Protein AF-0000000068967404 (afdb_homodimer)

InterPro domains:
  IPR000808 Iron-sulfur cluster carrier protein-like, conserved site [PS01215] (79-95)
  IPR010376 Gamma-butyrobetaine hydroxylase-like, N-terminal [PF06155] (249-313)
  IPR019591 Mrp/NBP35 ATP-binding protein [cd02037] (2-188)
  IPR027417 P-loop containing nucleoside triphosphate hydrolase [G3DSA:3.40.50.300] (1-227)
  IPR027417 P-loop containing nucleoside triphosphate hydrolase [SSF52540] (2-197)
  IPR033756 Flagellum site-determining protein YlxH/ Fe-S cluster assembling factor NBP35 [PF10609] (2-205)
  IPR038492 GBBH-like, N-terminal domain superfamily [G3DSA:3.30.2020.30] (244-316)
  IPR044304 Iron-sulfur protein NUBPL-like [PTHR42961] (2-223)

Foldseek 3Di:
DAEEEEELCQPDWLQCQQQVHQPAAWDADPVRQATEFDDDPRYGYDYNSRHDPPSPPPPPADLVRSLVVLLRRVPRYCSDDGPYYHYDHDFADGSSNVSDLVNDPALADEEEFEQALVRLVSSQRVLLNCLLAAHYHQEYEHEQAWDADPPPRDIGRPRHHDPQSVLLVVLSVHDYYAYDHDQVVCVVSSNNNHHCLPDPDPSCVVVNVRVVVRVVVVVVVSVCCVVVVVPQWDWDADPLQWIATNRFTFRPLRLQQSFSDCCQAPNRRRDGDDDRDDPSKHFDDWDRRHSFWIFTAIPVGDGGGIDGSVNVVVSSVVD/DAEEEEELCQVDWLQCQQQVHQPAAWDADPVRQATEFDDDPRYGYDYNSRHDPPSPPPPPADLVRSLVVSLRRVPRYCSDDGPYYHYDHDFADGSSNVSDLVNDPALADEEEFEQALVRLVSSVRVLLQCQQAAHYHQEYEHEQAWDADPPPRDIGRPRDHDPQSVLLVVLSVHDYYAYDHDQPVCVVSSNNNHHCLPDPDPSCVVVNVRVVVSVVVVVVVSVCCVVCVVPQWDWDADPLQWIATNRFTFRPLVLQQSFSDVQQAPNGRRDGDDDRDDPSKHFDDWDRRHSFWIFTAIPVGDGGGIDGSVNVVVSSVVD

Organism: Plasmodiophora brassicae (NCBI:txid37360)

Nearest PDB structures (foldseek):
  8zkc-assembly1_A-2  TM=9.038E-01  e=1.702E-16  Escherichia coli
  2ph1-assembly1_A  TM=8.749E-01  e=3.208E-15  Archaeoglobus fulgidus DSM 4304
  6oby-assembly1_A  TM=8.842E-01  e=2.790E-13  Archaeoglobus fulgidus
  5aup-assembly1_I  TM=8.545E-01  e=3.722E-11  Thermococcus kodakarensis KOD1
  5aun-assembly1_B  TM=8.670E-01  e=2.064E-10  Thermococcus kodakarensis KOD1

Solvent-accessible surface area (backbone atoms only — not comparable to full-atom values): 34621 Å² total; per-residue (Å²): 136,39,43,34,41,39,48,58,23,74,64,57,53,50,62,36,46,31,60,56,42,69,81,47,67,66,42,66,32,94,85,62,77,30,32,43,53,47,77,58,97,81,29,38,36,48,42,53,50,28,63,44,88,54,76,70,54,50,71,68,48,44,38,71,57,45,24,51,51,52,40,43,60,67,69,33,36,63,75,73,85,60,77,42,78,47,71,46,71,53,90,62,51,42,40,58,59,53,36,43,52,72,72,39,87,67,81,64,38,71,50,78,40,40,45,33,58,66,40,46,59,40,47,46,36,39,51,40,41,34,34,58,61,18,29,38,58,56,31,38,37,31,39,55,34,29,36,60,41,90,86,80,62,50,76,39,52,50,40,35,58,66,72,52,43,57,50,48,50,54,54,69,66,42,81,36,77,48,78,36,58,55,48,43,64,49,48,50,20,36,57,66,18,42,51,56,88,76,52,85,52,73,91,48,42,69,61,48,54,54,52,51,51,50,52,50,55,49,50,52,51,52,50,47,42,64,66,59,48,60,66,64,66,55,76,46,70,46,98,84,14,26,40,26,50,69,84,38,72,34,58,28,38,63,55,58,63,63,40,61,31,76,78,33,20,34,79,80,75,61,39,75,36,79,76,77,68,52,81,82,39,24,45,74,43,76,41,77,12,40,72,30,26,35,30,41,26,36,70,83,68,50,69,67,35,70,41,38,52,63,56,51,54,50,54,51,59,74,109,135,40,44,34,40,38,47,58,25,74,66,56,53,50,62,35,44,32,60,55,42,68,80,48,66,66,41,67,32,93,86,62,77,31,33,42,55,47,78,58,98,83,30,38,35,48,44,53,49,31,64,43,89,54,77,69,53,49,70,68,47,43,37,71,57,44,25,51,51,51,38,42,58,69,69,33,38,62,73,73,84,59,76,41,76,48,73,45,70,52,90,61,51,40,38,58,58,52,35,45,55,70,73,41,87,66,81,65,37,72,50,76,40,40,46,32,57,67,39,46,58,40,46,46,36,40,51,41,42,33,29,58,65,22,28,38,57,57,31,37,38,32,38,54,35,29,36,60,41,90,86,80,61,49,76,38,55,51,42,34,57,67,74,42,42,56,46,44,49,53,49,70,65,44,81,36,75,49,77,36,62,55,50,45,65,49,48,50,21,35,58,66,19,41,50,56,87,76,51,86,52,74,90,48,42,70,59,47,52,54,51,50,51,51,51,51,54,49,50,53,51,53,49,47,46,66,66,56,53,63,65,68,68,54,75,46,69,48,98,85,14,26,39,25,50,69,83,38,70,34,57,28,38,63,55,57,64,62,40,51,30,75,77,33,19,34,74,68,74,54,39,76,36,80,75,78,71,54,81,81,39,26,45,73,46,75,42,76,16,35,68,32,26,36,29,42,27,35,69,83,67,50,67,67,33,71,41,39,50,64,55,51,55,50,54,53,60,70,112

Radius of gyration: 26.61 Å; Cα contacts (8 Å, |Δi|>4): 1206; chains: 2; bounding box: 69×71×63 Å

pLDDT: mean 82.34, std 12.86, range [44.12, 97.5]

Sequence (638 aa):
MKVGLLDADLQGPSLPTMIGDVDRRVQRTPDGRGAVPAEQFGLRLMSYGFLSPTRHEAAVMRGPLASQVVQQMALGTAWGDLDYLVVDLPPGTGDIHLALMQATSLTANIVVTTPQVLAHVDARKGLAMFDALAVPTVGAVNNMAYFVCGHCQARHDVFGGGAQHAARLDRYGIPLTVDIPIVPDIAAGADQGTPFALSSDASTKAVRDDLMQFCRDVHERVEARLLDGDAKPAVTIDGQGDVRVDGSVIRAGDLRRRCRCALCLHEMTGERIGPAAPDDVRAVGTVEMGNYAVAVHWSDGHRSSIYTYDVLRSATLDRMKVGLLDADLQGPSLPTMIGDVDRRVQRTPDGRGAVPAEQFGLRLMSYGFLSPTRHEAAVMRGPLASQVVQQMALGTAWGDLDYLVVDLPPGTGDIHLALMQATSLTANIVVTTPQVLAHVDARKGLAMFDALAVPTVGAVNNMAYFVCGHCQARHDVFGGGAQHAARLDRYGIPLTVDIPIVPDIAAGADQGTPFALSSDASTKAVRDDLMQFCRDVHERVEARLLDGDAKPAVTIDGQGDVRVDGSVIRAGDLRRRCRCALCLHEMTGERIGPAAPDDVRAVGTVEMGNYAVAVHWSDGHRSSIYTYDVLRSATLDR

Structure (mmCIF, N/CA/C/O backbone):
data_AF-0000000068967404-model_v1
#
loop_
_entity.id
_entity.type
_entity.pdbx_description
1 polymer 'Gamma-butyrobetaine hydroxylase-like N-terminal domain-containing protein'
#
loop_
_atom_site.group_PDB
_atom_site.id
_atom_site.type_symbol
_atom_site.label_atom_id
_atom_site.label_alt_id
_atom_site.label_comp_id
_atom_site.label_asym_id
_atom_site.label_entity_id
_atom_site.label_seq_id
_atom_site.pdbx_PDB_ins_code
_atom_site.Cartn_x
_atom_site.Cartn_y
_atom_site.Cartn_z
_atom_site.occupancy
_atom_site.B_iso_or_equiv
_atom_site.auth_seq_id
_atom_site.auth_comp_id
_atom_site.auth_asym_id
_atom_site.auth_atom_id
_atom_site.pdbx_PDB_model_num
ATOM 1 N N . MET A 1 1 ? 16.984 26.547 5.793 1 91.81 1 MET A N 1
ATOM 2 C CA . MET A 1 1 ? 16.188 25.547 6.512 1 91.81 1 MET A CA 1
ATOM 3 C C . MET A 1 1 ? 16.875 24.188 6.523 1 91.81 1 MET A C 1
ATOM 5 O O . MET A 1 1 ? 17.422 23.766 5.508 1 91.81 1 MET A O 1
ATOM 9 N N . LYS A 1 2 ? 17.031 23.641 7.688 1 95.56 2 LYS A N 1
ATOM 10 C CA . LYS A 1 2 ? 17.609 22.297 7.848 1 95.56 2 LYS A CA 1
ATOM 11 C C . LYS A 1 2 ? 16.516 21.25 7.961 1 95.56 2 LYS A C 1
ATOM 13 O O . LYS A 1 2 ? 15.703 21.281 8.891 1 95.56 2 LYS A O 1
ATOM 18 N N . VAL A 1 3 ? 16.578 20.281 6.949 1 96.81 3 VAL A N 1
ATOM 19 C CA . VAL A 1 3 ? 15.477 19.328 6.875 1 96.81 3 VAL A CA 1
ATOM 20 C C . VAL A 1 3 ? 16.016 17.906 6.879 1 96.81 3 VAL A C 1
ATOM 22 O O . VAL A 1 3 ? 17.016 17.609 6.207 1 96.81 3 VAL A O 1
ATOM 25 N N . GLY A 1 4 ? 15.398 17.016 7.73 1 97.06 4 GLY A N 1
ATOM 26 C CA . GLY A 1 4 ? 15.594 15.57 7.684 1 97.06 4 GLY A CA 1
ATOM 27 C C . GLY A 1 4 ? 14.414 14.82 7.09 1 97.06 4 GLY A C 1
ATOM 28 O O . GLY A 1 4 ? 13.281 15.297 7.145 1 97.06 4 GLY A O 1
ATOM 29 N N . LEU A 1 5 ? 14.727 13.648 6.473 1 97.38 5 LEU A N 1
ATOM 30 C CA . LEU A 1 5 ? 13.688 12.773 5.938 1 97.38 5 LEU A CA 1
ATOM 31 C C . LEU A 1 5 ? 13.867 11.344 6.453 1 97.38 5 LEU A C 1
ATOM 33 O O . LEU A 1 5 ? 14.906 10.719 6.223 1 97.38 5 LEU A O 1
ATOM 37 N N . LEU A 1 6 ? 12.836 10.844 7.16 1 95.94 6 LEU A N 1
ATOM 38 C CA . LEU A 1 6 ? 12.805 9.469 7.648 1 95.94 6 LEU A CA 1
ATOM 39 C C . LEU A 1 6 ? 11.828 8.625 6.832 1 95.94 6 LEU A C 1
ATOM 41 O O . LEU A 1 6 ? 10.625 8.891 6.824 1 95.94 6 LEU A O 1
ATOM 45 N N . ASP A 1 7 ? 12.375 7.672 6.137 1 95.81 7 ASP A N 1
ATOM 46 C CA . ASP A 1 7 ? 11.57 6.664 5.453 1 95.81 7 ASP A CA 1
ATOM 47 C C . ASP A 1 7 ? 11.156 5.551 6.41 1 95.81 7 ASP A C 1
ATOM 49 O O . ASP A 1 7 ? 11.938 4.637 6.688 1 95.81 7 ASP A O 1
ATOM 53 N N . ALA A 1 8 ? 9.867 5.574 6.816 1 93.25 8 ALA A N 1
ATOM 54 C CA . ALA A 1 8 ? 9.398 4.641 7.836 1 93.25 8 ALA A CA 1
ATOM 55 C C . ALA A 1 8 ? 8.664 3.461 7.199 1 93.25 8 ALA A C 1
ATOM 57 O O . ALA A 1 8 ? 8.055 2.648 7.902 1 93.25 8 ALA A O 1
ATOM 58 N N . ASP A 1 9 ? 8.664 3.373 5.926 1 90.69 9 ASP A N 1
ATOM 59 C CA . ASP A 1 9 ? 8.094 2.223 5.23 1 90.69 9 ASP A CA 1
ATOM 60 C C . ASP A 1 9 ? 9.094 1.069 5.164 1 90.69 9 ASP A C 1
ATOM 62 O O . ASP A 1 9 ? 9.703 0.825 4.121 1 90.69 9 ASP A O 1
ATOM 66 N N . LEU A 1 10 ? 9.125 0.277 6.172 1 84.69 10 LEU A N 1
ATOM 67 C CA . LEU A 1 10 ? 10.125 -0.775 6.352 1 84.69 10 LEU A CA 1
ATOM 68 C C . LEU A 1 10 ? 9.93 -1.884 5.324 1 84.69 10 LEU A C 1
ATOM 70 O O . LEU A 1 10 ? 10.898 -2.537 4.926 1 84.69 10 LEU A O 1
ATOM 74 N N . GLN A 1 11 ? 8.719 -2.049 4.91 1 78.12 11 GLN A N 1
ATOM 75 C CA . GLN A 1 11 ? 8.422 -3.178 4.031 1 78.12 11 GLN A CA 1
ATOM 76 C C . GLN A 1 11 ? 8.734 -2.844 2.578 1 78.12 11 GLN A C 1
ATOM 78 O O . GLN A 1 11 ? 8.938 -3.744 1.759 1 78.12 11 GLN A O 1
ATOM 83 N N . GLY A 1 12 ? 8.781 -1.662 2.262 1 80.44 12 GLY A N 1
ATOM 84 C CA . GLY A 1 12 ? 9.078 -1.205 0.914 1 80.44 12 GLY A CA 1
ATOM 85 C C . GLY A 1 12 ? 9.875 0.084 0.883 1 80.44 12 GLY A C 1
ATOM 86 O O . GLY A 1 12 ? 9.414 1.098 0.359 1 80.44 12 GLY A O 1
ATOM 87 N N . PRO A 1 13 ? 11.117 -0.011 1.388 1 84.56 13 PRO A N 1
ATOM 88 C CA . PRO A 1 13 ? 11.906 1.223 1.43 1 84.56 13 PRO A CA 1
ATOM 89 C C . PRO A 1 13 ? 12.352 1.688 0.044 1 84.56 13 PRO A C 1
ATOM 91 O O . PRO A 1 13 ? 13.188 1.04 -0.59 1 84.56 13 PRO A O 1
ATOM 94 N N . SER A 1 14 ? 11.828 2.844 -0.371 1 89 14 SER A N 1
ATOM 95 C CA . SER A 1 14 ? 12.047 3.322 -1.733 1 89 14 SER A CA 1
ATOM 96 C C . SER A 1 14 ? 13.086 4.438 -1.77 1 89 14 SER A C 1
ATOM 98 O O . SER A 1 14 ? 13.602 4.777 -2.836 1 89 14 SER A O 1
ATOM 100 N N . LEU A 1 15 ? 13.469 4.902 -0.657 1 92.5 15 LEU A N 1
ATOM 101 C CA . LEU A 1 15 ? 14.266 6.121 -0.6 1 92.5 15 LEU A CA 1
ATOM 102 C C . LEU A 1 15 ? 15.617 5.922 -1.285 1 92.5 15 LEU A C 1
ATOM 104 O O . LEU A 1 15 ? 16.031 6.758 -2.088 1 92.5 15 LEU A O 1
ATOM 108 N N . PRO A 1 16 ? 16.344 4.82 -1.088 1 88.75 16 PRO A N 1
ATOM 109 C CA . PRO A 1 16 ? 17.641 4.645 -1.752 1 88.75 16 PRO A CA 1
ATOM 110 C C . PRO A 1 16 ? 17.531 4.703 -3.273 1 88.75 16 PRO A C 1
ATOM 112 O O . PRO A 1 16 ? 18.375 5.316 -3.934 1 88.75 16 PRO A O 1
ATOM 115 N N . THR A 1 17 ? 16.469 4.172 -3.789 1 86.56 17 THR A N 1
ATOM 116 C CA . THR A 1 17 ? 16.25 4.199 -5.23 1 86.56 17 THR A CA 1
ATOM 117 C C . THR A 1 17 ? 15.938 5.617 -5.703 1 86.56 17 THR A C 1
ATOM 119 O O . THR A 1 17 ? 16.484 6.082 -6.703 1 86.56 17 THR A O 1
ATOM 122 N N . MET A 1 18 ? 15.164 6.328 -4.965 1 92.31 18 MET A N 1
ATOM 123 C CA . MET A 1 18 ? 14.648 7.629 -5.375 1 92.31 18 MET A CA 1
ATOM 124 C C . MET A 1 18 ? 15.742 8.695 -5.312 1 92.31 18 MET A C 1
ATOM 126 O O . MET A 1 18 ? 15.602 9.766 -5.902 1 92.31 18 MET A O 1
ATOM 130 N N . ILE A 1 19 ? 16.797 8.344 -4.613 1 91.69 19 ILE A N 1
ATOM 131 C CA . ILE A 1 19 ? 17.875 9.328 -4.523 1 91.69 19 ILE A CA 1
ATOM 132 C C . ILE A 1 19 ? 19.094 8.836 -5.305 1 91.69 19 ILE A C 1
ATOM 134 O O . ILE A 1 19 ? 20.156 9.453 -5.25 1 91.69 19 ILE A O 1
ATOM 138 N N . GLY A 1 20 ? 18.969 7.73 -5.934 1 86.5 20 GLY A N 1
ATOM 139 C CA . GLY A 1 20 ? 20.016 7.227 -6.809 1 86.5 20 GLY A CA 1
ATOM 140 C C . GLY A 1 20 ? 21.203 6.66 -6.055 1 86.5 20 GLY A C 1
ATOM 141 O O . GLY A 1 20 ? 22.328 6.707 -6.543 1 86.5 20 GLY A O 1
ATOM 142 N N . ASP A 1 21 ? 20.984 6.211 -4.875 1 85.19 21 ASP A N 1
ATOM 143 C CA . ASP A 1 21 ? 22.062 5.672 -4.047 1 85.19 21 ASP A CA 1
ATOM 144 C C . ASP A 1 21 ? 21.656 4.344 -3.416 1 85.19 21 ASP A C 1
ATOM 146 O O . ASP A 1 21 ? 21.594 4.227 -2.189 1 85.19 21 ASP A O 1
ATOM 150 N N . VAL A 1 22 ? 21.594 3.328 -4.207 1 77.88 22 VAL A N 1
ATOM 151 C CA . VAL A 1 22 ? 21.031 2.045 -3.787 1 77.88 22 VAL A CA 1
ATOM 152 C C . VAL A 1 22 ? 22.062 1.27 -2.979 1 77.88 22 VAL A C 1
ATOM 154 O O . VAL A 1 22 ? 21.719 0.394 -2.186 1 77.88 22 VAL A O 1
ATOM 157 N N . ASP A 1 23 ? 23.281 1.662 -3.068 1 76.12 23 ASP A N 1
ATOM 158 C CA . ASP A 1 23 ? 24.359 0.899 -2.424 1 76.12 23 ASP A CA 1
ATOM 159 C C . ASP A 1 23 ? 24.797 1.571 -1.129 1 76.12 23 ASP A C 1
ATOM 161 O O . ASP A 1 23 ? 25.688 1.062 -0.433 1 76.12 23 ASP A O 1
ATOM 165 N N . ARG A 1 24 ? 24.125 2.578 -0.799 1 80.5 24 ARG A N 1
ATOM 166 C CA . ARG A 1 24 ? 24.516 3.307 0.402 1 80.5 24 ARG A CA 1
ATOM 167 C C . ARG A 1 24 ? 24.266 2.471 1.654 1 80.5 24 ARG A C 1
ATOM 169 O O . ARG A 1 24 ? 23.234 1.8 1.77 1 80.5 24 ARG A O 1
ATOM 176 N N . ARG A 1 25 ? 25.297 2.574 2.613 1 81.94 25 ARG A N 1
ATOM 177 C CA . ARG A 1 25 ? 25.188 1.888 3.896 1 81.94 25 ARG A CA 1
ATOM 178 C C . ARG A 1 25 ? 25.344 2.863 5.059 1 81.94 25 ARG A C 1
ATOM 180 O O . ARG A 1 25 ? 26.141 3.805 4.973 1 81.94 25 ARG A O 1
ATOM 187 N N . VAL A 1 26 ? 24.562 2.531 6.062 1 81.62 26 VAL A N 1
ATOM 188 C CA . VAL A 1 26 ? 24.578 3.404 7.23 1 81.62 26 VAL A CA 1
ATOM 189 C C . VAL A 1 26 ? 25.891 3.221 7.988 1 81.62 26 VAL A C 1
ATOM 191 O O . VAL A 1 26 ? 26.375 2.098 8.141 1 81.62 26 VAL A O 1
ATOM 194 N N . GLN A 1 27 ? 26.406 4.344 8.438 1 82.56 27 GLN A N 1
ATOM 195 C CA . GLN A 1 27 ? 27.594 4.352 9.281 1 82.56 27 GLN A CA 1
ATOM 196 C C . GLN A 1 27 ? 27.219 4.633 10.734 1 82.56 27 GLN A C 1
ATOM 198 O O . GLN A 1 27 ? 26.203 5.281 11.016 1 82.56 27 GLN A O 1
ATOM 203 N N . ARG A 1 28 ? 28.125 4.066 11.625 1 83.5 28 ARG A N 1
ATOM 204 C CA . ARG A 1 28 ? 27.922 4.355 13.039 1 83.5 28 ARG A CA 1
ATOM 205 C C . ARG A 1 28 ? 28.594 5.668 13.43 1 83.5 28 ARG A C 1
ATOM 207 O O . ARG A 1 28 ? 29.578 6.082 12.812 1 83.5 28 ARG A O 1
ATOM 214 N N . THR A 1 29 ? 27.953 6.23 14.469 1 77.69 29 THR A N 1
ATOM 215 C CA . THR A 1 29 ? 28.594 7.426 15.008 1 77.69 29 THR A CA 1
ATOM 216 C C . THR A 1 29 ? 29.922 7.074 15.648 1 77.69 29 THR A C 1
ATOM 218 O O . THR A 1 29 ? 30.188 5.91 15.953 1 77.69 29 THR A O 1
ATOM 221 N N . PRO A 1 30 ? 30.75 8.062 15.805 1 82.69 30 PRO A N 1
ATOM 222 C CA . PRO A 1 30 ? 32.062 7.789 16.375 1 82.69 30 PRO A CA 1
ATOM 223 C C . PRO A 1 30 ? 31.984 7.117 17.75 1 82.69 30 PRO A C 1
ATOM 225 O O . PRO A 1 30 ? 32.812 6.281 18.078 1 82.69 30 PRO A O 1
ATOM 228 N N . ASP A 1 31 ? 31.031 7.461 18.484 1 76.81 31 ASP A N 1
ATOM 229 C CA . ASP A 1 31 ? 30.891 6.887 19.828 1 76.81 31 ASP A CA 1
ATOM 230 C C . ASP A 1 31 ? 30.203 5.523 19.766 1 76.81 31 ASP A C 1
ATOM 232 O O . ASP A 1 31 ? 30.062 4.852 20.781 1 76.81 31 ASP A O 1
ATOM 236 N N . GLY A 1 32 ? 29.703 5.207 18.625 1 74.5 32 GLY A N 1
ATOM 237 C CA . GLY A 1 32 ? 29.094 3.904 18.391 1 74.5 32 GLY A CA 1
ATOM 238 C C . GLY A 1 32 ? 27.656 3.812 18.859 1 74.5 32 GLY A C 1
ATOM 239 O O . GLY A 1 32 ? 27.047 2.748 18.797 1 74.5 32 GLY A O 1
ATOM 240 N N . ARG A 1 33 ? 27.172 4.887 19.25 1 69.69 33 ARG A N 1
ATOM 241 C CA . ARG A 1 33 ? 25.875 4.824 19.938 1 69.69 33 ARG A CA 1
ATOM 242 C C . ARG A 1 33 ? 24.734 5.148 18.969 1 69.69 33 ARG A C 1
ATOM 244 O O . ARG A 1 33 ? 23.578 4.859 19.266 1 69.69 33 ARG A O 1
ATOM 251 N N . GLY A 1 34 ? 25.109 5.641 17.828 1 78.69 34 GLY A N 1
ATOM 252 C CA . GLY A 1 34 ? 24.062 6.047 16.906 1 78.69 34 GLY A CA 1
ATOM 253 C C . GLY A 1 34 ? 24.438 5.848 15.445 1 78.69 34 GLY A C 1
ATOM 254 O O . GLY A 1 34 ? 25.484 5.246 15.141 1 78.69 34 GLY A O 1
ATOM 255 N N . ALA A 1 35 ? 23.531 6.207 14.594 1 89.5 35 ALA A N 1
ATOM 256 C CA . ALA A 1 35 ? 23.734 6.121 13.148 1 89.5 35 ALA A CA 1
ATOM 257 C C . ALA A 1 35 ? 23.906 7.504 12.531 1 89.5 35 ALA A C 1
ATOM 259 O O . ALA A 1 35 ? 23.219 8.453 12.914 1 89.5 35 ALA A O 1
ATOM 260 N N . VAL A 1 36 ? 24.859 7.598 11.641 1 92.38 36 VAL A N 1
ATOM 261 C CA . VAL A 1 36 ? 25.031 8.836 10.891 1 92.38 36 VAL A CA 1
ATOM 262 C C . VAL A 1 36 ? 24.062 8.875 9.719 1 92.38 36 VAL A C 1
ATOM 264 O O . VAL A 1 36 ? 24 7.945 8.914 1 92.38 36 VAL A O 1
ATOM 267 N N . PRO A 1 37 ? 23.281 9.891 9.648 1 94.31 37 PRO A N 1
ATOM 268 C CA . PRO A 1 37 ? 22.375 9.961 8.5 1 94.31 37 PRO A CA 1
ATOM 269 C C . PRO A 1 37 ? 23.109 10.156 7.176 1 94.31 37 PRO A C 1
ATOM 271 O O . PRO A 1 37 ? 24.188 10.758 7.145 1 94.31 37 PRO A O 1
ATOM 274 N N . ALA A 1 38 ? 22.5 9.594 6.109 1 93.69 38 ALA A N 1
ATOM 275 C CA . ALA A 1 38 ? 23 9.891 4.77 1 93.69 38 ALA A CA 1
ATOM 276 C C . ALA A 1 38 ? 22.734 11.344 4.391 1 93.69 38 ALA A C 1
ATOM 278 O O . ALA A 1 38 ? 21.734 11.93 4.797 1 93.69 38 ALA A O 1
ATOM 279 N N . GLU A 1 39 ? 23.688 11.898 3.623 1 93.75 39 GLU A N 1
ATOM 280 C CA . GLU A 1 39 ? 23.516 13.266 3.152 1 93.75 39 GLU A CA 1
ATOM 281 C C . GLU A 1 39 ? 23.453 13.32 1.628 1 93.75 39 GLU A C 1
ATOM 283 O O . GLU A 1 39 ? 24.359 12.844 0.95 1 93.75 39 GLU A O 1
ATOM 288 N N . GLN A 1 40 ? 22.312 13.891 1.157 1 93.19 40 GLN A N 1
ATOM 289 C CA . GLN A 1 40 ? 22.109 14.094 -0.274 1 93.19 40 GLN A CA 1
ATOM 290 C C . GLN A 1 40 ? 21.141 15.25 -0.539 1 93.19 40 GLN A C 1
ATOM 292 O O . GLN A 1 40 ? 20.172 15.422 0.187 1 93.19 40 GLN A O 1
ATOM 297 N N . PHE A 1 41 ? 21.438 16.141 -1.511 1 94.12 41 PHE A N 1
ATOM 298 C CA . PHE A 1 41 ? 20.609 17.25 -1.939 1 94.12 41 PHE A CA 1
ATOM 299 C C . PHE A 1 41 ? 20.375 18.234 -0.79 1 94.12 41 PHE A C 1
ATOM 301 O O . PHE A 1 41 ? 19.312 18.844 -0.695 1 94.12 41 PHE A O 1
ATOM 308 N N . GLY A 1 42 ? 21.281 18.219 0.166 1 94.12 42 GLY A N 1
ATOM 309 C CA . GLY A 1 42 ? 21.156 19.125 1.296 1 94.12 42 GLY A CA 1
ATOM 310 C C . GLY A 1 42 ? 20.25 18.594 2.387 1 94.12 42 GLY A C 1
ATOM 311 O O . GLY A 1 42 ? 19.859 19.344 3.295 1 94.12 42 GLY A O 1
ATOM 312 N N . LEU A 1 43 ? 19.906 17.281 2.295 1 96.31 43 LEU A N 1
ATOM 313 C CA . LEU A 1 43 ? 19.031 16.656 3.271 1 96.31 43 LEU A CA 1
ATOM 314 C C . LEU A 1 43 ? 19.781 15.609 4.09 1 96.31 43 LEU A C 1
ATOM 316 O O . LEU A 1 43 ? 20.766 15.031 3.615 1 96.31 43 LEU A O 1
ATOM 320 N N . ARG A 1 44 ? 19.328 15.453 5.305 1 96.06 44 ARG A N 1
ATOM 321 C CA . ARG A 1 44 ? 19.734 14.289 6.094 1 96.06 44 ARG A CA 1
ATOM 322 C C . ARG A 1 44 ? 18.703 13.172 5.98 1 96.06 44 ARG A C 1
ATOM 324 O O . ARG A 1 44 ? 17.516 13.398 6.219 1 96.06 44 ARG A O 1
ATOM 331 N N . LEU A 1 45 ? 19.188 11.953 5.605 1 96.69 45 LEU A N 1
ATOM 332 C CA . LEU A 1 45 ? 18.266 10.891 5.219 1 96.69 45 LEU A CA 1
ATOM 333 C C . LEU A 1 45 ? 18.516 9.633 6.043 1 96.69 45 LEU A C 1
ATOM 335 O O . LEU A 1 45 ? 19.672 9.289 6.332 1 96.69 45 LEU A O 1
ATOM 339 N N . MET A 1 46 ? 17.406 8.938 6.398 1 94.25 46 MET A N 1
ATOM 340 C CA . MET A 1 46 ? 17.484 7.621 7.023 1 94.25 46 MET A CA 1
ATOM 341 C C . MET A 1 46 ? 16.391 6.707 6.488 1 94.25 46 MET A C 1
ATOM 343 O O . MET A 1 46 ? 15.242 7.133 6.32 1 94.25 46 MET A O 1
ATOM 347 N N . SER A 1 47 ? 16.766 5.508 6.16 1 93.62 47 SER A N 1
ATOM 348 C CA . SER A 1 47 ? 15.875 4.488 5.625 1 93.62 47 SER A CA 1
ATOM 349 C C . SER A 1 47 ? 16.344 3.086 6 1 93.62 47 SER A C 1
ATOM 351 O O . SER A 1 47 ? 17.547 2.85 6.141 1 93.62 47 SER A O 1
ATOM 353 N N . TYR A 1 48 ? 15.383 2.232 6.133 1 87.81 48 TYR A N 1
ATOM 354 C CA . TYR A 1 48 ? 15.75 0.838 6.352 1 87.81 48 TYR A CA 1
ATOM 355 C C . TYR A 1 48 ? 16.562 0.3 5.188 1 87.81 48 TYR A C 1
ATOM 357 O O . TYR A 1 48 ? 17.406 -0.581 5.367 1 87.81 48 TYR A O 1
ATOM 365 N N . GLY A 1 49 ? 16.375 0.836 4.07 1 85.06 49 GLY A N 1
ATOM 366 C CA . GLY A 1 49 ? 17.109 0.427 2.893 1 85.06 49 GLY A CA 1
ATOM 367 C C . GLY A 1 49 ? 18.609 0.65 3.027 1 85.06 49 GLY A C 1
ATOM 368 O O . GLY A 1 49 ? 19.406 0.036 2.311 1 85.06 49 GLY A O 1
ATOM 369 N N . PHE A 1 50 ? 19 1.505 3.947 1 87.06 50 PHE A N 1
ATOM 370 C CA . PHE A 1 50 ? 20.406 1.767 4.172 1 87.06 50 PHE A CA 1
ATOM 371 C C . PHE A 1 50 ? 21 0.775 5.176 1 87.06 50 PHE A C 1
ATOM 373 O O . PHE A 1 50 ? 22.219 0.66 5.305 1 87.06 50 PHE A O 1
ATOM 380 N N . LEU A 1 51 ? 20.156 0.149 5.961 1 76.06 51 LEU A N 1
ATOM 381 C CA . LEU A 1 51 ? 20.594 -0.71 7.062 1 76.06 51 LEU A CA 1
ATOM 382 C C . LEU A 1 51 ? 20.766 -2.15 6.59 1 76.06 51 LEU A C 1
ATOM 384 O O . LEU A 1 51 ? 21.562 -2.896 7.148 1 76.06 51 LEU A O 1
ATOM 388 N N . SER A 1 52 ? 19.875 -2.594 5.734 1 64.06 52 SER A N 1
ATOM 389 C CA . SER A 1 52 ? 19.828 -4.012 5.383 1 64.06 52 SER A CA 1
ATOM 390 C C . SER A 1 52 ? 21.031 -4.426 4.551 1 64.06 52 SER A C 1
ATOM 392 O O . SER A 1 52 ? 21.328 -3.812 3.523 1 64.06 52 SER A O 1
ATOM 394 N N . PRO A 1 53 ? 21.875 -5.223 5.227 1 53.75 53 PRO A N 1
ATOM 395 C CA . PRO A 1 53 ? 23.016 -5.684 4.43 1 53.75 53 PRO A CA 1
ATOM 396 C C . PRO A 1 53 ? 22.594 -6.371 3.135 1 53.75 53 PRO A C 1
ATOM 398 O O . PRO A 1 53 ? 23.328 -6.348 2.146 1 53.75 53 PRO A O 1
ATOM 401 N N . THR A 1 54 ? 21.453 -7.156 3.346 1 50.59 54 THR A N 1
ATOM 402 C CA . THR A 1 54 ? 20.984 -7.863 2.162 1 50.59 54 THR A CA 1
ATOM 403 C C . THR A 1 54 ? 19.656 -7.293 1.682 1 50.59 54 THR A C 1
ATOM 405 O O . THR A 1 54 ? 18.625 -7.504 2.312 1 50.59 54 THR A O 1
ATOM 408 N N . ARG A 1 55 ? 19.734 -6.25 1.006 1 48.12 55 ARG A N 1
ATOM 409 C CA . ARG A 1 55 ? 18.594 -5.504 0.508 1 48.12 55 ARG A CA 1
ATOM 410 C C . ARG A 1 55 ? 17.484 -6.449 0.048 1 48.12 55 ARG A C 1
ATOM 412 O O . ARG A 1 55 ? 16.297 -6.105 0.103 1 48.12 55 ARG A O 1
ATOM 419 N N . HIS A 1 56 ? 17.922 -7.617 -0.398 1 46.38 56 HIS A N 1
ATOM 420 C CA . HIS A 1 56 ? 16.984 -8.477 -1.111 1 46.38 56 HIS A CA 1
ATOM 421 C C . HIS A 1 56 ? 16.531 -9.641 -0.239 1 46.38 56 HIS A C 1
ATOM 423 O O . HIS A 1 56 ? 15.797 -10.516 -0.696 1 46.38 56 HIS A O 1
ATOM 429 N N . GLU A 1 57 ? 17.125 -9.625 0.979 1 50.94 57 GLU A N 1
ATOM 430 C CA . GLU A 1 57 ? 16.688 -10.766 1.776 1 50.94 57 GLU A CA 1
ATOM 431 C C . GLU A 1 57 ? 15.266 -10.539 2.303 1 50.94 57 GLU A C 1
ATOM 433 O O . GLU A 1 57 ? 14.875 -9.414 2.598 1 50.94 57 GLU A O 1
ATOM 438 N N . ALA A 1 58 ? 14.414 -11.539 2.023 1 52.16 58 ALA A N 1
ATOM 439 C CA . ALA A 1 58 ? 13.031 -11.648 2.465 1 52.16 58 ALA A CA 1
ATOM 440 C C . ALA A 1 58 ? 12.898 -11.312 3.949 1 52.16 58 ALA A C 1
ATOM 442 O O . ALA A 1 58 ? 13.031 -12.195 4.805 1 52.16 58 ALA A O 1
ATOM 443 N N . ALA A 1 59 ? 13.422 -10.125 4.406 1 55.28 59 ALA A N 1
ATOM 444 C CA . ALA A 1 59 ? 13.336 -9.891 5.848 1 55.28 59 ALA A CA 1
ATOM 445 C C . ALA A 1 59 ? 11.891 -9.711 6.289 1 55.28 59 ALA A C 1
ATOM 447 O O . ALA A 1 59 ? 11.227 -8.75 5.895 1 55.28 59 ALA A O 1
ATOM 448 N N . VAL A 1 60 ? 11.219 -10.906 6.586 1 64.5 60 VAL A N 1
ATOM 449 C CA . VAL A 1 60 ? 9.93 -10.812 7.262 1 64.5 60 VAL A CA 1
ATOM 450 C C . VAL A 1 60 ? 10.109 -10.164 8.633 1 64.5 60 VAL A C 1
ATOM 452 O O . VAL A 1 60 ? 10.953 -10.586 9.422 1 64.5 60 VAL A O 1
ATOM 455 N N . MET A 1 61 ? 9.625 -8.938 8.758 1 71.5 61 MET A N 1
ATOM 456 C CA . MET A 1 61 ? 9.695 -8.258 10.047 1 71.5 61 MET A CA 1
ATOM 457 C C . MET A 1 61 ? 8.336 -8.266 10.742 1 71.5 61 MET A C 1
ATOM 459 O O . MET A 1 61 ? 7.359 -7.738 10.219 1 71.5 61 MET A O 1
ATOM 463 N N . ARG A 1 62 ? 8.336 -8.953 11.914 1 71.31 62 ARG A N 1
ATOM 464 C CA . ARG A 1 62 ? 7.094 -8.969 12.688 1 71.31 62 ARG A CA 1
ATOM 465 C C . ARG A 1 62 ? 6.852 -7.621 13.352 1 71.31 62 ARG A C 1
ATOM 467 O O . ARG A 1 62 ? 7.781 -6.828 13.523 1 71.31 62 ARG A O 1
ATOM 474 N N . GLY A 1 63 ? 5.68 -7.434 13.781 1 74.38 63 GLY A N 1
ATOM 475 C CA . GLY A 1 63 ? 5.203 -6.16 14.297 1 74.38 63 GLY A CA 1
ATOM 476 C C . GLY A 1 63 ? 6.09 -5.59 15.383 1 74.38 63 GLY A C 1
ATOM 477 O O . GLY A 1 63 ? 6.566 -4.457 15.273 1 74.38 63 GLY A O 1
ATOM 478 N N . PRO A 1 64 ? 6.406 -6.355 16.375 1 71.25 64 PRO A N 1
ATOM 479 C CA . PRO A 1 64 ? 7.223 -5.824 17.469 1 71.25 64 PRO A CA 1
ATOM 480 C C . PRO A 1 64 ? 8.641 -5.461 17.016 1 71.25 64 PRO A C 1
ATOM 482 O O . PRO A 1 64 ? 9.172 -4.434 17.438 1 71.25 64 PRO A O 1
ATOM 485 N N . LEU A 1 65 ? 9.172 -6.262 16.141 1 75.25 65 LEU A N 1
ATOM 486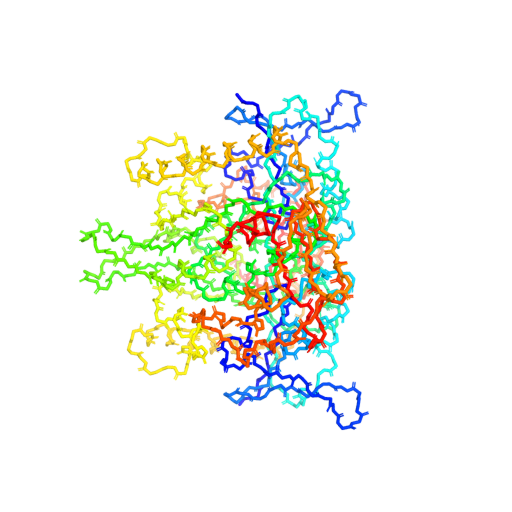 C CA . LEU A 1 65 ? 10.492 -5.945 15.609 1 75.25 65 LEU A CA 1
ATOM 487 C C . LEU A 1 65 ? 10.445 -4.699 14.734 1 75.25 65 LEU A C 1
ATOM 489 O O . LEU A 1 65 ? 11.312 -3.828 14.844 1 75.25 65 LEU A O 1
ATOM 493 N N . ALA A 1 66 ? 9.438 -4.609 13.938 1 82.56 66 ALA A N 1
ATOM 494 C CA . ALA A 1 66 ? 9.266 -3.432 13.094 1 82.56 66 ALA A CA 1
ATOM 495 C C . ALA A 1 66 ? 9.156 -2.162 13.93 1 82.56 66 ALA A C 1
ATOM 497 O O . ALA A 1 66 ? 9.734 -1.128 13.586 1 82.56 66 ALA A O 1
ATOM 498 N N . SER A 1 67 ? 8.438 -2.273 15.031 1 79.25 67 SER A N 1
ATOM 499 C CA . SER A 1 67 ? 8.273 -1.143 15.938 1 79.25 67 SER A CA 1
ATOM 500 C C . SER A 1 67 ? 9.609 -0.706 16.531 1 79.25 67 SER A C 1
ATOM 502 O O . SER A 1 67 ? 9.914 0.488 16.578 1 79.25 67 SER A O 1
ATOM 504 N N . GLN A 1 68 ? 10.367 -1.672 16.875 1 76.19 68 GLN A N 1
ATOM 505 C CA . GLN A 1 68 ? 11.664 -1.382 17.469 1 76.19 68 GLN A CA 1
ATOM 506 C C . GLN A 1 68 ? 12.602 -0.729 16.453 1 76.19 68 GLN A C 1
ATOM 508 O O . GLN A 1 68 ? 13.281 0.25 16.766 1 76.19 68 GLN A O 1
ATOM 513 N N . VAL A 1 69 ? 12.586 -1.236 15.32 1 83.31 69 VAL A N 1
ATOM 514 C CA . VAL A 1 69 ? 13.484 -0.764 14.273 1 83.31 69 VAL A CA 1
ATOM 515 C C . VAL A 1 69 ? 13.133 0.676 13.906 1 83.31 69 VAL A C 1
ATOM 517 O O . VAL A 1 69 ? 14.016 1.529 13.805 1 83.31 69 VAL A O 1
ATOM 520 N N . VAL A 1 70 ? 11.891 0.986 13.773 1 88.38 70 VAL A N 1
ATOM 521 C CA . VAL A 1 70 ? 11.5 2.324 13.352 1 88.38 70 VAL A CA 1
ATOM 522 C C . VAL A 1 70 ? 11.805 3.332 14.453 1 88.38 70 VAL A C 1
ATOM 524 O O . VAL A 1 70 ? 12.188 4.473 14.172 1 88.38 70 VAL A O 1
ATOM 527 N N . GLN A 1 71 ? 11.664 2.916 15.703 1 82.81 71 GLN A N 1
ATOM 528 C CA . GLN A 1 71 ? 12.008 3.795 16.812 1 82.81 71 GLN A CA 1
ATOM 529 C C . GLN A 1 71 ? 13.508 4.078 16.859 1 82.81 71 GLN A C 1
ATOM 531 O O . GLN A 1 71 ? 13.922 5.219 17.078 1 82.81 71 GLN A O 1
ATOM 536 N N . GLN A 1 72 ? 14.219 3.061 16.578 1 81.94 72 GLN A N 1
ATOM 537 C CA . GLN A 1 72 ? 15.672 3.229 16.531 1 81.94 72 GLN A CA 1
ATOM 538 C C . GLN A 1 72 ? 16.078 4.172 15.406 1 81.94 72 GLN A C 1
ATOM 540 O O . GLN A 1 72 ? 16.984 4.996 15.586 1 81.94 72 GLN A O 1
ATOM 545 N N . MET A 1 73 ? 15.484 4.074 14.305 1 89.94 73 MET A N 1
ATOM 546 C CA . MET A 1 73 ? 15.789 4.953 13.18 1 89.94 73 MET A CA 1
ATOM 547 C C . MET A 1 73 ? 15.445 6.402 13.516 1 89.94 73 MET A C 1
ATOM 549 O O . MET A 1 73 ? 16.188 7.32 13.164 1 89.94 73 MET A O 1
ATOM 553 N N . ALA A 1 74 ? 14.391 6.59 14.227 1 89.06 74 ALA A N 1
ATOM 554 C CA . ALA A 1 74 ? 13.93 7.938 14.555 1 89.06 74 ALA A CA 1
ATOM 555 C C . ALA A 1 74 ? 14.797 8.562 15.648 1 89.06 74 ALA A C 1
ATOM 557 O O . ALA A 1 74 ? 15.234 9.711 15.516 1 89.06 74 ALA A O 1
ATOM 558 N N . LEU A 1 75 ? 15.133 7.762 16.703 1 81.56 75 LEU A N 1
ATOM 559 C CA . LEU A 1 75 ? 15.758 8.312 17.906 1 81.56 75 LEU A CA 1
ATOM 560 C C . LEU A 1 75 ? 17.266 8.047 17.906 1 81.56 75 LEU A C 1
ATOM 562 O O . LEU A 1 75 ? 18.031 8.781 18.531 1 81.56 75 LEU A O 1
ATOM 566 N N . GLY A 1 76 ? 17.656 7.027 17.25 1 82.56 76 GLY A N 1
ATOM 567 C CA . GLY A 1 76 ? 19.062 6.629 17.266 1 82.56 76 GLY A CA 1
ATOM 568 C C . GLY A 1 76 ? 19.875 7.281 16.172 1 82.56 76 GLY A C 1
ATOM 569 O O . GLY A 1 76 ? 21.094 7.109 16.109 1 82.56 76 GLY A O 1
ATOM 570 N N . THR A 1 77 ? 19.297 8.023 15.297 1 90.19 77 THR A N 1
ATOM 571 C CA . THR A 1 77 ? 19.984 8.742 14.234 1 90.19 77 THR A CA 1
ATOM 572 C C . THR A 1 77 ? 20.5 10.094 14.734 1 90.19 77 THR A C 1
ATOM 574 O O . THR A 1 77 ? 19.781 10.805 15.438 1 90.19 77 THR A O 1
ATOM 577 N N . ALA A 1 78 ? 21.766 10.469 14.367 1 91 78 ALA A N 1
ATOM 578 C CA . ALA A 1 78 ? 22.344 11.758 14.742 1 91 78 ALA A CA 1
ATOM 579 C C . ALA A 1 78 ? 21.906 12.859 13.781 1 91 78 ALA A C 1
ATOM 581 O O . ALA A 1 78 ? 22.703 13.375 13 1 91 78 ALA A O 1
ATOM 582 N N . TRP A 1 79 ? 20.719 13.281 13.961 1 91.62 79 TRP A N 1
ATOM 583 C CA . TRP A 1 79 ? 20.109 14.25 13.055 1 91.62 79 TRP A CA 1
ATOM 584 C C . TRP A 1 79 ? 20.766 15.609 13.18 1 91.62 79 TRP A C 1
ATOM 586 O O . TRP A 1 79 ? 20.781 16.391 12.227 1 91.62 79 TRP A O 1
ATOM 596 N N . GLY A 1 80 ? 21.312 15.922 14.344 1 91.12 80 GLY A N 1
ATOM 597 C CA . GLY A 1 80 ? 21.734 17.281 14.625 1 91.12 80 GLY A CA 1
ATOM 598 C C . GLY A 1 80 ? 20.578 18.266 14.742 1 91.12 80 GLY A C 1
ATOM 599 O O . GLY A 1 80 ? 19.484 17.891 15.164 1 91.12 80 GLY A O 1
ATOM 600 N N . ASP A 1 81 ? 20.891 19.562 14.484 1 90.75 81 ASP A N 1
ATOM 601 C CA . ASP A 1 81 ? 19.859 20.594 14.547 1 90.75 81 ASP A CA 1
ATOM 602 C C . ASP A 1 81 ? 19.031 20.625 13.266 1 90.75 81 ASP A C 1
ATOM 604 O O . ASP A 1 81 ? 19.578 20.781 12.164 1 90.75 81 ASP A O 1
ATOM 608 N N . LEU A 1 82 ? 17.672 20.406 13.461 1 93.62 82 LEU A N 1
ATOM 609 C CA . LEU A 1 82 ? 16.75 20.438 12.328 1 93.62 82 LEU A CA 1
ATOM 610 C C . LEU A 1 82 ? 15.633 21.438 12.562 1 93.62 82 LEU A C 1
ATOM 612 O O . LEU A 1 82 ? 15.172 21.609 13.695 1 93.62 82 LEU A O 1
ATOM 616 N N . ASP A 1 83 ? 15.219 22.031 11.484 1 93.75 83 ASP A N 1
ATOM 617 C CA . ASP A 1 83 ? 13.977 22.797 11.516 1 93.75 83 ASP A CA 1
ATOM 618 C C . ASP A 1 83 ? 12.766 21.891 11.328 1 93.75 83 ASP A C 1
ATOM 620 O O . ASP A 1 83 ? 11.719 22.109 11.945 1 93.75 83 ASP A O 1
ATOM 624 N N . TYR A 1 84 ? 12.938 20.859 10.469 1 95.5 84 TYR A N 1
ATOM 625 C CA . TYR A 1 84 ? 11.875 19.906 10.188 1 95.5 84 TYR A CA 1
ATOM 626 C C . TYR A 1 84 ? 12.438 18.484 10.078 1 95.5 84 TYR A C 1
ATOM 628 O O . TYR A 1 84 ? 13.5 18.281 9.484 1 95.5 84 TYR A O 1
ATOM 636 N N . LEU A 1 85 ? 11.656 17.562 10.625 1 94.62 85 LEU A N 1
ATOM 637 C CA . LEU A 1 85 ? 11.781 16.156 10.289 1 94.62 85 LEU A CA 1
ATOM 638 C C . LEU A 1 85 ? 10.516 15.641 9.617 1 94.62 85 LEU A C 1
ATOM 640 O O . LEU A 1 85 ? 9.461 15.555 10.242 1 94.62 85 LEU A O 1
ATOM 644 N N . VAL A 1 86 ? 10.664 15.352 8.328 1 96.69 86 VAL A N 1
ATOM 645 C CA . VAL A 1 86 ? 9.547 14.797 7.578 1 96.69 86 VAL A CA 1
ATOM 646 C C . VAL A 1 86 ? 9.57 13.273 7.66 1 96.69 86 VAL A C 1
ATOM 648 O O . VAL A 1 86 ? 10.586 12.648 7.355 1 96.69 86 VAL A O 1
ATOM 651 N N . VAL A 1 87 ? 8.43 12.648 8.086 1 95.62 87 VAL A N 1
ATOM 652 C CA . VAL A 1 87 ? 8.336 11.203 8.219 1 95.62 87 VAL A CA 1
ATOM 653 C C . VAL A 1 87 ? 7.391 10.648 7.156 1 95.62 87 VAL A C 1
ATOM 655 O O . VAL A 1 87 ? 6.207 10.992 7.121 1 95.62 87 VAL A O 1
ATOM 658 N N . ASP A 1 88 ? 7.949 9.805 6.293 1 96.06 88 ASP A N 1
ATOM 659 C CA . ASP A 1 88 ? 7.141 9.086 5.309 1 96.06 88 ASP A CA 1
ATOM 660 C C . ASP A 1 88 ? 6.605 7.777 5.883 1 96.06 88 ASP A C 1
ATOM 662 O O . ASP A 1 88 ? 7.348 6.809 6.035 1 96.06 88 ASP A O 1
ATOM 666 N N . LEU A 1 89 ? 5.332 7.754 6.18 1 92.94 89 LEU A N 1
ATOM 667 C CA . LEU A 1 89 ? 4.707 6.602 6.824 1 92.94 89 LEU A CA 1
ATOM 668 C C . LEU A 1 89 ? 4.23 5.59 5.785 1 92.94 89 LEU A C 1
ATOM 670 O O . LEU A 1 89 ? 3.9 5.965 4.656 1 92.94 89 L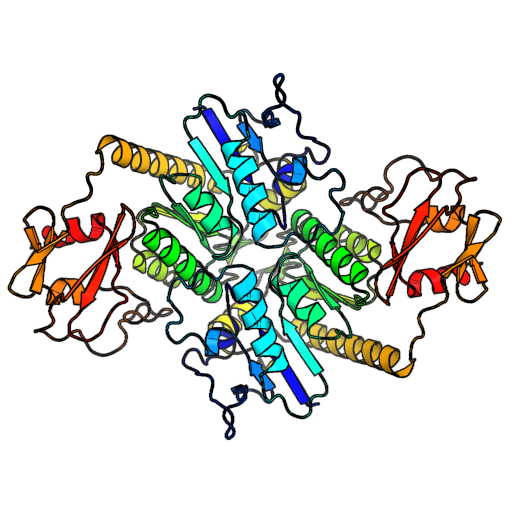EU A O 1
ATOM 674 N N . PRO A 1 90 ? 4.207 4.254 6.121 1 89.5 90 PRO A N 1
ATOM 675 C CA . PRO A 1 90 ? 3.582 3.279 5.227 1 89.5 90 PRO A CA 1
ATOM 676 C C . PRO A 1 90 ? 2.068 3.449 5.133 1 89.5 90 PRO A C 1
ATOM 678 O O . PRO A 1 90 ? 1.477 4.191 5.918 1 89.5 90 PRO A O 1
ATOM 681 N N . PRO A 1 91 ? 1.448 2.832 4.086 1 84.69 91 PRO A N 1
ATOM 682 C CA . PRO A 1 91 ? -0.017 2.842 4.082 1 84.69 91 PRO A CA 1
ATOM 683 C C . PRO A 1 91 ? -0.616 2.123 5.289 1 84.69 91 PRO A C 1
ATOM 685 O O . PRO A 1 91 ? 0.039 1.268 5.891 1 84.69 91 PRO A O 1
ATOM 688 N N . GLY A 1 92 ? -1.8 2.562 5.699 1 78.06 92 GLY A N 1
ATOM 689 C CA . GLY A 1 92 ? -2.533 1.877 6.754 1 78.06 92 GLY A CA 1
ATOM 690 C C . GLY A 1 92 ? -2.422 2.564 8.102 1 78.06 92 GLY A C 1
ATOM 691 O O . GLY A 1 92 ? -2.262 3.785 8.172 1 78.06 92 GLY A O 1
ATOM 692 N N . THR A 1 93 ? -2.781 1.766 9.258 1 75.75 93 THR A N 1
ATOM 693 C CA . THR A 1 93 ? -2.811 2.254 10.633 1 75.75 93 THR A CA 1
ATOM 694 C C . THR A 1 93 ? -2.27 1.198 11.594 1 75.75 93 THR A C 1
ATOM 696 O O . THR A 1 93 ? -2.93 0.845 12.57 1 75.75 93 THR A O 1
ATOM 699 N N . GLY A 1 94 ? -1.006 0.783 11.406 1 76.81 94 GLY A N 1
ATOM 700 C CA . GLY A 1 94 ? -0.513 -0.363 12.156 1 76.81 94 GLY A CA 1
ATOM 701 C C . GLY A 1 94 ? 0.559 0.001 13.164 1 76.81 94 GLY A C 1
ATOM 702 O O . GLY A 1 94 ? 0.563 1.111 13.703 1 76.81 94 GLY A O 1
ATOM 703 N N . ASP A 1 95 ? 1.424 -0.883 13.477 1 73.56 95 ASP A N 1
ATOM 704 C CA . ASP A 1 95 ? 2.42 -0.84 14.539 1 73.56 95 ASP A CA 1
ATOM 705 C C . ASP A 1 95 ? 3.402 0.309 14.328 1 73.56 95 ASP A C 1
ATOM 707 O O . ASP A 1 95 ? 3.824 0.957 15.289 1 73.56 95 ASP A O 1
ATOM 711 N N . ILE A 1 96 ? 3.684 0.562 13.125 1 84.38 96 ILE A N 1
ATOM 712 C CA . ILE A 1 96 ? 4.688 1.577 12.82 1 84.38 96 ILE A CA 1
ATOM 713 C C . ILE A 1 96 ? 4.156 2.957 13.211 1 84.38 96 ILE A C 1
ATOM 715 O O . ILE A 1 96 ? 4.883 3.764 13.789 1 84.38 96 ILE A O 1
ATOM 719 N N . HIS A 1 97 ? 2.922 3.232 12.898 1 84.31 97 HIS A N 1
ATOM 720 C CA . HIS A 1 97 ? 2.297 4.504 13.25 1 84.31 97 HIS A CA 1
ATOM 721 C C . HIS A 1 97 ? 2.289 4.715 14.766 1 84.31 97 HIS A C 1
ATOM 723 O O . HIS A 1 97 ? 2.764 5.742 15.25 1 84.31 97 HIS A O 1
ATOM 729 N N . LEU A 1 98 ? 1.941 3.717 15.43 1 73.75 98 LEU A N 1
ATOM 730 C CA . LEU A 1 98 ? 1.831 3.805 16.891 1 73.75 98 LEU A CA 1
ATOM 731 C C . LEU A 1 98 ? 3.205 3.951 17.531 1 73.75 98 LEU A C 1
ATOM 733 O O . LEU A 1 98 ? 3.383 4.754 18.453 1 73.75 98 LEU A O 1
ATOM 737 N N . ALA A 1 99 ? 4.125 3.182 17.047 1 76.31 99 ALA A N 1
ATOM 738 C CA . ALA A 1 99 ? 5.48 3.205 17.594 1 76.31 99 ALA A CA 1
ATOM 739 C C . ALA A 1 99 ? 6.113 4.586 17.438 1 76.31 99 ALA A C 1
ATOM 741 O O . ALA A 1 99 ? 6.746 5.094 18.359 1 76.31 99 ALA A O 1
ATOM 742 N N . LEU A 1 100 ? 5.883 5.141 16.344 1 83 100 LEU A N 1
ATOM 743 C CA . LEU A 1 100 ? 6.48 6.441 16.078 1 83 100 LEU A CA 1
ATOM 744 C C . LEU A 1 100 ? 5.805 7.535 16.891 1 83 100 LEU A C 1
ATOM 746 O O . LEU A 1 100 ? 6.469 8.445 17.391 1 83 100 LEU A O 1
ATOM 750 N N . MET A 1 101 ? 4.594 7.375 17.062 1 72.62 101 MET A N 1
ATOM 751 C CA . MET A 1 101 ? 3.854 8.367 17.828 1 72.62 101 MET A CA 1
ATOM 752 C C . MET A 1 101 ? 4.238 8.305 19.312 1 72.62 101 MET A C 1
ATOM 754 O O . MET A 1 101 ? 4.215 9.32 20 1 72.62 101 MET A O 1
ATOM 758 N N . GLN A 1 102 ? 4.531 7.176 19.641 1 66.75 102 GLN A N 1
ATOM 759 C CA . GLN A 1 102 ? 4.977 6.992 21.031 1 66.75 102 GLN A CA 1
ATOM 760 C C . GLN A 1 102 ? 6.383 7.547 21.234 1 66.75 102 GLN A C 1
ATOM 762 O O . GLN A 1 102 ? 6.695 8.094 22.297 1 66.75 102 GLN A O 1
ATOM 767 N N . ALA A 1 103 ? 7.129 7.484 20.25 1 67.88 103 ALA A N 1
ATOM 768 C CA . ALA A 1 103 ? 8.539 7.852 20.359 1 67.88 103 ALA A CA 1
ATOM 769 C C . ALA A 1 103 ? 8.742 9.336 20.078 1 67.88 103 ALA A C 1
ATOM 771 O O . ALA A 1 103 ? 9.734 9.93 20.516 1 67.88 103 ALA A O 1
ATOM 772 N N . THR A 1 104 ? 7.82 9.906 19.344 1 73.88 104 THR A N 1
ATOM 773 C CA . THR A 1 104 ? 8 11.281 18.891 1 73.88 104 THR A CA 1
ATOM 774 C C . THR A 1 104 ? 6.699 12.062 19 1 73.88 104 THR A C 1
ATOM 776 O O . THR A 1 104 ? 5.617 11.477 19.016 1 73.88 104 THR A O 1
ATOM 779 N N . SER A 1 105 ? 6.887 13.352 19.219 1 74.69 105 SER A N 1
ATOM 780 C CA . SER A 1 105 ? 5.73 14.242 19.141 1 74.69 105 SER A CA 1
ATOM 781 C C . SER A 1 105 ? 5.586 14.836 17.734 1 74.69 105 SER A C 1
ATOM 783 O O . SER A 1 105 ? 6.398 15.664 17.328 1 74.69 105 SER A O 1
ATOM 785 N N . LEU A 1 106 ? 4.605 14.43 16.984 1 82.62 106 LEU A N 1
ATOM 786 C CA . LEU A 1 106 ? 4.367 14.969 15.648 1 82.62 106 LEU A CA 1
ATOM 787 C C . LEU A 1 106 ? 3.621 16.297 15.719 1 82.62 106 LEU A C 1
ATOM 789 O O . LEU A 1 106 ? 2.662 16.438 16.484 1 82.62 106 LEU A O 1
ATOM 793 N N . THR A 1 107 ? 4.145 17.219 14.992 1 85.44 107 THR A N 1
ATOM 794 C CA . THR A 1 107 ? 3.58 18.562 15 1 85.44 107 THR A CA 1
ATOM 795 C C . THR A 1 107 ? 2.344 18.641 14.109 1 85.44 107 THR A C 1
ATOM 797 O O . THR A 1 107 ? 1.374 19.328 14.445 1 85.44 107 THR A O 1
ATOM 800 N N . ALA A 1 108 ? 2.408 17.969 12.961 1 91.56 108 ALA A N 1
ATOM 801 C CA . ALA A 1 108 ? 1.322 18.031 11.984 1 91.56 108 ALA A CA 1
ATOM 802 C C . ALA A 1 108 ? 1.328 16.812 11.07 1 91.56 108 ALA A C 1
ATOM 804 O O . ALA A 1 108 ? 2.334 16.109 10.977 1 91.56 108 ALA A O 1
ATOM 805 N N . ASN A 1 109 ? 0.112 16.609 10.469 1 92.25 109 ASN A N 1
ATOM 806 C CA . ASN A 1 109 ? -0.072 15.523 9.523 1 92.25 109 ASN A CA 1
ATOM 807 C C . ASN A 1 109 ? -0.5 16.031 8.148 1 92.25 109 ASN A C 1
ATOM 809 O O . ASN A 1 109 ? -1.247 17.016 8.055 1 92.25 109 ASN A O 1
ATOM 813 N N . ILE A 1 110 ? 0.045 15.445 7.105 1 94.88 110 ILE A N 1
ATOM 814 C CA . ILE A 1 110 ? -0.431 15.602 5.738 1 94.88 110 ILE A CA 1
ATOM 815 C C . ILE A 1 110 ? -0.918 14.266 5.199 1 94.88 110 ILE A C 1
ATOM 817 O O . ILE A 1 110 ? -0.17 13.281 5.191 1 94.88 110 ILE A O 1
ATOM 821 N N . VAL A 1 111 ? -2.189 14.203 4.695 1 92.12 111 VAL A N 1
ATOM 822 C CA . VAL A 1 111 ? -2.746 12.953 4.18 1 92.12 111 VAL A CA 1
ATOM 823 C C . VAL A 1 111 ? -2.602 12.914 2.66 1 92.12 111 VAL A C 1
ATOM 825 O O . VAL A 1 111 ? -2.811 13.93 1.983 1 92.12 111 VAL A O 1
ATOM 828 N N . VAL A 1 112 ? -2.146 11.789 2.121 1 93.88 112 VAL A N 1
ATOM 829 C CA . VAL A 1 112 ? -2.055 11.562 0.681 1 93.88 112 VAL A CA 1
ATOM 830 C C . VAL A 1 112 ? -3.092 10.523 0.252 1 93.88 112 VAL A C 1
ATOM 832 O O . VAL A 1 112 ? -3.139 9.422 0.799 1 93.88 112 VAL A O 1
ATOM 835 N N . THR A 1 113 ? -3.967 10.906 -0.686 1 91.12 113 THR A N 1
ATOM 836 C CA . THR A 1 113 ? -5.023 10.031 -1.181 1 91.12 113 THR A CA 1
ATOM 837 C C . THR A 1 113 ? -5.145 10.133 -2.699 1 91.12 113 THR A C 1
ATOM 839 O O . THR A 1 113 ? -4.297 10.742 -3.354 1 91.12 113 THR A O 1
ATOM 842 N N . THR A 1 114 ? -6.09 9.398 -3.291 1 91.19 114 THR A N 1
ATOM 843 C CA . THR A 1 114 ? -6.469 9.469 -4.695 1 91.19 114 THR A CA 1
ATOM 844 C C . THR A 1 114 ? -7.961 9.75 -4.84 1 91.19 114 THR A C 1
ATOM 846 O O . THR A 1 114 ? -8.703 9.703 -3.857 1 91.19 114 THR A O 1
ATOM 849 N N . PRO A 1 115 ? -8.438 10.07 -6.055 1 89.06 115 PRO A N 1
ATOM 850 C CA . PRO A 1 115 ? -9.844 10.438 -6.227 1 89.06 115 PRO A CA 1
ATOM 851 C C . PRO A 1 115 ? -10.789 9.266 -6.004 1 89.06 115 PRO A C 1
ATOM 853 O O . PRO A 1 115 ? -11.992 9.461 -5.797 1 89.06 115 PRO A O 1
ATOM 856 N N . GLN A 1 116 ? -10.344 8.117 -5.934 1 87.06 116 GLN A N 1
ATOM 857 C CA . GLN A 1 116 ? -11.195 6.938 -5.824 1 87.06 116 GLN A CA 1
ATOM 858 C C . GLN A 1 116 ? -11.859 6.859 -4.453 1 87.06 116 GLN A C 1
ATOM 860 O O . GLN A 1 116 ? -11.234 7.176 -3.438 1 87.06 116 GLN A O 1
ATOM 865 N N . VAL A 1 117 ? -13.047 6.34 -4.453 1 80.88 117 VAL A N 1
ATOM 866 C CA . VAL A 1 117 ? -13.805 6.141 -3.225 1 80.88 117 VAL A CA 1
ATOM 867 C C . VAL A 1 117 ? -13.055 5.18 -2.305 1 80.88 117 VAL A C 1
ATOM 869 O O . VAL A 1 117 ? -12.969 5.414 -1.097 1 80.88 117 VAL A O 1
ATOM 872 N N . LEU A 1 118 ? -12.453 4.207 -2.811 1 81.44 118 LEU A N 1
ATOM 873 C CA . LEU A 1 118 ? -11.727 3.201 -2.043 1 81.44 118 LEU A CA 1
ATOM 874 C C . LEU A 1 118 ? -10.578 3.836 -1.27 1 81.44 118 LEU A C 1
ATOM 876 O O . LEU A 1 118 ? -10.32 3.477 -0.117 1 81.44 118 LEU A O 1
ATOM 880 N N . ALA A 1 119 ? -9.93 4.777 -1.863 1 84.56 119 ALA A N 1
ATOM 881 C CA . ALA A 1 119 ? -8.797 5.453 -1.231 1 84.56 119 ALA A CA 1
ATOM 882 C C . ALA A 1 119 ? -9.273 6.375 -0.11 1 84.56 119 ALA A C 1
ATOM 884 O O . ALA A 1 119 ? -8.578 6.539 0.898 1 84.56 119 ALA A O 1
ATOM 885 N N . HIS A 1 120 ? -10.461 6.879 -0.27 1 78.19 120 HIS A N 1
ATOM 886 C CA . HIS A 1 120 ? -11.008 7.789 0.73 1 78.19 120 HIS A CA 1
ATOM 887 C C . HIS A 1 120 ? -11.383 7.043 2.006 1 78.19 120 HIS A C 1
ATOM 889 O O . HIS A 1 120 ? -11.234 7.574 3.109 1 78.19 120 HIS A O 1
ATOM 895 N N . VAL A 1 121 ? -11.781 5.84 1.794 1 75.38 121 VAL A N 1
ATOM 896 C CA . VAL A 1 121 ? -12.133 5.016 2.945 1 75.38 121 VAL A CA 1
ATOM 897 C C . VAL A 1 121 ? -10.891 4.77 3.801 1 75.38 121 VAL A C 1
ATOM 899 O O . VAL A 1 121 ? -10.938 4.902 5.023 1 75.38 121 VAL A O 1
ATOM 902 N N . ASP A 1 122 ? -9.797 4.535 3.189 1 78.12 122 ASP A N 1
ATOM 903 C CA . ASP A 1 122 ? -8.539 4.312 3.891 1 78.12 122 ASP A CA 1
ATOM 904 C C . ASP A 1 122 ? -8.039 5.598 4.539 1 78.12 122 ASP A C 1
ATOM 906 O O . ASP A 1 122 ? -7.547 5.582 5.668 1 78.12 122 ASP A O 1
ATOM 910 N N . ALA A 1 123 ? -8.148 6.68 3.809 1 81.44 123 ALA A N 1
ATOM 911 C CA . ALA A 1 123 ? -7.699 7.973 4.316 1 81.44 123 ALA A CA 1
ATOM 912 C C . ALA A 1 123 ? -8.477 8.367 5.57 1 81.44 123 ALA A C 1
ATOM 914 O O . ALA A 1 123 ? -7.914 8.945 6.504 1 81.44 123 ALA A O 1
ATOM 915 N N . ARG A 1 124 ? -9.641 7.973 5.574 1 78 124 ARG A N 1
ATOM 916 C CA . ARG A 1 124 ? -10.484 8.289 6.723 1 78 124 ARG A CA 1
ATOM 917 C C . ARG A 1 124 ? -9.984 7.594 7.984 1 78 124 ARG A C 1
ATOM 919 O O . ARG A 1 124 ? -9.977 8.188 9.062 1 78 124 ARG A O 1
ATOM 926 N N . LYS A 1 125 ? -9.617 6.406 7.852 1 76.5 125 LYS A N 1
ATOM 927 C CA . LYS A 1 125 ? -9.07 5.668 8.984 1 76.5 125 LYS A CA 1
ATOM 928 C C . LYS A 1 125 ? -7.793 6.32 9.508 1 76.5 125 LYS A C 1
ATOM 930 O O . LYS A 1 125 ? -7.59 6.426 10.719 1 76.5 125 LYS A O 1
ATOM 935 N N . GLY A 1 126 ? -7.051 6.742 8.586 1 82.31 126 GLY A N 1
ATOM 936 C CA . GLY A 1 126 ? -5.844 7.461 8.969 1 82.31 126 GLY A CA 1
ATOM 937 C C . GLY A 1 126 ? -6.129 8.766 9.688 1 82.31 126 GLY A C 1
ATOM 938 O O . GLY A 1 126 ? -5.492 9.07 10.695 1 82.31 126 GLY A O 1
ATOM 939 N N . LEU A 1 127 ? -7.082 9.453 9.156 1 80.56 127 LEU A N 1
ATOM 940 C CA . LEU A 1 127 ? -7.465 10.727 9.766 1 80.56 127 LEU A CA 1
ATOM 941 C C . LEU A 1 127 ? -7.984 10.516 11.188 1 80.56 127 LEU A C 1
ATOM 943 O O . LEU A 1 127 ? -7.605 11.242 12.102 1 80.56 127 LEU A O 1
ATOM 947 N N . ALA A 1 128 ? -8.719 9.484 11.352 1 74.5 128 ALA A N 1
ATOM 948 C CA . ALA A 1 128 ? -9.258 9.172 12.672 1 74.5 128 ALA A CA 1
ATOM 949 C C . ALA A 1 128 ? -8.148 8.805 13.648 1 74.5 128 ALA A C 1
ATOM 951 O O . ALA A 1 128 ? -8.195 9.188 14.82 1 74.5 128 ALA A O 1
ATOM 952 N N . MET A 1 129 ? -7.227 8.109 13.148 1 76.25 129 MET A N 1
ATOM 953 C CA . MET A 1 129 ? -6.098 7.719 13.984 1 76.25 129 MET A CA 1
ATOM 954 C C . MET A 1 129 ? -5.32 8.938 14.469 1 76.25 129 MET A C 1
ATOM 956 O O . MET A 1 129 ? -5.016 9.062 15.656 1 76.25 129 MET A O 1
ATOM 960 N N . PHE A 1 130 ? -5.035 9.859 13.602 1 82.38 130 PHE A N 1
ATOM 961 C CA . PHE A 1 130 ? -4.25 11.031 13.961 1 82.38 130 PHE A CA 1
ATOM 962 C C . PHE A 1 130 ? -5.051 11.969 14.859 1 82.38 130 PHE A C 1
ATOM 964 O O . PHE A 1 130 ? -4.488 12.625 15.742 1 82.38 130 PHE A O 1
ATOM 971 N N . ASP A 1 131 ? -6.285 11.906 14.633 1 73.06 131 ASP A N 1
ATOM 972 C CA . ASP A 1 131 ? -7.156 12.648 15.539 1 73.06 131 ASP A CA 1
ATOM 973 C C . ASP A 1 131 ? -7.09 12.078 16.953 1 73.06 131 ASP A C 1
ATOM 975 O O . ASP A 1 131 ? -6.969 12.828 17.922 1 73.06 131 ASP A O 1
ATOM 979 N N . ALA A 1 132 ? -7.16 10.812 17.031 1 66.94 132 ALA A N 1
ATOM 980 C CA . ALA A 1 132 ? -7.098 10.133 18.312 1 66.94 132 ALA A CA 1
ATOM 981 C C . ALA A 1 132 ? -5.766 10.391 19.016 1 66.94 132 ALA A C 1
ATOM 983 O O . ALA A 1 132 ? -5.691 10.391 20.25 1 66.94 132 ALA A O 1
ATOM 984 N N . LEU A 1 133 ? -4.777 10.734 18.234 1 67.31 133 LEU A N 1
ATOM 985 C CA . LEU A 1 133 ? -3.438 10.969 18.781 1 67.31 133 LEU A CA 1
ATOM 986 C C . LEU A 1 133 ? -3.16 12.461 18.922 1 67.31 133 LEU A C 1
ATOM 988 O O . LEU A 1 133 ? -2.035 12.859 19.219 1 67.31 133 LEU A O 1
ATOM 992 N N . ALA A 1 134 ? -4.098 13.25 18.609 1 71 134 ALA A N 1
ATOM 993 C CA . ALA A 1 134 ? -4.066 14.703 18.75 1 71 134 ALA A CA 1
ATOM 994 C C . ALA A 1 134 ? -2.998 15.328 17.859 1 71 134 ALA A C 1
ATOM 996 O O . ALA A 1 134 ? -2.295 16.25 18.266 1 71 134 ALA A O 1
ATOM 997 N N . VAL A 1 135 ? -2.834 14.805 16.766 1 79.38 135 VAL A N 1
ATOM 998 C CA . VAL A 1 135 ? -1.973 15.375 15.742 1 79.38 135 VAL A CA 1
ATOM 999 C C . VAL A 1 135 ? -2.826 16.016 14.648 1 79.38 135 VAL A C 1
ATOM 1001 O O . VAL A 1 135 ? -3.576 15.336 13.953 1 79.38 135 VAL A O 1
ATOM 1004 N N . PRO A 1 136 ? -2.732 17.297 14.469 1 83.75 136 PRO A N 1
ATOM 1005 C CA . PRO A 1 136 ? -3.588 17.969 13.484 1 83.75 136 PRO A CA 1
ATOM 1006 C C . PRO A 1 136 ? -3.203 17.641 12.047 1 83.75 136 PRO A C 1
ATOM 1008 O O . PRO A 1 136 ? -2.016 17.594 11.711 1 83.75 136 PRO A O 1
ATOM 1011 N N . THR A 1 137 ? -4.293 17.438 11.281 1 87.69 137 THR A N 1
ATOM 1012 C CA . THR A 1 137 ? -4.086 17.344 9.844 1 87.69 137 THR A CA 1
ATOM 1013 C C . THR A 1 137 ? -4.211 18.703 9.172 1 87.69 137 THR A C 1
ATOM 1015 O O . THR A 1 137 ? -5.289 19.297 9.172 1 87.69 137 THR A O 1
ATOM 1018 N N . VAL A 1 138 ? -3.08 19.172 8.57 1 90.12 138 VAL A N 1
ATOM 1019 C CA . VAL A 1 138 ? -3.068 20.547 8.109 1 90.12 138 VAL A CA 1
ATOM 1020 C C . VAL A 1 138 ? -3.209 20.594 6.59 1 90.12 138 VAL A C 1
ATOM 1022 O O . VAL A 1 138 ? -3.48 21.656 6.012 1 90.12 138 VAL A O 1
ATOM 1025 N N . GLY A 1 139 ? -3.018 19.438 5.949 1 92 139 GLY A N 1
ATOM 1026 C CA . GLY A 1 139 ? -3.068 19.406 4.496 1 92 139 GLY A CA 1
ATOM 1027 C C . GLY A 1 139 ? -3.424 18.047 3.936 1 92 139 GLY A C 1
ATOM 1028 O O . GLY A 1 139 ? -3.246 17.031 4.605 1 92 139 GLY A O 1
ATOM 1029 N N . ALA A 1 140 ? -3.957 18.078 2.611 1 91.38 140 ALA A N 1
ATOM 1030 C CA . ALA A 1 140 ? -4.277 16.875 1.858 1 91.38 140 ALA A CA 1
ATOM 1031 C C . ALA A 1 140 ? -3.77 16.969 0.422 1 91.38 140 ALA A C 1
ATOM 1033 O O . ALA A 1 140 ? -3.889 18.016 -0.214 1 91.38 140 ALA A O 1
ATOM 1034 N N . VAL A 1 141 ? -3.17 15.898 -0.012 1 93.81 141 VAL A N 1
ATOM 1035 C CA . VAL A 1 141 ? -2.703 15.789 -1.391 1 93.81 141 VAL A CA 1
ATOM 1036 C C . VAL A 1 141 ? -3.578 14.797 -2.156 1 93.81 141 VAL A C 1
ATOM 1038 O O . VAL A 1 141 ? -3.744 13.656 -1.733 1 93.81 141 VAL A O 1
ATOM 1041 N N . ASN A 1 142 ? -4.191 15.297 -3.238 1 92.75 142 ASN A N 1
ATOM 1042 C CA . ASN A 1 142 ? -4.902 14.438 -4.176 1 92.75 142 ASN A CA 1
ATOM 1043 C C . ASN A 1 142 ? -3.994 13.969 -5.309 1 92.75 142 ASN A C 1
ATOM 1045 O O . ASN A 1 142 ? -3.922 14.609 -6.359 1 92.75 142 ASN A O 1
ATOM 1049 N N . ASN A 1 143 ? -3.414 12.758 -5.074 1 93.81 143 ASN A N 1
ATOM 1050 C CA . ASN A 1 143 ? -2.465 12.188 -6.023 1 93.81 143 ASN A CA 1
ATOM 1051 C C . ASN A 1 143 ? -3.176 11.531 -7.203 1 93.81 143 ASN A C 1
ATOM 1053 O O . ASN A 1 143 ? -4.312 11.07 -7.07 1 93.81 143 ASN A O 1
ATOM 1057 N N . MET A 1 144 ? -2.51 11.617 -8.367 1 94.88 144 MET A N 1
ATOM 1058 C CA . MET A 1 144 ? -3.059 11.047 -9.594 1 94.88 144 MET A CA 1
ATOM 1059 C C . MET A 1 144 ? -4.461 11.578 -9.859 1 94.88 144 MET A C 1
ATOM 1061 O O . MET A 1 144 ? -5.363 10.82 -10.219 1 94.88 144 MET A O 1
ATOM 1065 N N . ALA A 1 145 ? -4.586 12.875 -9.766 1 93.44 145 ALA A N 1
ATOM 1066 C CA . ALA A 1 145 ? -5.887 13.539 -9.828 1 93.44 145 ALA A CA 1
ATOM 1067 C C . ALA A 1 145 ? -6.484 13.445 -11.227 1 93.44 145 ALA A C 1
ATOM 1069 O O . ALA A 1 145 ? -7.699 13.281 -11.383 1 93.44 145 ALA A O 1
ATOM 1070 N N . TYR A 1 146 ? -5.688 13.594 -12.211 1 94.44 146 TYR A N 1
ATOM 1071 C CA . TYR A 1 146 ? -6.078 13.531 -13.617 1 94.44 146 TYR A CA 1
ATOM 1072 C C . TYR A 1 146 ? -4.863 13.328 -14.508 1 94.44 146 TYR A C 1
ATOM 1074 O O . TYR A 1 146 ? -3.725 13.344 -14.039 1 94.44 146 TYR A O 1
ATOM 1082 N N . PHE A 1 147 ? -5.18 13.016 -15.82 1 95.94 147 PHE A N 1
ATOM 1083 C CA . PHE A 1 147 ? -4.152 12.859 -16.844 1 95.94 147 PHE A CA 1
ATOM 1084 C C . PHE A 1 147 ? -4.457 13.742 -18.062 1 95.94 147 PHE A C 1
ATOM 1086 O O . PHE A 1 147 ? -5.598 13.797 -18.516 1 95.94 147 PHE A O 1
ATOM 1093 N N . VAL A 1 148 ? -3.428 14.453 -18.484 1 96.31 148 VAL A N 1
ATOM 1094 C CA . VAL A 1 148 ? -3.555 15.234 -19.703 1 96.31 148 VAL A CA 1
ATOM 1095 C C . VAL A 1 148 ? -2.766 14.57 -20.828 1 96.31 148 VAL A C 1
ATOM 1097 O O . VAL A 1 148 ? -1.553 14.375 -20.719 1 96.31 148 VAL A O 1
ATOM 1100 N N . CYS A 1 149 ? -3.463 14.242 -21.938 1 96.56 149 CYS A N 1
ATOM 1101 C CA . CYS A 1 149 ? -2.846 13.578 -23.078 1 96.56 149 CYS A CA 1
ATOM 1102 C C . CYS A 1 149 ? -1.786 14.461 -23.719 1 96.56 149 CYS A C 1
ATOM 1104 O O . CYS A 1 149 ? -2.072 15.594 -24.109 1 96.56 149 CYS A O 1
ATOM 1106 N N . GLY A 1 150 ? -0.613 13.922 -23.891 1 92.44 150 GLY A N 1
ATOM 1107 C CA . GLY A 1 150 ? 0.481 14.672 -24.484 1 92.44 150 GLY A CA 1
ATOM 1108 C C . GLY A 1 150 ? 0.294 14.922 -25.969 1 92.44 150 GLY A C 1
ATOM 1109 O O . GLY A 1 150 ? 0.931 15.812 -26.531 1 92.44 150 GLY A O 1
ATOM 1110 N N . HIS A 1 151 ? -0.593 14.148 -26.578 1 94.38 151 HIS A N 1
ATOM 1111 C CA . HIS A 1 151 ? -0.811 14.227 -28.016 1 94.38 151 HIS A CA 1
ATOM 1112 C C . HIS A 1 151 ? -1.898 15.242 -28.359 1 94.38 151 HIS A C 1
ATOM 1114 O O . HIS A 1 151 ? -1.72 16.078 -29.234 1 94.38 151 HIS A O 1
ATOM 1120 N N . CYS A 1 152 ? -3.066 15.297 -27.641 1 97.31 152 CYS A N 1
ATOM 1121 C CA . CYS A 1 152 ? -4.188 16.156 -28.016 1 97.31 152 CYS A CA 1
ATOM 1122 C C . CYS A 1 152 ? -4.539 17.109 -26.875 1 97.31 152 CYS A C 1
ATOM 1124 O O . CYS A 1 152 ? -5.445 17.938 -27.016 1 97.31 152 CYS A O 1
ATOM 1126 N N . GLN A 1 153 ? -4.039 17 -25.719 1 95.38 153 GLN A N 1
ATOM 1127 C CA . GLN A 1 153 ? -4.172 17.875 -24.562 1 95.38 153 GLN A CA 1
ATOM 1128 C C . GLN A 1 153 ? -5.508 17.672 -23.859 1 95.38 153 GLN A C 1
ATOM 1130 O O . GLN A 1 153 ? -5.875 18.438 -22.969 1 95.38 153 GLN A O 1
ATOM 1135 N N . ALA A 1 154 ? -6.168 16.609 -24.203 1 96.25 154 ALA A N 1
ATOM 1136 C CA . ALA A 1 154 ? -7.41 16.297 -23.516 1 96.25 154 ALA A CA 1
ATOM 1137 C C . ALA A 1 154 ? -7.133 15.867 -22.078 1 96.25 154 ALA A C 1
ATOM 1139 O O . ALA A 1 154 ? -6.191 15.117 -21.812 1 96.25 154 ALA A O 1
ATOM 1140 N N . ARG A 1 155 ? -8 16.391 -21.203 1 95.12 155 ARG A N 1
ATOM 1141 C CA . ARG A 1 155 ? -7.93 16 -19.797 1 95.12 155 ARG A CA 1
ATOM 1142 C C . ARG A 1 155 ? -8.781 14.766 -19.516 1 95.12 155 ARG A C 1
ATOM 1144 O O . ARG A 1 155 ? -9.898 14.648 -20.031 1 95.12 155 ARG A O 1
ATOM 1151 N N . HIS A 1 156 ? -8.234 13.82 -18.719 1 94.94 156 HIS A N 1
ATOM 1152 C CA . HIS A 1 156 ? -8.938 12.594 -18.344 1 94.94 156 HIS A CA 1
ATOM 1153 C C . HIS A 1 156 ? -8.922 12.398 -16.844 1 94.94 156 HIS A C 1
ATOM 1155 O O . HIS A 1 156 ? -7.859 12.383 -16.219 1 94.94 156 HIS A O 1
ATOM 1161 N N . ASP A 1 157 ? -10.148 12.195 -16.25 1 92.88 157 ASP A N 1
ATOM 1162 C CA . ASP A 1 157 ? -10.258 11.828 -14.852 1 92.88 157 ASP A CA 1
ATOM 1163 C C . ASP A 1 157 ? -10.227 10.312 -14.672 1 92.88 157 ASP A C 1
ATOM 1165 O O . ASP A 1 157 ? -11.25 9.695 -14.359 1 92.88 157 ASP A O 1
ATOM 1169 N N . VAL A 1 158 ? -9.047 9.742 -14.719 1 91.56 158 VAL A N 1
ATOM 1170 C CA . VAL A 1 158 ? -8.867 8.312 -14.93 1 91.56 158 VAL A CA 1
ATOM 1171 C C . VAL A 1 158 ? -9.305 7.547 -13.688 1 91.56 158 VAL A C 1
ATOM 1173 O O . VAL A 1 158 ? -9.703 6.383 -13.773 1 91.56 158 VAL A O 1
ATOM 1176 N N . PHE A 1 159 ? -9.164 8.086 -12.477 1 91.44 159 PHE A N 1
ATOM 1177 C CA . PHE A 1 159 ? -9.539 7.387 -11.25 1 91.44 159 PHE A CA 1
ATOM 1178 C C . PHE A 1 159 ? -10.734 8.07 -10.586 1 91.44 159 PHE A C 1
ATOM 1180 O O . PHE A 1 159 ? -10.93 7.945 -9.375 1 91.44 159 PHE A O 1
ATOM 1187 N N . GLY A 1 160 ? -11.328 8.656 -11.273 1 81.19 160 GLY A N 1
ATOM 1188 C CA . GLY A 1 160 ? -12.453 9.406 -10.75 1 81.19 160 GLY A CA 1
ATOM 1189 C C . GLY A 1 160 ? -12.164 10.883 -10.562 1 81.19 160 GLY A C 1
ATOM 1190 O O . GLY A 1 160 ? -11.016 11.312 -10.711 1 81.19 160 GLY A O 1
ATOM 1191 N N . GLY A 1 161 ? -13.07 11.633 -10.422 1 70.38 161 GLY A N 1
ATOM 1192 C CA . GLY A 1 161 ? -12.617 13.016 -10.367 1 70.38 161 GLY A CA 1
ATOM 1193 C C . GLY A 1 161 ? -13.742 14 -10.125 1 70.38 161 GLY A C 1
ATOM 1194 O O . GLY A 1 161 ? -14.875 13.609 -9.852 1 70.38 161 GLY A O 1
ATOM 1195 N N . GLY A 1 162 ? -13.344 15.297 -9.969 1 57.59 162 GLY A N 1
ATOM 1196 C CA . GLY A 1 162 ? -14.094 16.547 -9.992 1 57.59 162 GLY A CA 1
ATOM 1197 C C . GLY A 1 162 ? -14.578 16.984 -8.625 1 57.59 162 GLY A C 1
ATOM 1198 O O . GLY A 1 162 ? -13.852 16.859 -7.637 1 57.59 162 GLY A O 1
ATOM 1199 N N . ALA A 1 163 ? -15.68 17.297 -8.695 1 56.47 163 ALA A N 1
ATOM 1200 C CA . ALA A 1 163 ? -16.469 17.984 -7.68 1 56.47 163 ALA A CA 1
ATOM 1201 C C . ALA A 1 163 ? -16.75 17.078 -6.484 1 56.47 163 ALA A C 1
ATOM 1203 O O . ALA A 1 163 ? -16.75 17.531 -5.34 1 56.47 163 ALA A O 1
ATOM 1204 N N . GLN A 1 164 ? -16.5 15.734 -6.734 1 63.41 164 GLN A N 1
ATOM 1205 C CA . GLN A 1 164 ? -16.859 14.812 -5.664 1 63.41 164 GLN A CA 1
ATOM 1206 C C . GLN A 1 164 ? -15.711 14.633 -4.68 1 63.41 164 GLN A C 1
ATOM 1208 O O . GLN A 1 164 ? -15.922 14.555 -3.469 1 63.41 164 GLN A O 1
ATOM 1213 N N . HIS A 1 165 ? -14.555 14.711 -5.246 1 67.88 165 HIS A N 1
ATOM 1214 C CA . HIS A 1 165 ? -13.383 14.57 -4.387 1 67.88 165 HIS A CA 1
ATOM 1215 C C . HIS A 1 165 ? -13.25 15.766 -3.445 1 67.88 165 HIS A C 1
ATOM 1217 O O . HIS A 1 165 ? -13.047 15.586 -2.242 1 67.88 165 HIS A O 1
ATOM 1223 N N . ALA A 1 166 ? -13.359 16.875 -4.047 1 65.75 166 ALA A N 1
ATOM 1224 C CA . ALA A 1 166 ? -13.242 18.094 -3.248 1 65.75 166 ALA A CA 1
ATOM 1225 C C . ALA A 1 166 ? -14.289 18.125 -2.137 1 65.75 166 ALA A C 1
ATOM 1227 O O . ALA A 1 166 ? -13.992 18.484 -1.001 1 65.75 166 ALA A O 1
ATOM 1228 N N . ALA A 1 167 ? -15.352 17.641 -2.447 1 64.06 167 ALA A N 1
ATOM 1229 C CA . ALA A 1 167 ? -16.438 17.609 -1.473 1 64.06 167 ALA A CA 1
ATOM 1230 C C . ALA A 1 167 ? -16.125 16.625 -0.34 1 64.06 167 ALA A C 1
ATOM 1232 O O . ALA A 1 167 ? -16.438 16.906 0.824 1 64.06 167 ALA A O 1
ATOM 1233 N N . ARG A 1 168 ? -15.438 15.688 -0.668 1 66.25 168 ARG A N 1
ATOM 1234 C CA . ARG A 1 168 ? -15.125 14.664 0.326 1 66.25 168 ARG A CA 1
ATOM 1235 C C . ARG A 1 168 ? -14.039 15.148 1.281 1 66.25 168 ARG A C 1
ATOM 1237 O O . ARG A 1 168 ? -14.117 14.922 2.49 1 66.25 168 ARG A O 1
ATOM 1244 N N . LEU A 1 169 ? -13.078 15.789 0.749 1 67 169 LEU A N 1
ATOM 1245 C CA . LEU A 1 169 ? -12 16.297 1.59 1 67 169 LEU A CA 1
ATOM 1246 C C . LEU A 1 169 ? -12.5 17.438 2.479 1 67 169 LEU A C 1
ATOM 1248 O O . LEU A 1 169 ? -12.047 17.578 3.617 1 67 169 LEU A O 1
ATOM 1252 N N . ASP A 1 170 ? -13.422 18.172 1.891 1 64.38 170 ASP A N 1
ATOM 1253 C CA . ASP A 1 170 ? -13.992 19.297 2.635 1 64.38 170 ASP A CA 1
ATOM 1254 C C . ASP A 1 170 ? -14.711 18.812 3.891 1 64.38 170 ASP A C 1
ATOM 1256 O O . ASP A 1 170 ? -14.688 19.469 4.926 1 64.38 170 ASP A O 1
ATOM 1260 N N . ARG A 1 171 ? -15.062 17.641 3.74 1 62.12 171 ARG A N 1
ATOM 1261 C CA . ARG A 1 171 ? -15.828 17.062 4.848 1 62.12 171 ARG A CA 1
ATOM 1262 C C . ARG A 1 171 ? -14.93 16.812 6.051 1 62.12 171 ARG A C 1
ATOM 1264 O O . ARG A 1 171 ? -15.398 16.75 7.188 1 62.12 171 ARG A O 1
ATOM 1271 N N . TYR A 1 172 ? -13.664 16.75 5.801 1 67.31 172 TYR A N 1
ATOM 1272 C CA . TYR A 1 172 ? -12.75 16.422 6.887 1 67.31 172 TYR A CA 1
ATOM 1273 C C . TYR A 1 172 ? -12.156 17.703 7.492 1 67.31 172 TYR A C 1
ATOM 1275 O O . TYR A 1 172 ? -11.391 17.625 8.461 1 67.31 172 TYR A O 1
ATOM 1283 N N . GLY A 1 173 ? -12.508 18.812 7.016 1 70.5 173 GLY A N 1
ATOM 1284 C CA . GLY A 1 173 ? -12.047 20.078 7.562 1 70.5 173 GLY A CA 1
ATOM 1285 C C . GLY A 1 173 ? -10.562 20.312 7.355 1 70.5 173 GLY A C 1
ATOM 1286 O O . GLY A 1 173 ? -9.906 20.922 8.195 1 70.5 173 GLY A O 1
ATOM 1287 N N . ILE A 1 174 ? -10.086 19.797 6.367 1 79.88 174 ILE A N 1
ATOM 1288 C CA . ILE A 1 174 ? -8.672 19.984 6.074 1 79.88 174 ILE A CA 1
ATOM 1289 C C . ILE A 1 174 ? -8.469 21.297 5.32 1 79.88 174 ILE A C 1
ATOM 1291 O O . ILE A 1 174 ? -9.016 21.484 4.23 1 79.88 174 ILE A O 1
ATOM 1295 N N . PRO A 1 175 ? -7.691 22.188 5.852 1 81.69 175 PRO A N 1
ATOM 1296 C CA . PRO A 1 175 ? -7.656 23.562 5.336 1 81.69 175 PRO A CA 1
ATOM 1297 C C . PRO A 1 175 ? -6.918 23.672 4.008 1 81.69 175 PRO A C 1
ATOM 1299 O O . PRO A 1 175 ? -7.223 24.547 3.199 1 81.69 175 PRO A O 1
ATOM 1302 N N . LEU A 1 176 ? -5.871 22.906 3.789 1 89.12 176 LEU A N 1
ATOM 1303 C CA . LEU A 1 176 ? -5.059 23.016 2.582 1 89.12 176 LEU A CA 1
ATOM 1304 C C . LEU A 1 176 ? -5.188 21.766 1.724 1 89.12 176 LEU A C 1
ATOM 1306 O O . LEU A 1 176 ? -5.125 20.656 2.238 1 89.12 176 LEU A O 1
ATOM 1310 N N . THR A 1 177 ? -5.43 22.016 0.386 1 90.19 177 THR A N 1
ATOM 1311 C CA . THR A 1 177 ? -5.492 20.891 -0.549 1 90.19 177 THR A CA 1
ATOM 1312 C C . THR A 1 177 ? -4.695 21.203 -1.814 1 90.19 177 THR A C 1
ATOM 1314 O O . THR A 1 177 ? -4.52 22.375 -2.172 1 90.19 177 THR A O 1
ATOM 1317 N N . VAL A 1 178 ? -4.125 20.172 -2.475 1 93.31 178 VAL A N 1
ATOM 1318 C CA . VAL A 1 178 ? -3.447 20.328 -3.758 1 93.31 178 VAL A CA 1
ATOM 1319 C C . VAL A 1 178 ? -3.682 19.078 -4.613 1 93.31 178 VAL A C 1
ATOM 1321 O O . VAL A 1 178 ? -3.703 17.953 -4.094 1 93.31 178 VAL A O 1
ATOM 1324 N N . ASP A 1 179 ? -3.893 19.312 -5.93 1 92.81 179 ASP A N 1
ATOM 1325 C CA . ASP A 1 179 ? -4.004 18.234 -6.895 1 92.81 179 ASP A CA 1
ATOM 1326 C C . ASP A 1 179 ? -2.672 17.984 -7.602 1 92.81 179 ASP A C 1
ATOM 1328 O O . ASP A 1 179 ? -2.012 18.922 -8.039 1 92.81 179 ASP A O 1
ATOM 1332 N N . ILE A 1 180 ? -2.32 16.703 -7.688 1 95.12 180 ILE A N 1
ATOM 1333 C CA . ILE A 1 180 ? -1.161 16.312 -8.484 1 95.12 180 ILE A CA 1
ATOM 1334 C C . ILE A 1 180 ? -1.606 15.43 -9.648 1 95.12 180 ILE A C 1
ATOM 1336 O O . ILE A 1 180 ? -2.096 14.312 -9.438 1 95.12 180 ILE A O 1
ATOM 1340 N N . PRO A 1 181 ? -1.449 15.922 -10.883 1 95.75 181 PRO A N 1
ATOM 1341 C CA . PRO A 1 181 ? -1.785 15.078 -12.039 1 95.75 181 PRO A CA 1
ATOM 1342 C C . PRO A 1 181 ? -0.776 13.953 -12.266 1 95.75 181 PRO A C 1
ATOM 1344 O O . PRO A 1 181 ? 0.306 13.969 -11.672 1 95.75 181 PRO A O 1
ATOM 1347 N N . ILE A 1 182 ? -1.201 12.961 -13.047 1 95.81 182 ILE A N 1
ATOM 1348 C CA . ILE A 1 182 ? -0.26 11.953 -13.523 1 95.81 182 ILE A CA 1
ATOM 1349 C C . ILE A 1 182 ? 0.67 12.578 -14.57 1 95.81 182 ILE A C 1
ATOM 1351 O O . ILE A 1 182 ? 0.219 13.016 -15.625 1 95.81 182 ILE A O 1
ATOM 1355 N N . VAL A 1 183 ? 1.938 12.672 -14.234 1 95.38 183 VAL A N 1
ATOM 1356 C CA . VAL A 1 183 ? 2.98 13.172 -15.125 1 95.38 183 VAL A CA 1
ATOM 1357 C C . VAL A 1 183 ? 4.066 12.109 -15.289 1 95.38 183 VAL A C 1
ATOM 1359 O O . VAL A 1 183 ? 4.824 11.828 -14.359 1 95.38 183 VAL A O 1
ATOM 1362 N N . PRO A 1 184 ? 4.238 11.578 -16.484 1 93.62 184 PRO A N 1
ATOM 1363 C CA . PRO A 1 184 ? 5.176 10.469 -16.688 1 93.62 184 PRO A CA 1
ATOM 1364 C C . PRO A 1 184 ? 6.598 10.812 -16.234 1 93.62 184 PRO A C 1
ATOM 1366 O O . PRO A 1 184 ? 7.293 9.953 -15.688 1 93.62 184 PRO A O 1
ATOM 1369 N N . ASP A 1 185 ? 6.977 12.008 -16.312 1 93.69 185 ASP A N 1
ATOM 1370 C CA . ASP A 1 185 ? 8.344 12.414 -16 1 93.69 185 ASP A CA 1
ATOM 1371 C C . ASP A 1 185 ? 8.594 12.406 -14.492 1 93.69 185 ASP A C 1
ATOM 1373 O O . ASP A 1 185 ? 9.742 12.305 -14.055 1 93.69 185 ASP A O 1
ATOM 1377 N N . ILE A 1 186 ? 7.598 12.508 -13.711 1 94.06 186 ILE A N 1
ATOM 1378 C CA . ILE A 1 186 ? 7.758 12.398 -12.266 1 94.06 186 ILE A CA 1
ATOM 1379 C C . ILE A 1 186 ? 8.109 10.961 -11.898 1 94.06 186 ILE A C 1
ATOM 1381 O O . ILE A 1 186 ? 9.062 10.719 -11.141 1 94.06 186 ILE A O 1
ATOM 1385 N N . ALA A 1 187 ? 7.363 10 -12.508 1 92.06 187 ALA A N 1
ATOM 1386 C CA . ALA A 1 187 ? 7.625 8.586 -12.266 1 92.06 187 ALA A CA 1
ATOM 1387 C C . ALA A 1 187 ? 9.008 8.188 -12.773 1 92.06 187 ALA A C 1
ATOM 1389 O O . ALA A 1 187 ? 9.75 7.484 -12.086 1 92.06 187 ALA A O 1
ATOM 1390 N N . ALA A 1 188 ? 9.359 8.68 -13.906 1 89.88 188 ALA A N 1
ATOM 1391 C CA . ALA A 1 188 ? 10.656 8.375 -14.492 1 89.88 188 ALA A CA 1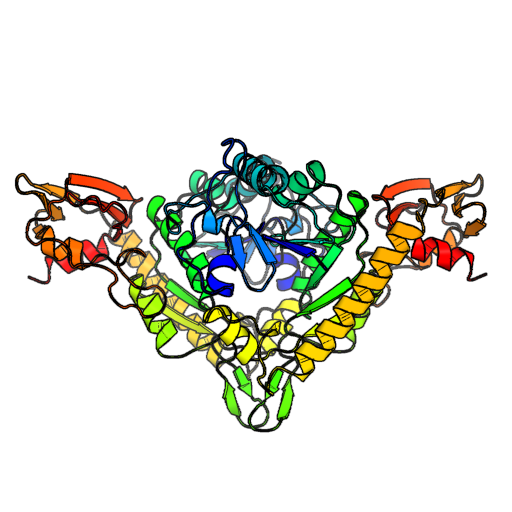
ATOM 1392 C C . ALA A 1 188 ? 11.797 8.914 -13.625 1 89.88 188 ALA A C 1
ATOM 1394 O O . ALA A 1 188 ? 12.805 8.234 -13.43 1 89.88 188 ALA A O 1
ATOM 1395 N N . GLY A 1 189 ? 11.625 10.117 -13.148 1 90.81 189 GLY A N 1
ATOM 1396 C CA . GLY A 1 189 ? 12.625 10.711 -12.273 1 90.81 189 GLY A CA 1
ATOM 1397 C C . GLY A 1 189 ? 12.852 9.906 -11 1 90.81 189 GLY A C 1
ATOM 1398 O O . GLY A 1 189 ? 14 9.703 -10.586 1 90.81 189 GLY A O 1
ATOM 1399 N N . ALA A 1 190 ? 11.781 9.422 -10.398 1 90.5 190 ALA A N 1
ATOM 1400 C CA . ALA A 1 190 ? 11.875 8.617 -9.18 1 90.5 190 ALA A CA 1
ATOM 1401 C C . ALA A 1 190 ? 12.617 7.309 -9.453 1 90.5 190 ALA A C 1
ATOM 1403 O O . ALA A 1 190 ? 13.461 6.895 -8.656 1 90.5 190 ALA A O 1
ATOM 1404 N N . ASP A 1 191 ? 12.359 6.719 -10.609 1 86.75 191 ASP A N 1
ATOM 1405 C CA . ASP A 1 191 ? 12.977 5.453 -10.984 1 86.75 191 ASP A CA 1
ATOM 1406 C C . ASP A 1 191 ? 14.469 5.633 -11.266 1 86.75 191 ASP A C 1
ATOM 1408 O O . ASP A 1 191 ? 15.258 4.719 -11.039 1 86.75 191 ASP A O 1
ATOM 1412 N N . GLN A 1 192 ? 14.812 6.828 -11.68 1 87.19 192 GLN A N 1
ATOM 1413 C CA . GLN A 1 192 ? 16.188 7.086 -12.094 1 87.19 192 GLN A CA 1
ATOM 1414 C C . GLN A 1 192 ? 17 7.719 -10.969 1 87.19 192 GLN A C 1
ATOM 1416 O O . GLN A 1 192 ? 18.188 7.988 -11.125 1 87.19 192 GLN A O 1
ATOM 1421 N N . GLY A 1 193 ? 16.344 7.992 -9.906 1 89.81 193 GLY A N 1
ATOM 1422 C CA . GLY A 1 193 ? 17.031 8.57 -8.766 1 89.81 193 GLY A CA 1
ATOM 1423 C C . GLY A 1 193 ? 17.219 10.078 -8.883 1 89.81 193 GLY A C 1
ATOM 1424 O O . GLY A 1 193 ? 18.172 10.633 -8.344 1 89.81 193 GLY A O 1
ATOM 1425 N N . THR A 1 194 ? 16.406 10.719 -9.656 1 90.94 194 THR A N 1
ATOM 1426 C CA . THR A 1 194 ? 16.422 12.172 -9.82 1 90.94 194 THR A CA 1
ATOM 1427 C C . THR A 1 194 ? 15.086 12.781 -9.414 1 90.94 194 THR A C 1
ATOM 1429 O O . THR A 1 194 ? 14.164 12.852 -10.219 1 90.94 194 THR A O 1
ATOM 1432 N N . PRO A 1 195 ? 15.031 13.344 -8.227 1 92.44 195 PRO A N 1
ATOM 1433 C CA . PRO A 1 195 ? 13.773 13.938 -7.773 1 92.44 195 PRO A CA 1
ATOM 1434 C C . PRO A 1 195 ? 13.273 15.047 -8.688 1 92.44 195 PRO A C 1
ATOM 1436 O O . PRO A 1 195 ? 14.07 15.883 -9.133 1 92.44 195 PRO A O 1
ATOM 1439 N N . PHE A 1 196 ? 11.945 15.086 -8.914 1 92.56 196 PHE A N 1
ATOM 1440 C CA . PHE A 1 196 ? 11.391 16.062 -9.836 1 92.56 196 PHE A CA 1
ATOM 1441 C C . PHE A 1 196 ? 11.461 17.469 -9.25 1 92.56 196 PHE A C 1
ATOM 1443 O O . PHE A 1 196 ? 11.406 18.453 -9.984 1 92.56 196 PHE A O 1
ATOM 1450 N N . ALA A 1 197 ? 11.555 17.562 -7.973 1 92.19 197 ALA A N 1
ATOM 1451 C CA . ALA A 1 197 ? 11.68 18.844 -7.309 1 92.19 197 ALA A CA 1
ATOM 1452 C C . ALA A 1 197 ? 12.945 19.578 -7.754 1 92.19 197 ALA A C 1
ATOM 1454 O O . ALA A 1 197 ? 13.023 20.812 -7.676 1 92.19 197 ALA A O 1
ATOM 1455 N N . LEU A 1 198 ? 13.898 18.812 -8.234 1 91.38 198 LEU A N 1
ATOM 1456 C CA . LEU A 1 198 ? 15.18 19.391 -8.633 1 91.38 198 LEU A CA 1
ATOM 1457 C C . LEU A 1 198 ? 15.297 19.469 -10.148 1 91.38 198 LEU A C 1
ATOM 1459 O O . LEU A 1 198 ? 16.297 19.953 -10.672 1 91.38 198 LEU A O 1
ATOM 1463 N N . SER A 1 199 ? 14.266 19.031 -10.766 1 88.75 199 SER A N 1
ATOM 1464 C CA . SER A 1 199 ? 14.305 18.984 -12.227 1 88.75 199 SER A CA 1
ATOM 1465 C C . SER A 1 199 ? 13.977 20.344 -12.828 1 88.75 199 SER A C 1
ATOM 1467 O O . SER A 1 199 ? 13.219 21.125 -12.242 1 88.75 199 SER A O 1
ATOM 1469 N N . SER A 1 200 ? 14.57 20.656 -14.023 1 87.81 200 SER A N 1
ATOM 1470 C CA . SER A 1 200 ? 14.258 21.875 -14.758 1 87.81 200 SER A CA 1
ATOM 1471 C C . SER A 1 200 ? 13.367 21.578 -15.961 1 87.81 200 SER A C 1
ATOM 1473 O O . SER A 1 200 ? 13.141 22.469 -16.797 1 87.81 200 SER A O 1
ATOM 1475 N N . ASP A 1 201 ? 12.844 20.422 -15.992 1 89.75 201 ASP A N 1
ATOM 1476 C CA . ASP A 1 201 ? 12.023 20.031 -17.141 1 89.75 201 ASP A CA 1
ATOM 1477 C C . ASP A 1 201 ? 10.711 20.812 -17.172 1 89.75 201 ASP A C 1
ATOM 1479 O O . ASP A 1 201 ? 10.062 20.984 -16.141 1 89.75 201 ASP A O 1
ATOM 1483 N N . ALA A 1 202 ? 10.297 21.203 -18.344 1 90.69 202 ALA A N 1
ATOM 1484 C CA . ALA A 1 202 ? 9.078 21.984 -18.531 1 90.69 202 ALA A CA 1
ATOM 1485 C C . ALA A 1 202 ? 7.836 21.156 -18.219 1 90.69 202 ALA A C 1
ATOM 1487 O O . ALA A 1 202 ? 6.832 21.688 -17.734 1 90.69 202 ALA A O 1
ATOM 1488 N N . SER A 1 203 ? 7.902 19.922 -18.438 1 90.06 203 SER A N 1
ATOM 1489 C CA . SER A 1 203 ? 6.766 19.016 -18.266 1 90.06 203 SER A CA 1
ATOM 1490 C C . SER A 1 203 ? 6.348 18.922 -16.812 1 90.06 203 SER A C 1
ATOM 1492 O O . SER A 1 203 ? 5.199 18.594 -16.5 1 90.06 203 SER A O 1
ATOM 1494 N N . THR A 1 204 ? 7.266 19.297 -15.898 1 93.5 204 THR A N 1
ATOM 1495 C CA . THR A 1 204 ? 6.965 19.141 -14.477 1 93.5 204 THR A CA 1
ATOM 1496 C C . THR A 1 204 ? 6.855 20.5 -13.797 1 93.5 204 THR A C 1
ATOM 1498 O O . THR A 1 204 ? 6.562 20.578 -12.602 1 93.5 204 THR A O 1
ATOM 1501 N N . LYS A 1 205 ? 7.02 21.562 -14.461 1 94.19 205 LYS A N 1
ATOM 1502 C CA . LYS A 1 205 ? 7.117 22.891 -13.875 1 94.19 205 LYS A CA 1
ATOM 1503 C C . LYS A 1 205 ? 5.828 23.281 -13.148 1 94.19 205 LYS A C 1
ATOM 1505 O O . LYS A 1 205 ? 5.863 23.734 -12.008 1 94.19 205 LYS A O 1
ATOM 1510 N N . ALA A 1 206 ? 4.711 23.125 -13.844 1 94.25 206 ALA A N 1
ATOM 1511 C CA . ALA A 1 206 ? 3.432 23.531 -13.266 1 94.25 206 ALA A CA 1
ATOM 1512 C C . ALA A 1 206 ? 3.174 22.812 -11.953 1 94.25 206 ALA A C 1
ATOM 1514 O O . ALA A 1 206 ? 2.764 23.422 -10.961 1 94.25 206 ALA A O 1
ATOM 1515 N N . VAL A 1 207 ? 3.443 21.547 -11.906 1 95.06 207 VAL A N 1
ATOM 1516 C CA . VAL A 1 207 ? 3.221 20.75 -10.711 1 95.06 207 VAL A CA 1
ATOM 1517 C C . VAL A 1 207 ? 4.191 21.188 -9.617 1 95.06 207 VAL A C 1
ATOM 1519 O O . VAL A 1 207 ? 3.812 21.281 -8.445 1 95.06 207 VAL A O 1
ATOM 1522 N N . ARG A 1 208 ? 5.398 21.422 -9.953 1 95.44 208 ARG A N 1
ATOM 1523 C CA . ARG A 1 208 ? 6.398 21.891 -9 1 95.44 208 ARG A CA 1
ATOM 1524 C C . ARG A 1 208 ? 5.965 23.203 -8.352 1 95.44 208 ARG A C 1
ATOM 1526 O O . ARG A 1 208 ? 6.074 23.359 -7.133 1 95.44 208 ARG A O 1
ATOM 1533 N N . ASP A 1 209 ? 5.477 24.078 -9.18 1 96.19 209 ASP A N 1
ATOM 1534 C CA . ASP A 1 209 ? 5.039 25.375 -8.672 1 96.19 209 ASP A CA 1
ATOM 1535 C C . ASP A 1 209 ? 3.869 25.219 -7.699 1 96.19 209 ASP A C 1
ATOM 1537 O O . ASP A 1 209 ? 3.861 25.828 -6.625 1 96.19 209 ASP A O 1
ATOM 1541 N N . ASP A 1 210 ? 2.936 24.406 -8.047 1 95.81 210 ASP A N 1
ATOM 1542 C CA . ASP A 1 210 ? 1.776 24.156 -7.195 1 95.81 210 ASP A CA 1
ATOM 1543 C C . ASP A 1 210 ? 2.193 23.531 -5.867 1 95.81 210 ASP A C 1
ATOM 1545 O O . ASP A 1 210 ? 1.722 23.938 -4.805 1 95.81 210 ASP A O 1
ATOM 1549 N N . LEU A 1 211 ? 3.074 22.578 -5.879 1 96.19 211 LEU A N 1
ATOM 1550 C CA . LEU A 1 211 ? 3.52 21.891 -4.676 1 96.19 211 LEU A CA 1
ATOM 1551 C C . LEU A 1 211 ? 4.352 22.812 -3.793 1 96.19 211 LEU A C 1
ATOM 1553 O O . LEU A 1 211 ? 4.273 22.734 -2.564 1 96.19 211 LEU A O 1
ATOM 1557 N N . MET A 1 212 ? 5.121 23.672 -4.398 1 95.94 212 MET A N 1
ATOM 1558 C CA . MET A 1 212 ? 5.906 24.625 -3.631 1 95.94 212 MET A CA 1
ATOM 1559 C C . MET A 1 212 ? 5 25.594 -2.875 1 95.94 212 MET A C 1
ATOM 1561 O O . MET A 1 212 ? 5.25 25.906 -1.709 1 95.94 212 MET A O 1
ATOM 1565 N N . GLN A 1 213 ? 3.979 26.047 -3.562 1 97.31 213 GLN A N 1
ATOM 1566 C CA . GLN A 1 213 ? 3.018 26.906 -2.889 1 97.31 213 GLN A CA 1
ATOM 1567 C C . GLN A 1 213 ? 2.338 26.188 -1.731 1 97.31 213 GLN A C 1
ATOM 1569 O O . GLN A 1 213 ? 2.193 26.75 -0.642 1 97.31 213 GLN A O 1
ATOM 1574 N N . PHE A 1 214 ? 1.944 25.016 -1.959 1 96.5 214 PHE A N 1
ATOM 1575 C CA . PHE A 1 214 ? 1.341 24.188 -0.917 1 96.5 214 PHE A CA 1
ATOM 1576 C C . PHE A 1 214 ? 2.27 24.078 0.285 1 96.5 214 PHE A C 1
ATOM 1578 O O . PHE A 1 214 ? 1.84 24.234 1.428 1 96.5 214 PHE A O 1
ATOM 1585 N N . CYS A 1 215 ? 3.586 23.781 0.081 1 9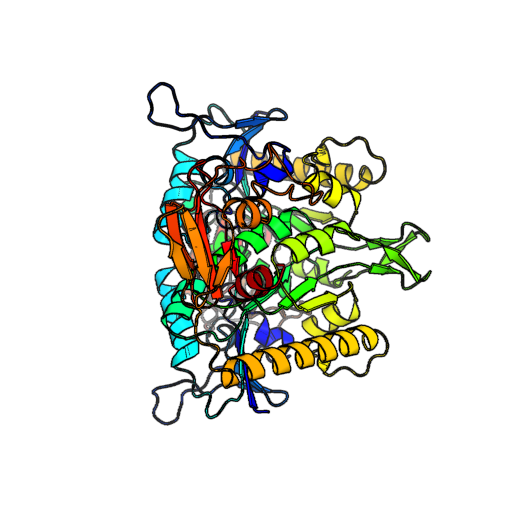6.94 215 CYS A N 1
ATOM 1586 C CA . CYS A 1 215 ? 4.57 23.625 1.148 1 96.94 215 CYS A CA 1
ATOM 1587 C C . CYS A 1 215 ? 4.738 24.938 1.919 1 96.94 215 CYS A C 1
ATOM 1589 O O . CYS A 1 215 ? 4.887 24.922 3.143 1 96.94 215 CYS A O 1
ATOM 1591 N N . ARG A 1 216 ? 4.691 26.016 1.204 1 97 216 ARG A N 1
ATOM 1592 C CA . ARG A 1 216 ? 4.773 27.328 1.855 1 97 216 ARG A CA 1
ATOM 1593 C C . ARG A 1 216 ? 3.582 27.547 2.775 1 97 216 ARG A C 1
ATOM 1595 O O . ARG A 1 216 ? 3.744 28.016 3.908 1 97 216 ARG A O 1
ATOM 1602 N N . ASP A 1 217 ? 2.434 27.266 2.25 1 96.5 217 ASP A N 1
ATOM 1603 C CA . ASP A 1 217 ? 1.221 27.438 3.045 1 96.5 217 ASP A CA 1
ATOM 1604 C C . ASP A 1 217 ? 1.249 26.547 4.285 1 96.5 217 ASP A C 1
ATOM 1606 O O . ASP A 1 217 ? 0.842 26.969 5.367 1 96.5 217 ASP A O 1
ATOM 1610 N N . VAL A 1 218 ? 1.754 25.328 4.164 1 95.62 218 VAL A N 1
ATOM 1611 C CA . VAL A 1 218 ? 1.883 24.391 5.285 1 95.62 218 VAL A CA 1
ATOM 1612 C C . VAL A 1 218 ? 2.854 24.969 6.316 1 95.62 218 VAL A C 1
ATOM 1614 O O . VAL A 1 218 ? 2.57 24.953 7.52 1 95.62 218 VAL A O 1
ATOM 1617 N N . HIS A 1 219 ? 3.951 25.469 5.832 1 95.75 219 HIS A N 1
ATOM 1618 C CA . HIS A 1 219 ? 4.949 26.062 6.711 1 95.75 219 HIS A CA 1
ATOM 1619 C C . HIS A 1 219 ? 4.355 27.203 7.535 1 95.75 219 HIS A C 1
ATOM 1621 O O . HIS A 1 219 ? 4.551 27.266 8.75 1 95.75 219 HIS A O 1
ATOM 1627 N N . GLU A 1 220 ? 3.639 28.031 6.91 1 93.81 220 GLU A N 1
ATOM 1628 C CA . GLU A 1 220 ? 3.029 29.172 7.582 1 93.81 220 GLU A CA 1
ATOM 1629 C C . GLU A 1 220 ? 2.031 28.719 8.648 1 93.81 220 GLU A C 1
ATOM 1631 O O . GLU A 1 220 ? 2.01 29.266 9.758 1 93.81 220 GLU A O 1
ATOM 1636 N N . ARG A 1 221 ? 1.348 27.75 8.297 1 89.12 221 ARG A N 1
ATOM 1637 C CA . ARG A 1 221 ? 0.336 27.25 9.227 1 89.12 221 ARG A CA 1
ATOM 1638 C C . ARG A 1 221 ? 0.982 26.578 10.438 1 89.12 221 ARG A C 1
ATOM 1640 O O . ARG A 1 221 ? 0.539 26.781 11.57 1 89.12 221 ARG A O 1
ATOM 1647 N N . VAL A 1 222 ? 1.972 25.781 10.211 1 89.62 222 VAL A N 1
ATOM 1648 C CA . VAL A 1 222 ? 2.672 25.094 11.281 1 89.62 222 VAL A CA 1
ATOM 1649 C C . VAL A 1 222 ? 3.35 26.109 12.203 1 89.62 222 VAL A C 1
ATOM 1651 O O . VAL A 1 222 ? 3.277 25.984 13.43 1 89.62 222 VAL A O 1
ATOM 1654 N N . GLU A 1 223 ? 3.945 27.109 11.633 1 87.69 223 GLU A N 1
ATOM 1655 C CA . GLU A 1 223 ? 4.605 28.141 12.414 1 87.69 223 GLU A CA 1
ATOM 1656 C C . GLU A 1 223 ? 3.6 28.906 13.273 1 87.69 223 GLU A C 1
ATOM 1658 O O . GLU A 1 223 ? 3.875 29.203 14.438 1 87.69 223 GLU A O 1
ATOM 1663 N N . ALA A 1 224 ? 2.541 29.219 12.68 1 82.88 224 ALA A N 1
ATOM 1664 C CA . ALA A 1 224 ? 1.499 29.938 13.406 1 82.88 224 ALA A CA 1
ATOM 1665 C C . ALA A 1 224 ? 1.004 29.109 14.602 1 82.88 224 ALA A C 1
ATOM 1667 O O . ALA A 1 224 ? 0.768 29.656 15.68 1 82.88 224 ALA A O 1
ATOM 1668 N N . ARG A 1 225 ? 0.927 27.891 14.391 1 75.69 225 ARG A N 1
ATOM 1669 C CA . ARG A 1 225 ? 0.453 27.016 15.453 1 75.69 225 ARG A CA 1
ATOM 1670 C C . ARG A 1 225 ? 1.484 26.906 16.562 1 75.69 225 ARG A C 1
ATOM 1672 O O . ARG A 1 225 ? 1.126 26.812 17.75 1 75.69 225 ARG A O 1
ATOM 1679 N N . LEU A 1 226 ? 2.711 26.797 16.156 1 71 226 LEU A N 1
ATOM 1680 C CA . LEU A 1 226 ? 3.791 26.703 17.125 1 71 226 LEU A CA 1
ATOM 1681 C C . LEU A 1 226 ? 3.898 27.969 17.953 1 71 226 LEU A C 1
ATOM 1683 O O . LEU A 1 226 ? 4.215 27.922 19.141 1 71 226 LEU A O 1
ATOM 1687 N N . LEU A 1 227 ? 3.736 29.078 17.281 1 61.22 227 LEU A N 1
ATOM 1688 C CA . LEU A 1 227 ? 3.803 30.359 17.953 1 61.22 227 LEU A CA 1
ATOM 1689 C C . LEU A 1 227 ? 2.6 30.562 18.875 1 61.22 227 LEU A C 1
ATOM 1691 O O . LEU A 1 227 ? 2.725 31.141 19.953 1 61.22 227 LEU A O 1
ATOM 1695 N N . ASP A 1 228 ? 1.436 30.438 18.047 1 58.81 228 ASP A N 1
ATOM 1696 C CA . ASP A 1 228 ? 0.243 30.641 18.859 1 58.81 228 ASP A CA 1
ATOM 1697 C C . ASP A 1 228 ? 0.255 29.719 20.078 1 58.81 228 ASP A C 1
ATOM 1699 O O . ASP A 1 228 ? -0.451 29.969 21.062 1 58.81 228 ASP A O 1
ATOM 1703 N N . GLY A 1 229 ? 1.363 29.125 20.406 1 52.38 229 GLY A N 1
ATOM 1704 C CA . GLY A 1 229 ? 1.215 28.297 21.594 1 52.38 229 GLY A CA 1
ATOM 1705 C C . GLY A 1 229 ? -0.105 27.562 21.625 1 52.38 229 GLY A C 1
ATOM 1706 O O . GLY A 1 229 ? -0.976 27.875 22.438 1 52.38 229 GLY A O 1
ATOM 1707 N N . ASP A 1 230 ? -0.581 27.203 20.516 1 49.84 230 ASP A N 1
ATOM 1708 C CA . ASP A 1 230 ? -1.992 26.859 20.359 1 49.84 230 ASP A CA 1
ATOM 1709 C C . ASP A 1 230 ? -2.547 26.188 21.609 1 49.84 230 ASP A C 1
ATOM 1711 O O . ASP A 1 230 ? -2.33 25 21.828 1 49.84 230 ASP A O 1
ATOM 1715 N N . ALA A 1 231 ? -2.578 27.031 22.531 1 54.94 231 ALA A N 1
ATOM 1716 C CA . ALA A 1 231 ? -3.148 26.578 23.797 1 54.94 231 ALA A CA 1
ATOM 1717 C C . ALA A 1 231 ? -4.449 25.812 23.578 1 54.94 231 ALA A C 1
ATOM 1719 O O . ALA A 1 231 ? -5.305 26.25 22.797 1 54.94 231 ALA A O 1
ATOM 1720 N N . LYS A 1 232 ? -4.379 24.641 23.781 1 62.03 232 LYS A N 1
ATOM 1721 C CA . LYS A 1 232 ? -5.543 23.766 23.875 1 62.03 232 LYS A CA 1
ATOM 1722 C C . LYS A 1 232 ? -6.703 24.453 24.578 1 62.03 232 LYS A C 1
ATOM 1724 O O . LYS A 1 232 ? -6.566 24.891 25.719 1 62.03 232 LYS A O 1
ATOM 1729 N N . PRO A 1 233 ? -7.758 24.828 23.672 1 72.12 233 PRO A N 1
ATOM 1730 C CA . PRO A 1 233 ? -8.867 25.438 24.406 1 72.12 233 PRO A CA 1
ATOM 1731 C C . PRO A 1 233 ? -9.414 24.547 25.516 1 72.12 233 PRO A C 1
ATOM 1733 O O . PRO A 1 233 ? -9.297 23.312 25.422 1 72.12 233 PRO A O 1
ATOM 1736 N N . ALA A 1 234 ? -9.805 25.172 26.578 1 80.69 234 ALA A N 1
ATOM 1737 C CA . ALA A 1 234 ? -10.539 24.422 27.594 1 80.69 234 ALA A CA 1
ATOM 1738 C C . ALA A 1 234 ? -11.922 24.016 27.078 1 80.69 234 ALA A C 1
ATOM 1740 O O . ALA A 1 234 ? -12.742 24.875 26.75 1 80.69 234 ALA A O 1
ATOM 1741 N N . VAL A 1 235 ? -12.125 22.672 26.797 1 86.81 235 VAL A N 1
ATOM 1742 C CA . VAL A 1 235 ? -13.422 22.156 26.375 1 86.81 235 VAL A CA 1
ATOM 1743 C C . VAL A 1 235 ? -14.109 21.453 27.531 1 86.81 235 VAL A C 1
ATOM 1745 O O . VAL A 1 235 ? -13.57 20.484 28.094 1 86.81 235 VAL A O 1
ATOM 1748 N N . THR A 1 236 ? -15.242 22.031 28 1 91.38 236 THR A N 1
ATOM 1749 C CA . THR A 1 236 ? -16.031 21.453 29.094 1 91.38 236 THR A CA 1
ATOM 1750 C C . THR A 1 236 ? -17.5 21.328 28.703 1 91.38 236 THR A C 1
ATOM 1752 O O . THR A 1 236 ? -17.922 21.891 27.688 1 91.38 236 THR A O 1
ATOM 1755 N N . ILE A 1 237 ? -18.219 20.438 29.391 1 94.25 237 ILE A N 1
ATOM 1756 C CA . ILE A 1 237 ? -19.656 20.312 29.25 1 94.25 237 ILE A CA 1
ATOM 1757 C C . ILE A 1 237 ? -20.344 21.062 30.391 1 94.25 237 ILE A C 1
ATOM 1759 O O . ILE A 1 237 ? -20.016 20.875 31.562 1 94.25 237 ILE A O 1
ATOM 1763 N N . ASP A 1 238 ? -21.328 21.906 30.031 1 92.38 238 ASP A N 1
ATOM 1764 C CA . ASP A 1 238 ? -22 22.656 31.094 1 92.38 238 ASP A CA 1
ATOM 1765 C C . ASP A 1 238 ? -23.188 21.875 31.641 1 92.38 238 ASP A C 1
ATOM 1767 O O . ASP A 1 238 ? -23.469 20.766 31.188 1 92.38 238 ASP A O 1
ATOM 1771 N N . GLY A 1 239 ? -23.859 22.406 32.688 1 90.38 239 GLY A N 1
ATOM 1772 C CA . GLY A 1 239 ? -24.938 21.734 33.406 1 90.38 239 GLY A CA 1
ATOM 1773 C C . GLY A 1 239 ? -26.125 21.391 32.5 1 90.38 239 GLY A C 1
ATOM 1774 O O . GLY A 1 239 ? -26.891 20.469 32.812 1 90.38 239 GLY A O 1
ATOM 1775 N N . GLN A 1 240 ? -26.344 22.094 31.391 1 92.31 240 GLN A N 1
ATOM 1776 C CA . GLN A 1 240 ? -27.453 21.875 30.469 1 92.31 240 GLN A CA 1
ATOM 1777 C C . GLN A 1 240 ? -27.078 20.875 29.375 1 92.31 240 GLN A C 1
ATOM 1779 O O . GLN A 1 240 ? -27.906 20.531 28.531 1 92.31 240 GLN A O 1
ATOM 1784 N N . GLY A 1 241 ? -25.75 20.484 29.375 1 94.5 241 GLY A N 1
ATOM 1785 C CA . GLY A 1 241 ? -25.297 19.562 28.344 1 94.5 241 GLY A CA 1
ATOM 1786 C C . GLY A 1 241 ? -24.719 20.25 27.125 1 94.5 241 GLY A C 1
ATOM 1787 O O . GLY A 1 241 ? -24.469 19.609 26.109 1 94.5 241 GLY A O 1
ATOM 1788 N N . ASP A 1 242 ? -24.547 21.562 27.234 1 94.75 242 ASP A N 1
ATOM 1789 C CA . ASP A 1 242 ? -23.891 22.297 26.156 1 94.75 242 ASP A CA 1
ATOM 1790 C C . ASP A 1 242 ? -22.375 22.234 26.281 1 94.75 242 ASP A C 1
ATOM 1792 O O . ASP A 1 242 ? -21.844 21.938 27.359 1 94.75 242 ASP A O 1
ATOM 1796 N N . VAL A 1 243 ? -21.688 22.5 25.125 1 93.25 243 VAL A N 1
ATOM 1797 C CA . VAL A 1 243 ? -20.234 22.453 25.109 1 93.25 243 VAL A CA 1
ATOM 1798 C C . VAL A 1 243 ? -19.672 23.859 25.266 1 93.25 243 VAL A C 1
ATOM 1800 O O . VAL A 1 243 ? -20.094 24.797 24.578 1 93.25 243 VAL A O 1
ATOM 1803 N N . ARG A 1 244 ? -18.719 24.047 26.234 1 93.31 244 ARG A N 1
ATOM 1804 C CA . ARG A 1 244 ? -18.031 25.328 26.438 1 93.31 244 ARG A CA 1
ATOM 1805 C C . ARG A 1 244 ? -16.594 25.25 25.922 1 93.31 244 ARG A C 1
ATOM 1807 O O . ARG A 1 244 ? -15.867 24.297 26.219 1 93.31 244 ARG A O 1
ATOM 1814 N N . VAL A 1 245 ? -16.234 26.266 25.109 1 89.38 245 VAL A N 1
ATOM 1815 C CA . VAL A 1 245 ? -14.891 26.375 24.562 1 89.38 245 VAL A CA 1
ATOM 1816 C C . VAL A 1 245 ? -14.273 27.719 24.953 1 89.38 245 VAL A C 1
ATOM 1818 O O . VAL A 1 245 ? -14.719 28.781 24.5 1 89.38 245 VAL A O 1
ATOM 1821 N N . ASP A 1 246 ? -13.227 27.625 25.766 1 84.94 246 ASP A N 1
ATOM 1822 C CA . ASP A 1 246 ? -12.602 28.828 26.297 1 84.94 246 ASP A CA 1
ATOM 1823 C C . ASP A 1 246 ? -13.648 29.812 26.812 1 84.94 246 ASP A C 1
ATOM 1825 O O . ASP A 1 246 ? -13.609 31 26.469 1 84.94 246 ASP A O 1
ATOM 1829 N N . GLY A 1 247 ? -14.695 29.266 27.516 1 85.31 247 GLY A N 1
ATOM 1830 C CA . GLY A 1 247 ? -15.703 30.094 28.156 1 85.31 247 GLY A CA 1
ATOM 1831 C C . GLY A 1 247 ? -16.906 30.375 27.266 1 85.31 247 GLY A C 1
ATOM 1832 O O . GLY A 1 247 ? -17.969 30.75 27.766 1 85.31 247 GLY A O 1
ATOM 1833 N N . SER A 1 248 ? -16.797 30.203 25.984 1 90.31 248 SER A N 1
ATOM 1834 C CA . SER A 1 248 ? -17.891 30.422 25.062 1 90.31 248 SER A CA 1
ATOM 1835 C C . SER A 1 248 ? -18.734 29.156 24.891 1 90.31 248 SER A C 1
ATOM 1837 O O . SER A 1 248 ? -18.188 28.047 24.844 1 90.31 248 SER A O 1
ATOM 1839 N N . VAL A 1 249 ? -20.109 29.391 24.859 1 92.12 249 VAL A N 1
ATOM 1840 C CA . VAL A 1 249 ? -21.016 28.25 24.844 1 92.12 249 VAL A CA 1
ATOM 1841 C C . VAL A 1 249 ? -21.406 27.922 23.406 1 92.12 249 VAL A C 1
ATOM 1843 O O . VAL A 1 249 ? -21.703 28.828 22.609 1 92.12 249 VAL A O 1
ATOM 1846 N N . ILE A 1 250 ? -21.312 26.641 23.016 1 92.38 250 ILE A N 1
ATOM 1847 C CA . ILE A 1 250 ? -21.922 26.062 21.812 1 92.38 250 ILE A CA 1
ATOM 1848 C C . ILE A 1 250 ? -23.078 25.172 22.203 1 92.38 250 ILE A C 1
ATOM 1850 O O . ILE A 1 250 ? -22.906 24.203 22.969 1 92.38 250 ILE A O 1
ATOM 1854 N N . ARG A 1 251 ? -24.297 25.531 21.625 1 93 251 ARG A N 1
ATOM 1855 C CA . ARG A 1 251 ? -25.453 24.672 21.906 1 93 251 ARG A CA 1
ATOM 1856 C C . ARG A 1 251 ? -25.203 23.25 21.406 1 93 251 ARG A C 1
ATOM 1858 O O . ARG A 1 251 ? -24.688 23.047 20.312 1 93 251 ARG A O 1
ATOM 1865 N N . ALA A 1 252 ? -25.547 22.234 22.281 1 93.12 252 ALA A N 1
ATOM 1866 C CA . ALA A 1 252 ? -25.328 20.828 21.969 1 93.12 252 ALA A CA 1
ATOM 1867 C C . ALA A 1 252 ? -25.953 20.469 20.625 1 93.12 252 ALA A C 1
ATOM 1869 O O . ALA A 1 252 ? -25.297 19.828 19.781 1 93.12 252 ALA A O 1
ATOM 1870 N N . GLY A 1 253 ? -27.156 20.906 20.422 1 90.75 253 GLY A N 1
ATOM 1871 C CA . GLY A 1 253 ? -27.844 20.609 19.172 1 90.75 253 GLY A CA 1
ATOM 1872 C C . GLY A 1 253 ? -27.109 21.141 17.953 1 90.75 253 GLY A C 1
ATOM 1873 O O . GLY A 1 253 ? -27 20.453 16.938 1 90.75 253 GLY A O 1
ATOM 1874 N N . ASP A 1 254 ? -26.609 22.328 18.047 1 89.44 254 ASP A N 1
ATOM 1875 C CA . ASP A 1 254 ? -25.906 22.953 16.938 1 89.44 254 ASP A CA 1
ATOM 1876 C C . ASP A 1 254 ? -24.609 22.219 16.625 1 89.44 254 ASP A C 1
ATOM 1878 O O . ASP A 1 254 ? -24.297 21.953 15.461 1 89.44 254 ASP A O 1
ATOM 1882 N N . LEU A 1 255 ? -23.875 21.859 17.625 1 90.81 255 LEU A N 1
ATOM 1883 C CA . LEU A 1 255 ? -22.609 21.156 17.422 1 90.81 255 LEU A CA 1
ATOM 1884 C C . LEU A 1 255 ? -22.844 19.75 16.891 1 90.81 255 LEU A C 1
ATOM 1886 O O . LEU A 1 255 ? -22.141 19.297 15.977 1 90.81 255 LEU A O 1
ATOM 1890 N N . ARG A 1 256 ? -23.828 19.031 17.359 1 89.69 256 ARG A N 1
ATOM 1891 C CA . ARG A 1 256 ? -24.188 17.688 16.938 1 89.69 256 ARG A CA 1
ATOM 1892 C C . ARG A 1 256 ? -24.562 17.672 15.453 1 89.69 256 ARG A C 1
ATOM 1894 O O . ARG A 1 256 ? -24.203 16.734 14.727 1 89.69 256 ARG A O 1
ATOM 1901 N N . ARG A 1 257 ? -25.188 18.688 15.023 1 85.5 257 ARG A N 1
ATOM 1902 C CA . ARG A 1 257 ? -25.625 18.766 13.633 1 85.5 257 ARG A CA 1
ATOM 1903 C C . ARG A 1 257 ? -24.453 19.031 12.703 1 85.5 257 ARG A C 1
ATOM 1905 O O . ARG A 1 257 ? -24.531 18.781 11.5 1 85.5 257 ARG A O 1
ATOM 1912 N N . ARG A 1 258 ? -23.344 19.422 13.273 1 78.94 258 ARG A N 1
ATOM 1913 C CA . ARG A 1 258 ? -22.141 19.719 12.492 1 78.94 258 ARG A CA 1
ATOM 1914 C C . ARG A 1 258 ? -21.234 18.5 12.406 1 78.94 258 ARG A C 1
ATOM 1916 O O . ARG A 1 258 ? -20.172 18.562 11.773 1 78.94 258 ARG A O 1
ATOM 1923 N N . CYS A 1 259 ? -21.703 17.469 13.055 1 78.38 259 CYS A N 1
ATOM 1924 C CA . CYS A 1 259 ? -20.875 16.266 13.023 1 78.38 259 CYS A CA 1
ATOM 1925 C C . CYS A 1 259 ? -20.703 15.758 11.602 1 78.38 259 CYS A C 1
ATOM 1927 O O . CYS A 1 259 ? -21.672 15.672 10.844 1 78.38 259 CYS A O 1
ATOM 1929 N N . ARG A 1 260 ? -19.453 15.414 11.305 1 64.56 260 ARG A N 1
ATOM 1930 C CA . ARG A 1 260 ? -19.156 15 9.938 1 64.56 260 ARG A CA 1
ATOM 1931 C C . ARG A 1 260 ? -18.578 13.594 9.906 1 64.56 260 ARG A C 1
ATOM 1933 O O . ARG A 1 260 ? -17.812 13.242 9.008 1 64.56 260 ARG A O 1
ATOM 1940 N N . CYS A 1 261 ? -19.016 12.906 10.906 1 61.88 261 CYS A N 1
ATOM 1941 C CA . CYS A 1 261 ? -18.469 11.555 10.953 1 61.88 261 CYS A CA 1
ATOM 1942 C C . CYS A 1 261 ? -19.141 10.656 9.922 1 61.88 261 CYS A C 1
ATOM 1944 O O . CYS A 1 261 ? -20.125 11.055 9.305 1 61.88 261 CYS A O 1
ATOM 1946 N N . ALA A 1 262 ? -18.641 9.469 9.68 1 54.97 262 ALA A N 1
ATOM 1947 C CA . ALA A 1 262 ? -19.078 8.547 8.641 1 54.97 262 ALA A CA 1
ATOM 1948 C C . ALA A 1 262 ? -20.516 8.094 8.891 1 54.97 262 ALA A C 1
ATOM 1950 O O . ALA A 1 262 ? -21.203 7.648 7.961 1 54.97 262 ALA A O 1
ATOM 1951 N N . LEU A 1 263 ? -20.906 8.18 10.102 1 61.38 263 LEU A N 1
ATOM 1952 C CA . LEU A 1 263 ? -22.281 7.809 10.422 1 61.38 263 LEU A CA 1
ATOM 1953 C C . LEU A 1 263 ? -23.234 8.953 10.117 1 61.38 263 LEU A C 1
ATOM 1955 O O . LEU A 1 263 ? -24.438 8.734 9.992 1 61.38 263 LEU A O 1
ATOM 1959 N N . CYS A 1 264 ? -22.734 10.094 10.008 1 67.94 264 CYS A N 1
ATOM 1960 C CA . CYS A 1 264 ? -23.562 11.273 9.82 1 67.94 264 CYS A CA 1
ATOM 1961 C C . CYS A 1 264 ? -23.516 11.75 8.375 1 67.94 264 CYS A C 1
ATOM 1963 O O . CYS A 1 264 ? -24.469 12.391 7.902 1 67.94 264 CYS A O 1
ATOM 1965 N N . LEU A 1 265 ? -22.5 11.414 7.703 1 63.5 265 LEU A N 1
ATOM 1966 C CA . LEU A 1 265 ? -22.359 11.852 6.32 1 63.5 265 LEU A CA 1
ATOM 1967 C C . LEU A 1 265 ? -22.062 10.672 5.402 1 63.5 265 LEU A C 1
ATOM 1969 O O . LEU A 1 265 ? -21.25 9.805 5.742 1 63.5 265 LEU A O 1
ATOM 1973 N N . HIS A 1 266 ? -22.969 10.688 4.34 1 52.88 266 HIS A N 1
ATOM 1974 C CA . HIS A 1 266 ? -22.688 9.672 3.332 1 52.88 266 HIS A CA 1
ATOM 1975 C C . HIS A 1 266 ? -21.297 9.852 2.742 1 52.88 266 HIS A C 1
ATOM 1977 O O . HIS A 1 266 ? -20.969 10.93 2.229 1 52.88 266 HIS A O 1
ATOM 1983 N N . GLU A 1 267 ? -20.656 8.859 2.795 1 45.34 267 GLU A N 1
ATOM 1984 C CA . GLU A 1 267 ? -19.234 8.883 2.436 1 45.34 267 GLU A CA 1
ATOM 1985 C C . GLU A 1 267 ? -19.047 9.32 0.987 1 45.34 267 GLU A C 1
ATOM 1987 O O . GLU A 1 267 ? -18.109 10.055 0.679 1 45.34 267 GLU A O 1
ATOM 1992 N N . MET A 1 268 ? -20.031 8.938 0.166 1 44.12 268 MET A N 1
ATOM 1993 C CA . MET A 1 268 ? -19.891 9.172 -1.268 1 44.12 268 MET A CA 1
ATOM 1994 C C . MET A 1 268 ? -20.531 10.5 -1.664 1 44.12 268 MET A C 1
ATOM 1996 O O . MET A 1 268 ? -19.953 11.273 -2.422 1 44.12 268 MET A O 1
ATOM 2000 N N . THR A 1 269 ? -21.594 10.75 -1.066 1 52.19 269 THR A N 1
ATOM 2001 C CA . THR A 1 269 ? -22.375 11.891 -1.546 1 52.19 269 THR A CA 1
ATOM 2002 C C . THR A 1 269 ? -22.188 13.094 -0.635 1 52.19 269 THR A C 1
ATOM 2004 O O . THR A 1 269 ? -22.453 14.227 -1.036 1 52.19 269 THR A O 1
ATOM 2007 N N . GLY A 1 270 ? -21.594 12.859 0.409 1 52.31 270 GLY A N 1
ATOM 2008 C CA . GLY A 1 270 ? -21.5 13.922 1.391 1 52.31 270 GLY A CA 1
ATOM 2009 C C . GLY A 1 270 ? -22.828 14.312 1.993 1 52.31 270 GLY A C 1
ATOM 2010 O O . GLY A 1 270 ? -22.922 15.258 2.773 1 52.31 270 GLY A O 1
ATOM 2011 N N . GLU A 1 271 ? -23.734 13.586 1.624 1 65.81 271 GLU A N 1
ATOM 2012 C CA . GLU A 1 271 ? -25.062 13.898 2.141 1 65.81 271 GLU A CA 1
ATOM 2013 C C . GLU A 1 271 ? -25.25 13.336 3.547 1 65.81 271 GLU A C 1
ATOM 2015 O O . GLU A 1 271 ? -24.641 12.328 3.908 1 65.81 271 GLU A O 1
ATOM 2020 N N . ARG A 1 272 ? -26 14.156 4.285 1 70.75 272 ARG A N 1
ATOM 2021 C CA . ARG A 1 272 ? -26.281 13.711 5.648 1 70.75 272 ARG A CA 1
ATOM 2022 C C . ARG A 1 272 ? -27.078 12.414 5.652 1 70.75 272 ARG A C 1
ATOM 2024 O O . ARG A 1 272 ? -28 12.25 4.859 1 70.75 272 ARG A O 1
ATOM 2031 N N . ILE A 1 273 ? -26.578 11.523 6.414 1 66.44 273 ILE A N 1
ATOM 2032 C CA . ILE A 1 273 ? -27.203 10.211 6.574 1 66.44 273 ILE A CA 1
ATOM 2033 C C . ILE A 1 273 ? -27.984 10.164 7.879 1 66.44 273 ILE A C 1
ATOM 2035 O O . ILE A 1 273 ? -27.531 10.664 8.906 1 66.44 273 ILE A O 1
ATOM 2039 N N . GLY A 1 274 ? -29.234 9.445 7.84 1 66.25 274 GLY A N 1
ATOM 2040 C CA . GLY A 1 274 ? -30.016 9.195 9.039 1 66.25 274 GLY A CA 1
ATOM 2041 C C . GLY A 1 274 ? -30.766 10.422 9.523 1 66.25 274 GLY A C 1
ATOM 2042 O O . GLY A 1 274 ? -30.781 11.461 8.852 1 66.25 274 GLY A O 1
ATOM 2043 N N . PRO A 1 275 ? -31.484 10.258 10.602 1 73.94 275 PRO A N 1
ATOM 2044 C CA . PRO A 1 275 ? -32.25 11.359 11.156 1 73.94 275 PRO A CA 1
ATOM 2045 C C . PRO A 1 275 ? -31.391 12.453 11.766 1 73.94 275 PRO A C 1
ATOM 2047 O O . PRO A 1 275 ? -30.25 12.188 12.18 1 73.94 275 PRO A O 1
ATOM 2050 N N . ALA A 1 276 ? -31.953 13.664 11.602 1 77.62 276 ALA A N 1
ATOM 2051 C CA . ALA A 1 276 ? -31.281 14.781 12.258 1 77.62 276 ALA A CA 1
ATOM 2052 C C . ALA A 1 276 ? -31.156 14.555 13.758 1 77.62 276 ALA A C 1
ATOM 2054 O O . ALA A 1 276 ? -32 13.883 14.359 1 77.62 276 ALA A O 1
ATOM 2055 N N . ALA A 1 277 ? -30.078 15.109 14.289 1 82.5 277 ALA A N 1
ATOM 2056 C CA . ALA A 1 277 ? -29.891 15.031 15.734 1 82.5 277 ALA A CA 1
ATOM 2057 C C . ALA A 1 277 ? -31.078 15.672 16.469 1 82.5 277 ALA A C 1
ATOM 2059 O O . ALA A 1 277 ? -31.578 16.703 16.031 1 82.5 277 ALA A O 1
ATOM 2060 N N . PRO A 1 278 ? -31.562 14.953 17.516 1 86.12 278 PRO A N 1
ATOM 2061 C CA . PRO A 1 278 ? -32.656 15.539 18.297 1 86.12 278 PRO A CA 1
ATOM 2062 C C . PRO A 1 278 ? -32.312 16.938 18.828 1 86.12 278 PRO A C 1
ATOM 2064 O O . PRO A 1 278 ? -31.172 17.219 19.156 1 86.12 278 PRO A O 1
ATOM 2067 N N . ASP A 1 279 ? -33.438 17.781 18.906 1 86.19 279 ASP A N 1
ATOM 2068 C CA . ASP A 1 279 ? -33.25 19.141 19.375 1 86.19 279 ASP A CA 1
ATOM 2069 C C . ASP A 1 279 ? -32.781 19.172 20.828 1 86.19 279 ASP A C 1
ATOM 2071 O O . ASP A 1 279 ? -32.094 20.094 21.25 1 86.19 279 ASP A O 1
ATOM 2075 N N . ASP A 1 280 ? -33.156 18.109 21.531 1 90.06 280 ASP A N 1
ATOM 2076 C CA . ASP A 1 280 ? -32.844 18.094 22.953 1 90.06 280 ASP A CA 1
ATOM 2077 C C . ASP A 1 280 ? -31.594 17.266 23.234 1 90.06 280 ASP A C 1
ATOM 2079 O O . ASP A 1 280 ? -31.359 16.828 24.359 1 90.06 280 ASP A O 1
ATOM 2083 N N . VAL A 1 281 ? -30.766 17.094 22.266 1 94.38 281 VAL A N 1
ATOM 2084 C CA . VAL A 1 281 ? -29.562 16.312 22.453 1 94.38 281 VAL A CA 1
ATOM 2085 C C . VAL A 1 281 ? -28.609 17.047 23.406 1 94.38 281 VAL A C 1
ATOM 2087 O O . VAL A 1 281 ? -28.578 18.281 23.422 1 94.38 281 VAL A O 1
ATOM 2090 N N . ARG A 1 282 ? -27.875 16.281 24.266 1 95.12 282 ARG A N 1
ATOM 2091 C CA . ARG A 1 282 ? -26.891 16.812 25.219 1 95.12 282 ARG A CA 1
ATOM 2092 C C . ARG A 1 282 ? -25.547 16.125 25.062 1 95.12 282 ARG A C 1
ATOM 2094 O O . ARG A 1 282 ? -25.484 14.945 24.734 1 95.12 282 ARG A O 1
ATOM 2101 N N . ALA A 1 283 ? -24.484 16.922 25.234 1 94.81 283 ALA A N 1
ATOM 2102 C CA . ALA A 1 283 ? -23.172 16.297 25.391 1 94.81 283 ALA A CA 1
ATOM 2103 C C . ALA A 1 283 ? -23.047 15.602 26.75 1 94.81 283 ALA A C 1
ATOM 2105 O O . ALA A 1 283 ? -23.406 16.172 27.781 1 94.81 283 ALA A O 1
ATOM 2106 N N . VAL A 1 284 ? -22.609 14.352 26.719 1 93.19 284 VAL A N 1
ATOM 2107 C CA . VAL A 1 284 ? -22.562 13.594 27.969 1 93.19 284 VAL A CA 1
ATOM 2108 C C . VAL A 1 284 ? -21.109 13.266 28.328 1 93.19 284 VAL A C 1
ATOM 2110 O O . VAL A 1 284 ? -20.828 12.75 29.406 1 93.19 284 VAL A O 1
ATOM 2113 N N . GLY A 1 285 ? -20.172 13.508 27.438 1 89.12 285 GLY A N 1
ATOM 2114 C CA . GLY A 1 285 ? -18.766 13.25 27.672 1 89.12 285 GLY A CA 1
ATOM 2115 C C . GLY A 1 285 ? -17.875 13.812 26.578 1 89.12 285 GLY A C 1
ATOM 2116 O O . GLY A 1 285 ? -18.312 14.008 25.453 1 89.12 285 GLY A O 1
ATOM 2117 N N . THR A 1 286 ? -16.719 14.25 27.047 1 85.69 286 THR A N 1
ATOM 2118 C CA . THR A 1 286 ? -15.695 14.641 26.078 1 85.69 286 THR A CA 1
ATOM 2119 C C . THR A 1 286 ? -14.406 13.844 26.312 1 85.69 286 THR A C 1
ATOM 2121 O O . THR A 1 286 ? -14.109 13.469 27.453 1 85.69 286 THR A O 1
ATOM 2124 N N . VAL A 1 287 ? -13.828 13.477 25.203 1 73.19 287 VAL A N 1
ATOM 2125 C CA . VAL A 1 287 ? -12.523 12.82 25.234 1 73.19 287 VAL A CA 1
ATOM 2126 C C . VAL A 1 287 ? -11.531 13.594 24.359 1 73.19 287 VAL A C 1
ATOM 2128 O O . VAL A 1 287 ? -11.797 13.852 23.188 1 73.19 287 VAL A O 1
ATOM 2131 N N . GLU A 1 288 ? -10.5 14.023 25.094 1 64.94 288 GLU A N 1
ATOM 2132 C CA . GLU A 1 288 ? -9.469 14.703 24.328 1 64.94 288 GLU A CA 1
ATOM 2133 C C . GLU A 1 288 ? -8.812 13.75 23.328 1 64.94 288 GLU A C 1
ATOM 2135 O O . GLU A 1 288 ? -8.5 12.602 23.656 1 64.94 288 GLU A O 1
ATOM 2140 N N . MET A 1 289 ? -9.023 14.297 22.094 1 57.78 289 MET A N 1
ATOM 2141 C CA . MET A 1 289 ? -8.375 13.562 21 1 57.78 289 MET A CA 1
ATOM 2142 C C . MET A 1 289 ? -7.043 14.195 20.625 1 57.78 289 MET A C 1
ATOM 2144 O O . MET A 1 289 ? -6.988 15.055 19.75 1 57.78 289 MET A O 1
ATOM 2148 N N . GLY A 1 290 ? -6.035 13.906 21.359 1 48.62 290 GLY A N 1
ATOM 2149 C CA . GLY A 1 290 ? -4.766 14.578 21.125 1 48.62 290 GLY A CA 1
ATOM 2150 C C . GLY A 1 290 ? -4.812 16.062 21.469 1 48.62 290 GLY A C 1
ATOM 2151 O O . GLY A 1 290 ? -5.477 16.469 22.422 1 48.62 290 GLY A O 1
ATOM 2152 N N . ASN A 1 291 ? -3.965 16.906 20.875 1 51.44 291 ASN A N 1
ATOM 2153 C CA . ASN A 1 291 ? -3.887 18.328 21.141 1 51.44 291 ASN A CA 1
ATOM 2154 C C . ASN A 1 291 ? -4.668 19.141 20.109 1 51.44 291 ASN A C 1
ATOM 2156 O O . ASN A 1 291 ? -4.516 20.359 20.031 1 51.44 291 ASN A O 1
ATOM 2160 N N . TYR A 1 292 ? -5.543 18.375 19.375 1 55.59 292 TYR A N 1
ATOM 2161 C CA . TYR A 1 292 ? -6.094 19.141 18.266 1 55.59 292 TYR A CA 1
ATOM 2162 C C . TYR A 1 292 ? -7.613 19.047 18.234 1 55.59 292 TYR A C 1
ATOM 2164 O O . TYR A 1 292 ? -8.281 19.844 17.578 1 55.59 292 TYR A O 1
ATOM 2172 N N . ALA A 1 293 ? -8.078 17.969 18.812 1 66.12 293 ALA A N 1
ATOM 2173 C CA . ALA A 1 293 ? -9.523 17.766 18.719 1 66.12 293 ALA A CA 1
ATOM 2174 C C . ALA A 1 293 ? -10.086 17.172 20 1 66.12 293 ALA A C 1
ATOM 2176 O O . ALA A 1 293 ? -9.328 16.844 20.922 1 66.12 293 ALA A O 1
ATOM 2177 N N . VAL A 1 294 ? -11.383 17.25 20.141 1 77.44 294 VAL A N 1
ATOM 2178 C CA . VAL A 1 294 ? -12.141 16.625 21.219 1 77.44 294 VAL A CA 1
ATOM 2179 C C . VAL A 1 294 ? -13.273 15.781 20.656 1 77.44 294 VAL A C 1
ATOM 2181 O O . VAL A 1 294 ? -13.93 16.188 19.688 1 77.44 294 VAL A O 1
ATOM 2184 N N . ALA A 1 295 ? -13.195 14.523 21.031 1 78.25 295 ALA A N 1
ATOM 2185 C CA . ALA A 1 295 ? -14.391 13.734 20.766 1 78.25 295 ALA A CA 1
ATOM 2186 C C . ALA A 1 295 ? -15.508 14.086 21.75 1 78.25 295 ALA A C 1
ATOM 2188 O O . ALA A 1 295 ? -15.25 14.289 22.938 1 78.25 295 ALA A O 1
ATOM 2189 N N . VAL A 1 296 ? -16.766 14.227 21.234 1 84.56 296 VAL A N 1
ATOM 2190 C CA . VAL A 1 296 ? -17.922 14.5 22.078 1 84.56 296 VAL A CA 1
ATOM 2191 C C . VAL A 1 296 ? -18.891 13.328 22.016 1 84.56 296 VAL A C 1
ATOM 2193 O O . VAL A 1 296 ? -19.219 12.836 20.938 1 84.56 296 VAL A O 1
ATOM 2196 N N . HIS A 1 297 ? -19.172 12.812 23.172 1 87.25 297 HIS A N 1
ATOM 2197 C CA . HIS A 1 297 ? -20.188 11.781 23.312 1 87.25 297 HIS A CA 1
ATOM 2198 C C . HIS A 1 297 ? -21.562 12.383 23.609 1 87.25 297 HIS A C 1
ATOM 2200 O O . HIS A 1 297 ? -21.672 13.312 24.406 1 87.25 297 HIS A O 1
ATOM 2206 N N . TRP A 1 298 ? -22.609 11.805 22.938 1 89.75 298 TRP A N 1
ATOM 2207 C CA . TRP A 1 298 ? -23.906 12.453 22.969 1 89.75 298 TRP A CA 1
ATOM 2208 C C . TRP A 1 298 ? -24.938 11.57 23.656 1 89.75 298 TRP A C 1
ATOM 2210 O O . TRP A 1 298 ? -24.781 10.344 23.703 1 89.75 298 TRP A O 1
ATOM 2220 N N . SER A 1 299 ? -26.016 12.195 24.141 1 92.56 299 SER A N 1
ATOM 2221 C CA . SER A 1 299 ? -27.094 11.516 24.859 1 92.56 299 SER A CA 1
ATOM 2222 C C . SER A 1 299 ? -27.906 10.641 23.922 1 92.56 299 SER A C 1
ATOM 2224 O O . SER A 1 299 ? -28.625 9.742 24.375 1 92.56 299 SER A O 1
ATOM 2226 N N . ASP A 1 300 ? -27.797 10.867 22.625 1 87.69 300 ASP A N 1
ATOM 2227 C CA . ASP A 1 300 ? -28.531 10.062 21.656 1 87.69 300 ASP A CA 1
ATOM 2228 C C . ASP A 1 300 ? -27.75 8.797 21.297 1 87.69 300 ASP A C 1
ATOM 2230 O O . ASP A 1 300 ? -28.156 8.047 20.406 1 87.69 300 ASP A O 1
ATOM 2234 N N . GLY A 1 301 ? -26.625 8.617 21.891 1 81.5 301 GLY A N 1
ATOM 2235 C CA . GLY A 1 301 ? -25.859 7.406 21.688 1 81.5 301 GLY A CA 1
ATOM 2236 C C . GLY A 1 301 ? -24.734 7.574 20.672 1 81.5 301 GLY A C 1
ATOM 2237 O O . GLY A 1 301 ? -23.922 6.664 20.484 1 81.5 301 GLY A O 1
ATOM 2238 N N . HIS A 1 302 ? -24.719 8.703 20.078 1 81.56 302 HIS A N 1
ATOM 2239 C CA . HIS A 1 302 ? -23.672 8.969 19.094 1 81.56 302 HIS A CA 1
ATOM 2240 C C . HIS A 1 302 ? -22.328 9.203 19.781 1 81.56 302 HIS A C 1
ATOM 2242 O O . HIS A 1 302 ? -22.219 10.062 20.656 1 81.56 302 HIS A O 1
ATOM 2248 N N . ARG A 1 303 ? -21.234 8.477 19.281 1 71.5 303 ARG A N 1
ATOM 2249 C CA . ARG A 1 303 ? -19.953 8.547 19.984 1 71.5 303 ARG A CA 1
ATOM 2250 C C . ARG A 1 303 ? -18.797 8.773 19.016 1 71.5 303 ARG A C 1
ATOM 2252 O O . ARG A 1 303 ? -17.641 8.703 19.406 1 71.5 303 ARG A O 1
ATOM 2259 N N . SER A 1 304 ? -19.25 9.141 17.828 1 65.31 304 SER A N 1
ATOM 2260 C CA . SER A 1 304 ? -18.188 9.203 16.828 1 65.31 304 SER A CA 1
ATOM 2261 C C . SER A 1 304 ? -17.906 10.641 16.406 1 65.31 304 SER A C 1
ATOM 2263 O O . SER A 1 304 ? -17.156 10.883 15.461 1 65.31 304 SER A O 1
ATOM 2265 N N . SER A 1 305 ? -18.5 11.641 17.156 1 77.69 305 SER A N 1
ATOM 2266 C CA . SER A 1 305 ? -18.234 13.039 16.828 1 77.69 305 SER A CA 1
ATOM 2267 C C . SER A 1 305 ? -16.828 13.453 17.25 1 77.69 305 SER A C 1
ATOM 2269 O O . SER A 1 305 ? -16.469 13.32 18.422 1 77.69 305 SER A O 1
ATOM 2271 N N . ILE A 1 306 ? -16.062 13.938 16.25 1 71.56 306 ILE A N 1
ATOM 2272 C CA . ILE A 1 306 ? -14.75 14.516 16.516 1 71.56 306 ILE A CA 1
ATOM 2273 C C . ILE A 1 306 ? -14.672 15.922 15.922 1 71.56 306 ILE A C 1
ATOM 2275 O O . ILE A 1 306 ? -14.992 16.125 14.75 1 71.56 306 ILE A O 1
ATOM 2279 N N . TYR A 1 307 ? -14.414 16.938 16.922 1 77.44 307 TYR A N 1
ATOM 2280 C CA . TYR A 1 307 ? -14.289 18.328 16.5 1 77.44 307 TYR A CA 1
ATOM 2281 C C . TYR A 1 307 ? -12.875 18.844 16.734 1 77.44 307 TYR A C 1
ATOM 2283 O O . TYR A 1 307 ? -12.344 18.734 17.844 1 77.44 307 TYR A O 1
ATOM 2291 N N . THR A 1 308 ? -12.227 19.359 15.664 1 69.44 308 THR A N 1
ATOM 2292 C CA . THR A 1 308 ? -10.953 20.031 15.867 1 69.44 308 THR A CA 1
ATOM 2293 C C . THR A 1 308 ? -11.141 21.312 16.688 1 69.44 308 THR A C 1
ATOM 2295 O O . THR A 1 308 ? -12.234 21.875 16.719 1 69.44 308 THR A O 1
ATOM 2298 N N . TYR A 1 309 ? -10.062 21.703 17.422 1 73.44 309 TYR A N 1
ATOM 2299 C CA . TYR A 1 309 ? -10.156 22.922 18.234 1 73.44 309 TYR A CA 1
ATOM 2300 C C . TYR A 1 309 ? -10.469 24.125 17.359 1 73.44 309 TYR A C 1
ATOM 2302 O O . TYR A 1 309 ? -11.195 25.031 17.766 1 73.44 309 TYR A O 1
ATOM 2310 N N . ASP A 1 310 ? -10.07 24.031 16.094 1 68.25 310 ASP A N 1
ATOM 2311 C CA . ASP A 1 310 ? -10.367 25.125 15.164 1 68.25 310 ASP A CA 1
ATOM 2312 C C . ASP A 1 310 ? -11.859 25.172 14.844 1 68.25 310 ASP A C 1
ATOM 2314 O O . ASP A 1 310 ? -12.461 26.25 14.82 1 68.25 310 ASP A O 1
ATOM 2318 N N . VAL A 1 311 ? -12.391 24 14.578 1 72.38 311 VAL A N 1
ATOM 2319 C CA . VAL A 1 311 ? -13.82 23.906 14.312 1 72.38 311 VAL A CA 1
ATOM 2320 C C . VAL A 1 311 ? -14.602 24.375 15.531 1 72.38 311 VAL A C 1
ATOM 2322 O O . VAL A 1 311 ? -15.602 25.094 15.406 1 72.38 311 VAL A O 1
ATOM 2325 N N . LEU A 1 312 ? -14.164 24.016 16.688 1 82.56 312 LEU A N 1
ATOM 2326 C CA . LEU A 1 312 ? -14.844 24.422 17.922 1 82.56 312 LEU A CA 1
ATOM 2327 C C . LEU A 1 312 ? -14.758 25.938 18.109 1 82.56 312 LEU A C 1
ATOM 2329 O O . LEU A 1 312 ? -15.758 26.578 18.438 1 82.56 312 LEU A O 1
ATOM 2333 N N . ARG A 1 313 ? -13.594 26.422 17.812 1 79 313 ARG A N 1
ATOM 2334 C CA . ARG A 1 313 ? -13.43 27.875 17.938 1 79 313 ARG A CA 1
ATOM 2335 C C . ARG A 1 313 ? -14.305 28.609 16.938 1 79 313 ARG A C 1
ATOM 2337 O O . ARG A 1 313 ? -14.945 29.609 17.281 1 79 313 ARG A O 1
ATOM 2344 N N . SER A 1 314 ? -14.367 28.062 15.773 1 77.44 314 SER A N 1
ATOM 2345 C CA . SER A 1 314 ? -15.188 28.672 14.742 1 77.44 314 SER A CA 1
ATOM 2346 C C . SER A 1 314 ? -16.672 28.594 15.086 1 77.44 314 SER A C 1
ATOM 2348 O O . SER A 1 314 ? -17.438 29.516 14.812 1 77.44 314 SER A O 1
ATOM 2350 N N . ALA A 1 315 ? -17.016 27.531 15.672 1 81.69 315 ALA A N 1
ATOM 2351 C CA . ALA A 1 315 ? -18.406 27.297 16.031 1 81.69 315 ALA A CA 1
ATOM 2352 C C . ALA A 1 315 ? -18.859 28.266 17.125 1 81.69 315 ALA A C 1
ATOM 2354 O O . ALA A 1 315 ? -20.062 28.531 17.266 1 81.69 315 ALA A O 1
ATOM 2355 N N . THR A 1 316 ? -17.906 28.703 17.875 1 80.69 316 THR A N 1
ATOM 2356 C CA . THR A 1 316 ? -18.234 29.656 18.922 1 80.69 316 THR A CA 1
ATOM 2357 C C . THR A 1 316 ? -18.562 31.031 18.328 1 80.69 316 THR A C 1
ATOM 2359 O O . THR A 1 316 ? -19.234 31.844 18.953 1 80.69 316 THR A O 1
ATOM 2362 N N . LEU A 1 317 ? -18.031 31.188 17.078 1 67.69 317 LEU A N 1
ATOM 2363 C CA . LEU A 1 317 ? -18.188 32.5 16.438 1 67.69 317 LEU A CA 1
ATOM 2364 C C . LEU A 1 317 ? -19.5 32.562 15.672 1 67.69 317 LEU A C 1
ATOM 2366 O O . LEU A 1 317 ? -20.031 33.625 15.422 1 67.69 317 LEU A O 1
ATOM 2370 N N . ASP A 1 318 ? -19.906 31.484 15.078 1 56.56 318 ASP A N 1
ATOM 2371 C CA . ASP A 1 318 ? -21.125 31.453 14.297 1 56.56 318 ASP A CA 1
ATOM 2372 C C . ASP A 1 318 ? -22.344 31.766 15.164 1 56.56 318 ASP A C 1
ATOM 2374 O O . ASP A 1 318 ? -23.484 31.688 14.695 1 56.56 318 ASP A O 1
ATOM 2378 N N . ARG A 1 319 ? -22.234 32.656 16.047 1 47.06 319 ARG A N 1
ATOM 2379 C CA . ARG A 1 319 ? -23.391 33.156 16.781 1 47.06 319 ARG A CA 1
ATOM 2380 C C . ARG A 1 319 ? -24.156 34.188 15.984 1 47.06 319 ARG A C 1
ATOM 2382 O O . ARG A 1 319 ? -23.562 34.969 15.258 1 47.06 319 ARG A O 1
ATOM 2389 N N . MET B 1 1 ? -17.875 -24.234 -10.734 1 91.94 1 MET B N 1
ATOM 2390 C CA . MET B 1 1 ? -16.75 -23.984 -9.828 1 91.94 1 MET B CA 1
ATOM 2391 C C . MET B 1 1 ? -17.203 -23.188 -8.609 1 91.94 1 MET B C 1
ATOM 2393 O O . MET B 1 1 ? -17.953 -22.234 -8.727 1 91.94 1 MET B O 1
ATOM 2397 N N . LYS B 1 2 ? -16.922 -23.703 -7.438 1 95.94 2 LYS B N 1
ATOM 2398 C CA . LYS B 1 2 ? -17.203 -23.016 -6.18 1 95.94 2 LYS B CA 1
ATOM 2399 C C . LYS B 1 2 ? -15.992 -22.25 -5.676 1 95.94 2 LYS B C 1
ATOM 2401 O O . LYS B 1 2 ? -14.945 -22.844 -5.398 1 95.94 2 LYS B O 1
ATOM 2406 N N . VAL B 1 3 ? -16.219 -20.875 -5.555 1 97 3 VAL B N 1
ATOM 2407 C CA . VAL B 1 3 ? -15.07 -20.031 -5.246 1 97 3 VAL B CA 1
ATOM 2408 C C . VAL B 1 3 ? -15.367 -19.172 -4.023 1 97 3 VAL B C 1
ATOM 2410 O O . VAL B 1 3 ? -16.469 -18.609 -3.904 1 97 3 VAL B O 1
ATOM 2413 N N . GLY B 1 4 ? -14.406 -19.141 -3.049 1 97.31 4 GLY B N 1
ATOM 2414 C CA . GLY B 1 4 ? -14.391 -18.188 -1.958 1 97.31 4 GLY B CA 1
ATOM 2415 C C . GLY B 1 4 ? -13.367 -17.078 -2.141 1 97.31 4 GLY B C 1
ATOM 2416 O O . GLY B 1 4 ? -12.344 -17.281 -2.809 1 97.31 4 GLY B O 1
ATOM 2417 N N . LEU B 1 5 ? -13.672 -15.883 -1.565 1 97.5 5 LEU B N 1
ATOM 2418 C CA . LEU B 1 5 ? -12.734 -14.766 -1.568 1 97.5 5 LEU B CA 1
ATOM 2419 C C . LEU B 1 5 ? -12.531 -14.219 -0.158 1 97.5 5 LEU B C 1
ATOM 2421 O O . LEU B 1 5 ? -13.492 -13.781 0.487 1 97.5 5 LEU B O 1
ATOM 2425 N N . LEU B 1 6 ? -11.266 -14.266 0.318 1 96.12 6 LEU B N 1
ATOM 2426 C CA . LEU B 1 6 ? -10.883 -13.711 1.611 1 96.12 6 LEU B CA 1
ATOM 2427 C C . LEU B 1 6 ? -10.109 -12.414 1.435 1 96.12 6 LEU B C 1
ATOM 2429 O O . LEU B 1 6 ? -9.016 -12.414 0.857 1 96.12 6 LEU B O 1
ATOM 2433 N N . ASP B 1 7 ? -10.688 -11.344 1.9 1 95.88 7 ASP B N 1
ATOM 2434 C CA . ASP B 1 7 ? -10 -10.062 1.977 1 95.88 7 ASP B CA 1
ATOM 2435 C C . ASP B 1 7 ? -9.148 -9.969 3.238 1 95.88 7 ASP B C 1
ATOM 2437 O O . ASP B 1 7 ? -9.664 -9.688 4.324 1 95.88 7 ASP B O 1
ATOM 2441 N N . ALA B 1 8 ? -7.805 -10.094 3.055 1 93.5 8 ALA B N 1
ATOM 2442 C CA . ALA B 1 8 ? -6.906 -10.156 4.203 1 93.5 8 ALA B CA 1
ATOM 2443 C C . ALA B 1 8 ? -6.246 -8.797 4.457 1 93.5 8 ALA B C 1
ATOM 2445 O O . ALA B 1 8 ? -5.34 -8.688 5.281 1 93.5 8 ALA B O 1
ATOM 2446 N N . ASP B 1 9 ? -6.645 -7.809 3.756 1 90.75 9 ASP B N 1
ATOM 2447 C CA . ASP B 1 9 ? -6.164 -6.453 4 1 90.75 9 ASP B CA 1
ATOM 2448 C C . ASP B 1 9 ? -6.961 -5.781 5.117 1 90.75 9 ASP B C 1
ATOM 2450 O O . ASP B 1 9 ? -7.82 -4.938 4.855 1 90.75 9 ASP B O 1
ATOM 2454 N N . LEU B 1 10 ? -6.562 -6.004 6.32 1 84.88 10 LEU B N 1
ATOM 2455 C CA . LEU B 1 10 ? -7.293 -5.582 7.512 1 84.88 10 LEU B CA 1
ATOM 2456 C C . LEU B 1 10 ? -7.281 -4.066 7.648 1 84.88 10 LEU B C 1
ATOM 2458 O O . LEU B 1 10 ? -8.219 -3.479 8.188 1 84.88 10 LEU B O 1
ATOM 2462 N N . GLN B 1 11 ? -6.242 -3.467 7.141 1 78.25 11 GLN B N 1
ATOM 2463 C CA . GLN B 1 11 ? -6.07 -2.033 7.352 1 78.25 11 GLN B CA 1
ATOM 2464 C C . GLN B 1 11 ? -6.875 -1.229 6.332 1 78.25 11 GLN B C 1
ATOM 2466 O O . GLN B 1 11 ? -7.18 -0.056 6.559 1 78.25 11 GLN B O 1
ATOM 2471 N N . GLY B 1 12 ? -7.199 -1.789 5.293 1 80.5 12 GLY B N 1
ATOM 2472 C CA . GLY B 1 12 ? -7.969 -1.144 4.242 1 80.5 12 GLY B CA 1
ATOM 2473 C C . GLY B 1 12 ? -8.906 -2.092 3.523 1 80.5 12 GLY B C 1
ATOM 2474 O O . GLY B 1 12 ? -8.773 -2.309 2.318 1 80.5 12 GLY B O 1
ATOM 2475 N N . PRO B 1 13 ? -9.914 -2.584 4.281 1 84.88 13 PRO B N 1
ATOM 2476 C CA . PRO B 1 13 ? -10.812 -3.549 3.643 1 84.88 13 PRO B CA 1
ATOM 2477 C C . PRO B 1 13 ? -11.727 -2.902 2.605 1 84.88 13 PRO B C 1
ATOM 2479 O O . PRO B 1 13 ? -12.617 -2.123 2.959 1 84.88 13 PRO B O 1
ATOM 2482 N N . SER B 1 14 ? -11.539 -3.287 1.331 1 89.06 14 SER B N 1
ATOM 2483 C CA . SER B 1 14 ? -12.234 -2.639 0.225 1 89.06 14 SER B CA 1
ATOM 2484 C C . SER B 1 14 ? -13.383 -3.502 -0.29 1 89.06 14 SER B C 1
ATOM 2486 O O . SER B 1 14 ? -14.25 -3.02 -1.02 1 89.06 14 SER B O 1
ATOM 2488 N N . LEU B 1 15 ? -13.461 -4.695 0.152 1 92.56 15 LEU B N 1
ATOM 2489 C CA . LEU B 1 15 ? -14.367 -5.664 -0.458 1 92.56 15 LEU B CA 1
ATOM 2490 C C . LEU B 1 15 ? -15.82 -5.223 -0.301 1 92.56 15 LEU B C 1
ATOM 2492 O O . LEU B 1 15 ? -16.594 -5.25 -1.264 1 92.56 15 LEU B O 1
ATOM 2496 N N . PRO B 1 16 ? -16.281 -4.75 0.857 1 88.81 16 PRO B N 1
ATOM 2497 C CA . PRO B 1 16 ? -17.688 -4.336 0.995 1 88.81 16 PRO B CA 1
ATOM 2498 C C . PRO B 1 16 ? -18.078 -3.24 0.006 1 88.81 16 PRO B C 1
ATOM 2500 O O . PRO B 1 16 ? -19.172 -3.289 -0.576 1 88.81 16 PRO B O 1
ATOM 2503 N N . THR B 1 17 ? -17.188 -2.348 -0.243 1 86.75 17 THR B N 1
ATOM 2504 C CA . THR B 1 17 ? -17.438 -1.276 -1.199 1 86.75 17 THR B CA 1
ATOM 2505 C C . THR B 1 17 ? -17.484 -1.822 -2.623 1 86.75 17 THR B C 1
ATOM 2507 O O . THR B 1 17 ? -18.375 -1.475 -3.396 1 86.75 17 THR B O 1
ATOM 2510 N N . MET B 1 18 ? -16.625 -2.713 -2.949 1 92.5 18 MET B N 1
ATOM 2511 C CA . MET B 1 18 ? -16.453 -3.199 -4.316 1 92.5 18 MET B CA 1
ATOM 2512 C C . MET B 1 18 ? -17.609 -4.109 -4.719 1 92.5 18 MET B C 1
ATOM 2514 O O . MET B 1 18 ? -17.812 -4.371 -5.906 1 92.5 18 MET B O 1
ATOM 2518 N N . ILE B 1 19 ? -18.328 -4.551 -3.721 1 91.88 19 ILE B N 1
ATOM 2519 C CA . ILE B 1 19 ? -19.453 -5.426 -4.059 1 91.88 19 ILE B CA 1
ATOM 2520 C C . ILE B 1 19 ? -20.766 -4.703 -3.783 1 91.88 19 ILE B C 1
ATOM 2522 O O . ILE B 1 19 ? -21.844 -5.305 -3.865 1 91.88 19 ILE B O 1
ATOM 2526 N N . GLY B 1 20 ? -20.688 -3.496 -3.391 1 86.69 20 GLY B N 1
ATOM 2527 C CA . GLY B 1 20 ? -21.875 -2.672 -3.219 1 86.69 20 GLY B CA 1
ATOM 2528 C C . GLY B 1 20 ? -22.672 -3.027 -1.978 1 86.69 20 GLY B C 1
ATOM 2529 O O . GLY B 1 20 ? -23.891 -2.869 -1.953 1 86.69 20 GLY B O 1
ATOM 2530 N N . ASP B 1 21 ? -22.031 -3.566 -1.016 1 85.31 21 ASP B N 1
ATOM 2531 C CA . ASP B 1 21 ? -22.703 -3.977 0.213 1 85.31 21 ASP B CA 1
ATOM 2532 C C . ASP B 1 21 ? -21.938 -3.496 1.444 1 85.31 21 ASP B C 1
ATOM 2534 O O . ASP B 1 21 ? -21.484 -4.305 2.25 1 85.31 21 ASP B O 1
ATOM 2538 N N . VAL B 1 22 ? -22 -2.23 1.699 1 77.94 22 VAL B N 1
ATOM 2539 C CA . VAL B 1 22 ? -21.156 -1.602 2.717 1 77.94 22 VAL B CA 1
ATOM 2540 C C . VAL B 1 22 ? -21.766 -1.829 4.098 1 77.94 22 VAL B C 1
ATOM 2542 O O . VAL B 1 22 ? -21.062 -1.784 5.109 1 77.94 22 VAL B O 1
ATOM 2545 N N . ASP B 1 23 ? -22.984 -2.189 4.129 1 76.56 23 ASP B N 1
ATOM 2546 C CA . ASP B 1 23 ? -23.688 -2.305 5.41 1 76.56 23 ASP B CA 1
ATOM 2547 C C . ASP B 1 23 ? -23.797 -3.764 5.844 1 76.56 23 ASP B C 1
ATOM 2549 O O . ASP B 1 23 ? -24.328 -4.059 6.914 1 76.56 23 ASP B O 1
ATOM 2553 N N . ARG B 1 24 ? -23.188 -4.582 5.094 1 80.31 24 ARG B N 1
ATOM 2554 C CA . ARG B 1 24 ? -23.281 -6.004 5.414 1 80.31 24 ARG B CA 1
ATOM 2555 C C . ARG B 1 24 ? -22.547 -6.324 6.707 1 80.31 24 ARG B C 1
ATOM 2557 O O . ARG B 1 24 ? -21.438 -5.816 6.941 1 80.31 24 ARG B O 1
ATOM 2564 N N . ARG B 1 25 ? -23.234 -7.246 7.543 1 81.62 25 ARG B N 1
ATOM 2565 C CA . ARG B 1 25 ? -22.625 -7.703 8.781 1 81.62 25 ARG B CA 1
ATOM 2566 C C . ARG B 1 25 ? -22.531 -9.227 8.828 1 81.62 25 ARG B C 1
ATOM 2568 O O . ARG B 1 25 ? -23.422 -9.914 8.328 1 81.62 25 ARG B O 1
ATOM 2575 N N . VAL B 1 26 ? -21.422 -9.609 9.445 1 80.81 26 VAL B N 1
ATOM 2576 C CA . VAL B 1 26 ? -21.188 -11.047 9.531 1 80.81 26 VAL B CA 1
ATOM 2577 C C . VAL B 1 26 ? -22.172 -11.68 10.516 1 80.81 26 VAL B C 1
ATOM 2579 O O . VAL B 1 26 ? -22.453 -11.117 11.57 1 80.81 26 VAL B O 1
ATOM 2582 N N . GLN B 1 27 ? -22.656 -12.828 10.102 1 82 27 GLN B N 1
ATOM 2583 C CA . GLN B 1 27 ? -23.516 -13.633 10.961 1 82 27 GLN B CA 1
ATOM 2584 C C . GLN B 1 27 ? -22.766 -14.836 11.516 1 82 27 GLN B C 1
ATOM 2586 O O . GLN B 1 27 ? -21.812 -15.32 10.898 1 82 27 GLN B O 1
ATOM 2591 N N . ARG B 1 28 ? -23.266 -15.234 12.75 1 83 28 ARG B N 1
ATOM 2592 C CA . ARG B 1 28 ? -22.688 -16.438 13.336 1 83 28 ARG B CA 1
ATOM 2593 C C . ARG B 1 28 ? -23.375 -17.688 12.805 1 83 28 ARG B C 1
ATOM 2595 O O . ARG B 1 28 ? -24.547 -17.656 12.43 1 83 28 ARG B O 1
ATOM 2602 N N . THR B 1 29 ? -22.5 -18.734 12.805 1 77.56 29 THR B N 1
ATOM 2603 C CA . THR B 1 29 ? -23.109 -20.016 12.445 1 77.56 29 THR B CA 1
ATOM 2604 C C . THR B 1 29 ? -24.109 -20.453 13.508 1 77.56 29 THR B C 1
ATOM 2606 O O . THR B 1 29 ? -24.109 -19.953 14.625 1 77.56 29 THR B O 1
ATOM 2609 N N . PRO B 1 30 ? -24.984 -21.344 13.109 1 82.25 30 PRO B N 1
ATOM 2610 C CA . PRO B 1 30 ? -26 -21.781 14.07 1 82.25 30 PRO B CA 1
ATOM 2611 C C . PRO B 1 30 ? -25.406 -22.328 15.359 1 82.25 30 PRO B C 1
ATOM 2613 O O . PRO B 1 30 ? -25.969 -22.141 16.438 1 82.25 30 PRO B O 1
ATOM 2616 N N . ASP B 1 31 ? -24.344 -22.969 15.266 1 76.44 31 ASP B N 1
ATOM 2617 C CA . ASP B 1 31 ? -23.703 -23.562 16.438 1 76.44 31 ASP B CA 1
ATOM 2618 C C . ASP B 1 31 ? -22.891 -22.516 17.203 1 76.44 31 ASP B C 1
ATOM 2620 O O . ASP B 1 31 ? -22.328 -22.812 18.266 1 76.44 31 ASP B O 1
ATOM 2624 N N . GLY B 1 32 ? -22.719 -21.391 16.625 1 74.12 32 GLY B N 1
ATOM 2625 C CA . GLY B 1 32 ? -22.047 -20.266 17.25 1 74.12 32 GLY B CA 1
ATOM 2626 C C . GLY B 1 32 ? -20.531 -20.344 17.156 1 74.12 32 GLY B C 1
ATOM 2627 O O . GLY B 1 32 ? -19.828 -19.516 17.719 1 74.12 32 GLY B O 1
ATOM 2628 N N . ARG B 1 33 ? -20.094 -21.266 16.453 1 69.19 33 ARG B N 1
ATOM 2629 C CA . ARG B 1 33 ? -18.656 -21.531 16.5 1 69.19 33 ARG B CA 1
ATOM 2630 C C . ARG B 1 33 ? -17.938 -20.875 15.336 1 69.19 33 ARG B C 1
ATOM 2632 O O . ARG B 1 33 ? -16.703 -20.734 15.367 1 69.19 33 ARG B O 1
ATOM 2639 N N . GLY B 1 34 ? -18.719 -20.406 14.414 1 77.88 34 GLY B N 1
ATOM 2640 C CA . GLY B 1 34 ? -18.078 -19.844 13.242 1 77.88 34 GLY B CA 1
ATOM 2641 C C . GLY B 1 34 ? -18.859 -18.688 12.625 1 77.88 34 GLY B C 1
ATOM 2642 O O . GLY B 1 34 ? -19.844 -18.219 13.211 1 77.88 34 GLY B O 1
ATOM 2643 N N . ALA B 1 35 ? -18.297 -18.172 11.555 1 89.38 35 ALA B N 1
ATOM 2644 C CA . ALA B 1 35 ? -18.938 -17.078 10.82 1 89.38 35 ALA B CA 1
ATOM 2645 C C . ALA B 1 35 ? -19.484 -17.562 9.484 1 89.38 35 ALA B C 1
ATOM 2647 O O . ALA B 1 35 ? -18.859 -18.375 8.797 1 89.38 35 ALA B O 1
ATOM 2648 N N . VAL B 1 36 ? -20.703 -17.109 9.188 1 91.94 36 VAL B N 1
ATOM 2649 C CA . VAL B 1 36 ? -21.297 -17.406 7.879 1 91.94 36 VAL B CA 1
ATOM 2650 C C . VAL B 1 36 ? -20.734 -16.438 6.836 1 91.94 36 VAL B C 1
ATOM 2652 O O . VAL B 1 36 ? -20.812 -15.211 7.02 1 91.94 36 VAL B O 1
ATOM 2655 N N . PRO B 1 37 ? -20.188 -16.938 5.793 1 94.31 37 PRO B N 1
ATOM 2656 C CA . PRO B 1 37 ? -19.688 -16.016 4.766 1 94.31 37 PRO B CA 1
ATOM 2657 C C . PRO B 1 37 ? -20.828 -15.281 4.055 1 94.31 37 PRO B C 1
ATOM 2659 O O . PRO B 1 37 ? -21.938 -15.805 3.939 1 94.31 37 PRO B O 1
ATOM 2662 N N . ALA B 1 38 ? -20.5 -14.031 3.631 1 93.62 38 ALA B N 1
ATOM 2663 C CA . ALA B 1 38 ? -21.438 -13.32 2.764 1 93.62 38 ALA B CA 1
ATOM 2664 C C . ALA B 1 38 ? -21.516 -13.969 1.387 1 93.62 38 ALA B C 1
ATOM 2666 O O . ALA B 1 38 ? -20.531 -14.508 0.89 1 93.62 38 ALA B O 1
ATOM 2667 N N . GLU B 1 39 ? -22.734 -13.914 0.823 1 93.81 39 GLU B N 1
ATOM 2668 C CA . GLU B 1 39 ? -22.922 -14.453 -0.522 1 93.81 39 GLU B CA 1
ATOM 2669 C C . GLU B 1 39 ? -23.344 -13.359 -1.501 1 93.81 39 GLU B C 1
ATOM 2671 O O . GLU B 1 39 ? -24.344 -12.672 -1.274 1 93.81 39 GLU B O 1
ATOM 2676 N N . GLN B 1 40 ? -22.5 -13.234 -2.57 1 93.25 40 GLN B N 1
ATOM 2677 C CA . GLN B 1 40 ? -22.781 -12.281 -3.641 1 93.25 40 GLN B CA 1
ATOM 2678 C C . GLN B 1 40 ? -22.125 -12.719 -4.949 1 93.25 40 GLN B C 1
ATOM 2680 O O . GLN B 1 40 ? -21 -13.234 -4.945 1 93.25 40 GLN B O 1
ATOM 2685 N N . PHE B 1 41 ? -22.828 -12.625 -6.117 1 94.19 41 PHE B N 1
ATOM 2686 C CA . PHE B 1 41 ? -22.344 -12.93 -7.457 1 94.19 41 PHE B CA 1
ATOM 2687 C C . PHE B 1 41 ? -21.906 -14.391 -7.555 1 94.19 41 PHE B C 1
ATOM 2689 O O . PHE B 1 41 ? -20.953 -14.711 -8.281 1 94.19 41 PHE B O 1
ATOM 2696 N N . GLY B 1 42 ? -22.453 -15.219 -6.715 1 94.25 42 GLY B N 1
ATOM 2697 C CA . GLY B 1 42 ? -22.109 -16.641 -6.738 1 94.25 42 GLY B CA 1
ATOM 2698 C C . GLY B 1 42 ? -20.844 -16.953 -5.98 1 94.25 42 GLY B C 1
ATOM 2699 O O . GLY B 1 42 ? -20.312 -18.062 -6.094 1 94.25 42 GLY B O 1
ATOM 2700 N N . LEU B 1 43 ? -20.359 -15.969 -5.16 1 96.38 43 LEU B N 1
ATOM 2701 C CA . LEU B 1 43 ? -19.141 -16.141 -4.383 1 96.38 43 LEU B CA 1
ATOM 2702 C C . LEU B 1 43 ? -19.453 -16.156 -2.889 1 96.38 43 LEU B C 1
ATOM 2704 O O . LEU B 1 43 ? -20.438 -15.578 -2.445 1 96.38 43 LEU B O 1
ATOM 2708 N N . ARG B 1 44 ? -18.641 -16.891 -2.176 1 96.19 44 ARG B N 1
ATOM 2709 C CA . ARG B 1 44 ? -18.594 -16.75 -0.724 1 96.19 44 ARG B CA 1
ATOM 2710 C C . ARG B 1 44 ? -17.5 -15.789 -0.29 1 96.19 44 ARG B C 1
ATOM 2712 O O . ARG B 1 44 ? -16.344 -15.938 -0.683 1 96.19 44 ARG B O 1
ATOM 2719 N N . LEU B 1 45 ? -17.891 -14.781 0.55 1 96.75 45 LEU B N 1
ATOM 2720 C CA . LEU B 1 45 ? -17 -13.656 0.808 1 96.75 45 LEU B CA 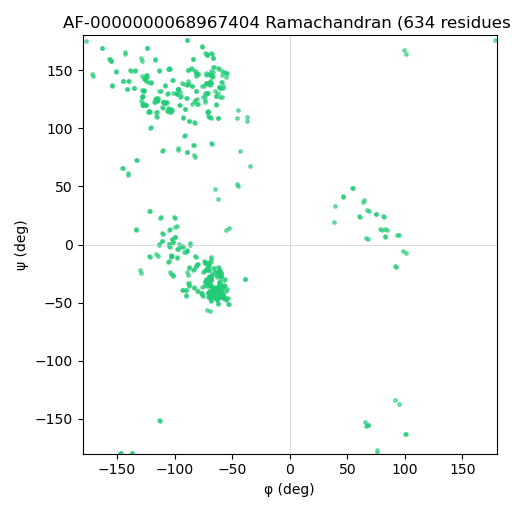1
ATOM 2721 C C . LEU B 1 45 ? -16.797 -13.461 2.307 1 96.75 45 LEU B C 1
ATOM 2723 O O . LEU B 1 45 ? -17.734 -13.609 3.092 1 96.75 45 LEU B O 1
ATOM 2727 N N . MET B 1 46 ? -15.539 -13.094 2.68 1 94.31 46 MET B N 1
ATOM 2728 C CA . MET B 1 46 ? -15.219 -12.695 4.047 1 94.31 46 MET B CA 1
ATOM 2729 C C . MET B 1 46 ? -14.227 -11.539 4.055 1 94.31 46 MET B C 1
ATOM 2731 O O . MET B 1 46 ? -13.266 -11.531 3.279 1 94.31 46 MET B O 1
ATOM 2735 N N . SER B 1 47 ? -14.516 -10.555 4.855 1 93.62 47 SER B N 1
ATOM 2736 C CA . SER B 1 47 ? -13.695 -9.359 5.008 1 93.62 47 SER B CA 1
ATOM 2737 C C . SER B 1 47 ? -13.828 -8.773 6.414 1 93.62 47 SER B C 1
ATOM 2739 O O . SER B 1 47 ? -14.875 -8.898 7.047 1 93.62 47 SER B O 1
ATOM 2741 N N . TYR B 1 48 ? -12.727 -8.172 6.828 1 87.88 48 TYR B N 1
ATOM 2742 C CA . TYR B 1 48 ? -12.812 -7.465 8.102 1 87.88 48 TYR B CA 1
ATOM 2743 C C . TYR B 1 48 ? -13.867 -6.363 8.047 1 87.88 48 TYR B C 1
ATOM 2745 O O . TYR B 1 48 ? -14.477 -6.031 9.062 1 87.88 48 TYR B O 1
ATOM 2753 N N . GLY B 1 49 ? -14.102 -5.875 6.906 1 84.88 49 GLY B N 1
ATOM 2754 C CA . GLY B 1 49 ? -15.117 -4.848 6.73 1 84.88 49 GLY B CA 1
ATOM 2755 C C . GLY B 1 49 ? -16.516 -5.312 7.109 1 84.88 49 GLY B C 1
ATOM 2756 O O . GLY B 1 49 ? -17.391 -4.492 7.379 1 84.88 49 GLY B O 1
ATOM 2757 N N . PHE B 1 50 ? -16.703 -6.613 7.141 1 86.81 50 PHE B N 1
ATOM 2758 C CA . PHE B 1 50 ? -18 -7.16 7.527 1 86.81 50 PHE B CA 1
ATOM 2759 C C . PHE B 1 50 ? -18.094 -7.324 9.039 1 86.81 50 PHE B C 1
ATOM 2761 O O . PHE B 1 50 ? -19.188 -7.52 9.586 1 86.81 50 PHE B O 1
ATOM 2768 N N . LEU B 1 51 ? -16.969 -7.359 9.727 1 75.69 51 LEU B N 1
ATOM 2769 C CA . LEU B 1 51 ? -16.891 -7.656 11.148 1 75.69 51 LEU B CA 1
ATOM 2770 C C . LEU B 1 51 ? -17 -6.379 11.977 1 75.69 51 LEU B C 1
ATOM 2772 O O . LEU B 1 51 ? -17.469 -6.414 13.117 1 75.69 51 LEU B O 1
ATOM 2776 N N . SER B 1 52 ? -16.391 -5.344 11.508 1 64.19 52 SER B N 1
ATOM 2777 C CA . SER B 1 52 ? -16.25 -4.141 12.32 1 64.19 52 SER B CA 1
ATOM 2778 C C . SER B 1 52 ? -17.578 -3.422 12.5 1 64.19 52 SER B C 1
ATOM 2780 O O . SER B 1 52 ? -18.266 -3.131 11.523 1 64.19 52 SER B O 1
ATOM 2782 N N . PRO B 1 53 ? -18.031 -3.494 13.773 1 54.19 53 PRO B N 1
ATOM 2783 C CA . PRO B 1 53 ? -19.297 -2.764 13.984 1 54.19 53 PRO B CA 1
ATOM 2784 C C . PRO B 1 53 ? -19.203 -1.301 13.555 1 54.19 53 PRO B C 1
ATOM 2786 O O . PRO B 1 53 ? -20.203 -0.706 13.156 1 54.19 53 PRO B O 1
ATOM 2789 N N . THR B 1 54 ? -17.969 -0.768 13.922 1 50.84 54 THR B N 1
ATOM 2790 C CA . THR B 1 54 ? -17.781 0.634 13.555 1 50.84 54 THR B CA 1
ATOM 2791 C C . THR B 1 54 ? -16.75 0.776 12.445 1 50.84 54 THR B C 1
ATOM 2793 O O . THR B 1 54 ? -15.547 0.611 12.688 1 50.84 54 THR B O 1
ATOM 2796 N N . ARG B 1 55 ? -17.172 0.562 11.305 1 48.06 55 ARG B N 1
ATOM 2797 C CA . ARG B 1 55 ? -16.328 0.586 10.109 1 48.06 55 ARG B CA 1
ATOM 2798 C C . ARG B 1 55 ? -15.297 1.708 10.188 1 48.06 55 ARG B C 1
ATOM 2800 O O . ARG B 1 55 ? -14.211 1.603 9.609 1 48.06 55 ARG B O 1
ATOM 2807 N N . HIS B 1 56 ? -15.695 2.736 10.891 1 46.25 56 HIS B N 1
ATOM 2808 C CA . HIS B 1 56 ? -14.922 3.971 10.812 1 46.25 56 HIS B CA 1
ATOM 2809 C C . HIS B 1 56 ? -14.07 4.168 12.062 1 46.25 56 HIS B C 1
ATOM 2811 O O . HIS B 1 56 ? -13.406 5.195 12.211 1 46.25 56 HIS B O 1
ATOM 2817 N N . GLU B 1 57 ? -14.25 3.195 12.984 1 50.81 57 GLU B N 1
ATOM 2818 C CA . GLU B 1 57 ? -13.438 3.438 14.172 1 50.81 57 GLU B CA 1
ATOM 2819 C C . GLU B 1 57 ? -11.961 3.148 13.891 1 50.81 57 GLU B C 1
ATOM 2821 O O . GLU B 1 57 ? -11.633 2.258 13.102 1 50.81 57 GLU B O 1
ATOM 2826 N N . ALA B 1 58 ? -11.133 4.156 14.227 1 52.41 58 ALA B N 1
ATOM 2827 C CA . ALA B 1 58 ? -9.68 4.117 14.164 1 52.41 58 ALA B CA 1
ATOM 2828 C C . ALA B 1 58 ? -9.141 2.812 14.742 1 52.41 58 ALA B C 1
ATOM 2830 O O . ALA B 1 58 ? -8.891 2.717 15.953 1 52.41 58 ALA B O 1
ATOM 2831 N N . ALA B 1 59 ? -9.672 1.621 14.289 1 54.97 59 ALA B N 1
ATOM 2832 C CA . ALA B 1 59 ? -9.172 0.42 14.953 1 54.97 59 ALA B CA 1
ATOM 2833 C C . ALA B 1 59 ? -7.703 0.178 14.609 1 54.97 59 ALA B C 1
ATOM 2835 O O . ALA B 1 59 ? -7.363 -0.079 13.453 1 54.97 59 ALA B O 1
ATOM 2836 N N . VAL B 1 60 ? -6.785 0.84 15.445 1 63.91 60 VAL B N 1
ATOM 2837 C CA . VAL B 1 60 ? -5.375 0.466 15.375 1 63.91 60 VAL B CA 1
ATOM 2838 C C . VAL B 1 60 ? -5.211 -1 15.773 1 63.91 60 VAL B C 1
ATOM 2840 O O . VAL B 1 60 ? -5.699 -1.426 16.828 1 63.91 60 VAL B O 1
ATOM 2843 N N . MET B 1 61 ? -4.91 -1.816 14.797 1 71.06 61 MET B N 1
ATOM 2844 C CA . MET B 1 61 ? -4.672 -3.227 15.094 1 71.06 61 MET B CA 1
ATOM 2845 C C . MET B 1 61 ? -3.18 -3.535 15.102 1 71.06 61 MET B C 1
ATOM 2847 O O . MET B 1 61 ? -2.496 -3.352 14.094 1 71.06 61 MET B O 1
ATOM 2851 N N . ARG B 1 62 ? -2.717 -3.924 16.312 1 70.56 62 ARG B N 1
ATOM 2852 C CA . ARG B 1 62 ? -1.312 -4.305 16.422 1 70.56 62 ARG B CA 1
ATOM 2853 C C . ARG B 1 62 ? -1.062 -5.652 15.75 1 70.56 62 ARG B C 1
ATOM 2855 O O . ARG B 1 62 ? -1.992 -6.438 15.555 1 70.56 62 ARG B O 1
ATOM 2862 N N . GLY B 1 63 ? 0.156 -5.926 15.516 1 74.88 63 GLY B N 1
ATOM 2863 C CA . GLY B 1 63 ? 0.585 -7.082 14.75 1 74.88 63 GLY B CA 1
ATOM 2864 C C . GLY B 1 63 ? 0.01 -8.391 15.266 1 74.88 63 GLY B C 1
ATOM 2865 O O . GLY B 1 63 ? -0.63 -9.133 14.516 1 74.88 63 GLY B O 1
ATOM 2866 N N . PRO B 1 64 ? 0.131 -8.664 16.516 1 71.44 64 PRO B N 1
ATOM 2867 C CA . PRO B 1 64 ? -0.37 -9.93 17.031 1 71.44 64 PRO B CA 1
ATOM 2868 C C . PRO B 1 64 ? -1.89 -10.055 16.938 1 71.44 64 PRO B C 1
ATOM 2870 O O . PRO B 1 64 ? -2.408 -11.117 16.609 1 71.44 64 PRO B O 1
ATOM 2873 N N . LEU B 1 65 ? -2.541 -8.961 17.188 1 75.31 65 LEU B N 1
ATOM 2874 C CA . LEU B 1 65 ? -3.994 -8.961 17.047 1 75.31 65 LEU B CA 1
ATOM 2875 C C . LEU B 1 65 ? -4.398 -9.148 15.586 1 75.31 65 LEU B C 1
ATOM 2877 O O . LEU B 1 65 ? -5.301 -9.93 15.281 1 75.31 65 LEU B O 1
ATOM 2881 N N . ALA B 1 66 ? -3.719 -8.477 14.719 1 82.69 66 ALA B N 1
ATOM 2882 C CA . ALA B 1 66 ? -3.986 -8.609 13.289 1 82.69 66 ALA B CA 1
ATOM 2883 C C . ALA B 1 66 ? -3.801 -10.055 12.828 1 82.69 66 ALA B C 1
ATOM 2885 O O . ALA B 1 66 ? -4.598 -10.57 12.047 1 82.69 66 ALA B O 1
ATOM 2886 N N . SER B 1 67 ? -2.766 -10.68 13.352 1 79.31 67 SER B N 1
ATOM 2887 C CA . SER B 1 67 ? -2.484 -12.07 13.023 1 79.31 67 SER B CA 1
ATOM 2888 C C . SER B 1 67 ? -3.617 -12.984 13.477 1 79.31 67 SER B C 1
ATOM 2890 O O . SER B 1 67 ? -4.059 -13.859 12.719 1 79.31 67 SER B O 1
ATOM 2892 N N . GLN B 1 68 ? -4.09 -12.711 14.633 1 76.06 68 GLN B N 1
ATOM 2893 C CA . GLN B 1 68 ? -5.168 -13.523 15.18 1 76.06 68 GLN B CA 1
ATOM 2894 C C . GLN B 1 68 ? -6.457 -13.352 14.383 1 76.06 68 GLN B C 1
ATOM 2896 O O . GLN B 1 68 ? -7.137 -14.328 14.062 1 76.06 68 GLN B O 1
ATOM 2901 N N . VAL B 1 69 ? -6.73 -12.172 14.062 1 83.12 69 VAL B N 1
ATOM 2902 C CA . VAL B 1 69 ? -7.969 -11.852 13.367 1 83.12 69 VAL B CA 1
ATOM 2903 C C . VAL B 1 69 ? -7.961 -12.484 11.977 1 83.12 69 VAL B C 1
ATOM 2905 O O . VAL B 1 69 ? -8.945 -13.109 11.57 1 83.12 69 VAL B O 1
ATOM 2908 N N . VAL B 1 70 ? -6.875 -12.414 11.281 1 88.56 70 VAL B N 1
ATOM 2909 C CA . VAL B 1 70 ? -6.832 -12.938 9.922 1 88.56 70 VAL B CA 1
ATOM 2910 C C . VAL B 1 70 ? -6.918 -14.461 9.945 1 88.56 70 VAL B C 1
ATOM 2912 O O . VAL B 1 70 ? -7.523 -15.07 9.062 1 88.56 70 VAL B O 1
ATOM 2915 N N . GLN B 1 71 ? -6.328 -15.086 10.961 1 82.88 71 GLN B N 1
ATOM 2916 C CA . GLN B 1 71 ? -6.426 -16.531 11.102 1 82.88 71 GLN B CA 1
ATOM 2917 C C . GLN B 1 71 ? -7.863 -16.969 11.375 1 82.88 71 GLN B C 1
ATOM 2919 O O . GLN B 1 71 ? -8.344 -17.953 10.812 1 82.88 71 GLN B O 1
ATOM 2924 N N . GLN B 1 72 ? -8.484 -16.188 12.18 1 81.69 72 GLN B N 1
ATOM 2925 C CA . GLN B 1 72 ? -9.883 -16.469 12.484 1 81.69 72 GLN B CA 1
ATOM 2926 C C . GLN B 1 72 ? -10.758 -16.328 11.242 1 81.69 72 GLN B C 1
ATOM 2928 O O . GLN B 1 72 ? -11.656 -17.141 11.016 1 81.69 72 GLN B O 1
ATOM 2933 N N . MET B 1 73 ? -10.523 -15.367 10.445 1 89.94 73 MET B N 1
ATOM 2934 C CA . MET B 1 73 ? -11.281 -15.172 9.219 1 89.94 73 MET B CA 1
ATOM 2935 C C . MET B 1 73 ? -11.062 -16.328 8.25 1 89.94 73 MET B C 1
ATOM 2937 O O . MET B 1 73 ? -12 -16.797 7.598 1 89.94 73 MET B O 1
ATOM 2941 N N . ALA B 1 74 ? -9.883 -16.828 8.211 1 89 74 ALA B N 1
ATOM 2942 C CA . ALA B 1 74 ? -9.531 -17.906 7.273 1 89 74 ALA B CA 1
ATOM 2943 C C . ALA B 1 74 ? -10.094 -19.234 7.742 1 89 74 ALA B C 1
ATOM 2945 O O . ALA B 1 74 ? -10.703 -19.969 6.961 1 89 74 ALA B O 1
ATOM 2946 N N . LEU B 1 75 ? -9.969 -19.547 9.078 1 81.81 75 LEU B N 1
ATOM 2947 C CA . LEU B 1 75 ? -10.266 -20.875 9.594 1 81.81 75 LEU B CA 1
ATOM 2948 C C . LEU B 1 75 ? -11.641 -20.906 10.25 1 81.81 75 LEU B C 1
ATOM 2950 O O . LEU B 1 75 ? -12.273 -21.969 10.328 1 81.81 75 LEU B O 1
ATOM 2954 N N . GLY B 1 76 ? -12.078 -19.812 10.734 1 82.25 76 GLY B N 1
ATOM 2955 C CA . GLY B 1 76 ? -13.328 -19.75 11.469 1 82.25 76 GLY B CA 1
ATOM 2956 C C . GLY B 1 76 ? -14.531 -19.5 10.578 1 82.25 76 GLY B C 1
ATOM 2957 O O . GLY B 1 76 ? -15.672 -19.516 11.055 1 82.25 76 GLY B O 1
ATOM 2958 N N . THR B 1 77 ? -14.375 -19.266 9.336 1 89.88 77 THR B N 1
ATOM 2959 C CA . THR B 1 77 ? -15.453 -19.062 8.383 1 89.88 77 THR B CA 1
ATOM 2960 C C . THR B 1 77 ? -15.969 -20.406 7.859 1 89.88 77 THR B C 1
ATOM 2962 O O . THR B 1 77 ? -15.18 -21.297 7.543 1 89.88 77 THR B O 1
ATOM 2965 N N . ALA B 1 78 ? -17.344 -20.562 7.758 1 90.62 78 ALA B N 1
ATOM 2966 C CA . ALA B 1 78 ? -17.969 -21.766 7.223 1 90.62 78 ALA B CA 1
ATOM 2967 C C . ALA B 1 78 ? -18 -21.734 5.695 1 90.62 78 ALA B C 1
ATOM 2969 O O . ALA B 1 78 ? -19.062 -21.625 5.094 1 90.62 78 ALA B O 1
ATOM 2970 N N . TRP B 1 79 ? -16.875 -21.969 5.117 1 91.75 79 TRP B N 1
ATOM 2971 C CA . TRP B 1 79 ? -16.719 -21.859 3.67 1 91.75 79 TRP B CA 1
ATOM 2972 C C . TRP B 1 79 ? -17.5 -22.953 2.953 1 91.75 79 TRP B C 1
ATOM 2974 O O . TRP B 1 79 ? -17.938 -22.781 1.81 1 91.75 79 TRP B O 1
ATOM 2984 N N . GLY B 1 80 ? -17.719 -24.094 3.598 1 91.19 80 GLY B N 1
ATOM 2985 C CA . GLY B 1 80 ? -18.219 -25.266 2.9 1 91.19 80 GLY B CA 1
ATOM 2986 C C . GLY B 1 80 ? -17.25 -25.828 1.888 1 91.19 80 GLY B C 1
ATOM 2987 O O . GLY B 1 80 ? -16.031 -25.734 2.064 1 91.19 80 GLY B O 1
ATOM 2988 N N . ASP B 1 81 ? -17.812 -26.562 0.867 1 91.25 81 ASP B N 1
ATOM 2989 C CA . ASP B 1 81 ? -16.969 -27.125 -0.179 1 91.25 81 ASP B CA 1
ATOM 2990 C C . ASP B 1 81 ? -16.594 -26.078 -1.221 1 91.25 81 ASP B C 1
ATOM 2992 O O . ASP B 1 81 ? -17.469 -25.453 -1.819 1 91.25 81 ASP B O 1
ATOM 2996 N N . LEU B 1 82 ? -15.242 -25.891 -1.349 1 94 82 LEU B N 1
ATOM 2997 C CA . LEU B 1 82 ? -14.734 -24.953 -2.338 1 94 82 LEU B CA 1
ATOM 2998 C C . LEU B 1 82 ? -13.758 -25.625 -3.289 1 94 82 LEU B C 1
ATOM 3000 O O . LEU B 1 82 ? -12.992 -26.516 -2.879 1 94 82 LEU B O 1
ATOM 3004 N N . ASP B 1 83 ? -13.797 -25.172 -4.523 1 94.25 83 ASP B N 1
ATOM 3005 C CA . ASP B 1 83 ? -12.727 -25.531 -5.457 1 94.25 83 ASP B CA 1
ATOM 3006 C C . ASP B 1 83 ? -11.516 -24.609 -5.277 1 94.25 83 ASP B C 1
ATOM 3008 O O . ASP B 1 83 ? -10.375 -25.062 -5.395 1 94.25 83 ASP B O 1
ATOM 3012 N N . TYR B 1 84 ? -11.797 -23.328 -5 1 95.81 84 TYR B N 1
ATOM 3013 C CA . TYR B 1 84 ? -10.75 -22.344 -4.789 1 95.81 84 TYR B CA 1
ATOM 3014 C C . TYR B 1 84 ? -11.102 -21.406 -3.643 1 95.81 84 TYR B C 1
ATOM 3016 O O . TYR B 1 84 ? -12.25 -20.969 -3.516 1 95.81 84 TYR B O 1
ATOM 3024 N N . LEU B 1 85 ? -10.047 -21.094 -2.861 1 95.12 85 LEU B N 1
ATOM 3025 C CA . LEU B 1 85 ? -10.07 -19.922 -1.988 1 95.12 85 LEU B CA 1
ATOM 3026 C C . LEU B 1 85 ? -9.016 -18.906 -2.416 1 95.12 85 LEU B C 1
ATOM 3028 O O . LEU B 1 85 ? -7.816 -19.156 -2.307 1 95.12 85 LEU B O 1
ATOM 3032 N N . VAL B 1 86 ? -9.516 -17.797 -2.947 1 96.81 86 VAL B N 1
ATOM 3033 C CA . VAL B 1 86 ? -8.617 -16.719 -3.346 1 96.81 86 VAL B CA 1
ATOM 3034 C C . VAL B 1 86 ? -8.391 -15.773 -2.168 1 96.81 86 VAL B C 1
ATOM 3036 O O . VAL B 1 86 ? -9.352 -15.273 -1.575 1 96.81 86 VAL B O 1
ATOM 3039 N N . VAL B 1 87 ? -7.102 -15.516 -1.806 1 95.88 87 VAL B N 1
ATOM 3040 C CA . VAL B 1 87 ? -6.758 -14.641 -0.689 1 95.88 87 VAL B CA 1
ATOM 3041 C C . VAL B 1 87 ? -6.125 -13.359 -1.216 1 95.88 87 VAL B C 1
ATOM 3043 O O . VAL B 1 87 ? -5.074 -13.391 -1.859 1 95.88 87 VAL B O 1
ATOM 3046 N N . ASP B 1 88 ? -6.797 -12.25 -0.939 1 96.19 88 ASP B N 1
ATOM 3047 C CA . ASP B 1 88 ? -6.246 -10.938 -1.264 1 96.19 88 ASP B CA 1
ATOM 3048 C C . ASP B 1 88 ? -5.375 -10.414 -0.126 1 96.19 88 ASP B C 1
ATOM 3050 O O . ASP B 1 88 ? -5.891 -9.977 0.908 1 96.19 88 ASP B O 1
ATOM 3054 N N . LEU B 1 89 ? -4.086 -10.438 -0.33 1 93.06 89 LEU B N 1
ATOM 3055 C CA . LEU B 1 89 ? -3.131 -10.055 0.706 1 93.06 89 LEU B CA 1
ATOM 3056 C C . LEU B 1 89 ? -2.861 -8.555 0.668 1 93.06 89 LEU B C 1
ATOM 3058 O O . LEU B 1 89 ? -2.963 -7.926 -0.389 1 93.06 89 LEU B O 1
ATOM 3062 N N . PRO B 1 90 ? -2.527 -7.922 1.853 1 89.56 90 PRO B N 1
ATOM 3063 C CA . PRO B 1 90 ? -2.082 -6.527 1.827 1 89.56 90 PRO B CA 1
ATOM 3064 C C . PRO B 1 90 ? -0.714 -6.355 1.17 1 89.56 90 PRO B C 1
ATOM 3066 O O . PRO B 1 90 ? -0.02 -7.344 0.915 1 89.56 90 PRO B O 1
ATOM 3069 N N . PRO B 1 91 ? -0.354 -5.082 0.802 1 84.75 91 PRO B N 1
ATOM 3070 C CA . PRO B 1 91 ? 1.021 -4.879 0.337 1 84.75 91 PRO B CA 1
ATOM 3071 C C . PRO B 1 91 ? 2.059 -5.199 1.41 1 84.75 91 PRO B C 1
ATOM 3073 O O . PRO B 1 91 ? 1.749 -5.168 2.604 1 84.75 91 PRO B O 1
ATOM 3076 N N . GLY B 1 92 ? 3.246 -5.605 0.977 1 78.19 92 GLY B N 1
ATOM 3077 C CA . GLY B 1 92 ? 4.355 -5.82 1.893 1 78.19 92 GLY B CA 1
ATOM 3078 C C . GLY B 1 92 ? 4.57 -7.281 2.236 1 78.19 92 GLY B C 1
ATOM 3079 O O . GLY B 1 92 ? 4.266 -8.164 1.433 1 78.19 92 GLY B O 1
ATOM 3080 N N . THR B 1 93 ? 5.383 -7.555 3.404 1 76.25 93 THR B N 1
ATOM 3081 C CA . THR B 1 93 ? 5.766 -8.883 3.869 1 76.25 93 THR B CA 1
ATOM 3082 C C . THR B 1 93 ? 5.719 -8.961 5.391 1 76.25 93 THR B C 1
ATOM 3084 O O . THR B 1 93 ? 6.703 -9.336 6.031 1 76.25 93 THR B O 1
ATOM 3087 N N . GLY B 1 94 ? 4.539 -8.75 5.988 1 77.12 94 GLY B N 1
ATOM 3088 C CA . GLY B 1 94 ? 4.48 -8.609 7.434 1 77.12 94 GLY B CA 1
ATOM 3089 C C . GLY B 1 94 ? 3.73 -9.734 8.117 1 77.12 94 GLY B C 1
ATOM 3090 O O . GLY B 1 94 ? 3.732 -10.867 7.633 1 77.12 94 GLY B O 1
ATOM 3091 N N . ASP B 1 95 ? 3.143 -9.477 9.211 1 73.38 95 ASP B N 1
ATOM 3092 C CA . ASP B 1 95 ? 2.523 -10.422 10.141 1 73.38 95 ASP B CA 1
ATOM 3093 C C . ASP B 1 95 ? 1.372 -11.172 9.469 1 73.38 95 ASP B C 1
ATOM 3095 O O . ASP B 1 95 ? 1.182 -12.367 9.703 1 73.38 95 ASP B O 1
ATOM 3099 N N . ILE B 1 96 ? 0.702 -10.492 8.648 1 84.44 96 ILE B N 1
ATOM 3100 C CA . ILE B 1 96 ? -0.48 -11.086 8.031 1 84.44 96 ILE B CA 1
ATOM 3101 C C . ILE B 1 96 ? -0.06 -12.211 7.094 1 84.44 96 ILE B C 1
ATOM 3103 O O . ILE B 1 96 ? -0.676 -13.281 7.082 1 84.44 96 ILE B O 1
ATOM 3107 N N . HIS B 1 97 ? 0.964 -11.992 6.32 1 84.69 97 HIS B N 1
ATOM 3108 C CA . HIS B 1 97 ? 1.479 -13.008 5.406 1 84.69 97 HIS B CA 1
ATOM 3109 C C . HIS B 1 97 ? 1.926 -14.258 6.164 1 84.69 97 HIS B C 1
ATOM 3111 O O . HIS B 1 97 ? 1.483 -15.367 5.859 1 84.69 97 HIS B O 1
ATOM 3117 N N . LEU B 1 98 ? 2.609 -14.039 7.191 1 74 98 LEU B N 1
ATOM 3118 C CA . LEU B 1 98 ? 3.152 -15.148 7.969 1 74 98 LEU B CA 1
ATOM 3119 C C . LEU B 1 98 ? 2.039 -15.906 8.68 1 74 98 LEU B C 1
ATOM 3121 O O . LEU B 1 98 ? 2.043 -17.141 8.703 1 74 98 LEU B O 1
ATOM 3125 N N . ALA B 1 99 ? 1.132 -15.18 9.234 1 76.06 99 ALA B N 1
ATOM 3126 C CA . ALA B 1 99 ? 0.027 -15.781 9.969 1 76.06 99 ALA B CA 1
ATOM 3127 C C . ALA B 1 99 ? -0.815 -16.672 9.055 1 76.06 99 ALA B C 1
ATOM 3129 O O . ALA B 1 99 ? -1.197 -17.781 9.445 1 76.06 99 ALA B O 1
ATOM 3130 N N . LEU B 1 100 ? -1.021 -16.203 7.918 1 83.38 100 LEU B N 1
ATOM 3131 C CA . LEU B 1 100 ? -1.851 -16.953 6.984 1 83.38 100 LEU B CA 1
ATOM 3132 C C . LEU B 1 100 ? -1.111 -18.188 6.473 1 83.38 100 LEU B C 1
ATOM 3134 O O . LEU B 1 100 ? -1.711 -19.25 6.305 1 83.38 100 LEU B O 1
ATOM 3138 N N . MET B 1 101 ? 0.112 -18.016 6.312 1 73.12 101 MET B N 1
ATOM 3139 C CA . MET B 1 101 ? 0.908 -19.141 5.824 1 73.12 101 MET B CA 1
ATOM 3140 C C . MET B 1 101 ? 1.016 -20.234 6.879 1 73.12 101 MET B C 1
ATOM 3142 O O . MET B 1 101 ? 1.113 -21.422 6.547 1 73.12 101 MET B O 1
ATOM 3146 N N . GLN B 1 102 ? 0.992 -19.781 8.008 1 66.94 102 GLN B N 1
ATOM 3147 C CA . GLN B 1 102 ? 1.028 -20.734 9.109 1 66.94 102 GLN B CA 1
ATOM 3148 C C . GLN B 1 102 ? -0.31 -21.453 9.266 1 66.94 102 GLN B C 1
ATOM 3150 O O . GLN B 1 102 ? -0.352 -22.641 9.609 1 66.94 102 GLN B O 1
ATOM 3155 N N . ALA B 1 103 ? -1.314 -20.797 8.961 1 68.31 103 ALA B N 1
ATOM 3156 C CA . ALA B 1 103 ? -2.66 -21.312 9.188 1 68.31 103 ALA B CA 1
ATOM 3157 C C . ALA B 1 103 ? -3.15 -22.141 7.996 1 68.31 103 ALA B C 1
ATOM 3159 O O . ALA B 1 103 ? -4.035 -22.984 8.141 1 68.31 103 ALA B O 1
ATOM 3160 N N . THR B 1 104 ? -2.598 -21.828 6.844 1 75.06 104 THR B N 1
ATOM 3161 C CA . THR B 1 104 ? -3.109 -22.438 5.621 1 75.06 104 THR B CA 1
ATOM 3162 C C . THR B 1 104 ? -1.962 -22.859 4.707 1 75.06 104 THR B C 1
ATOM 3164 O O . THR B 1 104 ? -0.859 -22.328 4.797 1 75.06 104 THR B O 1
ATOM 3167 N N . SER B 1 105 ? -2.252 -23.922 3.957 1 76.06 105 SER B N 1
ATOM 3168 C CA . SER B 1 105 ? -1.32 -24.281 2.895 1 76.06 105 SER B CA 1
ATOM 3169 C C . SER B 1 105 ? -1.712 -23.641 1.571 1 76.06 105 SER B C 1
ATOM 3171 O O . SER B 1 105 ? -2.729 -24 0.975 1 76.06 105 SER B O 1
ATOM 3173 N N . LEU B 1 106 ? -0.96 -22.672 1.103 1 83.25 106 LEU B N 1
ATOM 3174 C CA . LEU B 1 106 ? -1.231 -22.016 -0.17 1 83.25 106 LEU B CA 1
ATOM 3175 C C . LEU B 1 106 ? -0.703 -22.844 -1.336 1 83.25 106 LEU B C 1
ATOM 3177 O O . LEU B 1 106 ? 0.413 -23.359 -1.276 1 83.25 106 LEU B O 1
ATOM 3181 N N . THR B 1 107 ? -1.568 -22.984 -2.281 1 85.56 107 THR B N 1
ATOM 3182 C CA . THR B 1 107 ? -1.231 -23.812 -3.438 1 85.56 107 THR B CA 1
ATOM 3183 C C . THR B 1 107 ? -0.36 -23.031 -4.418 1 85.56 107 THR B C 1
ATOM 3185 O O . THR B 1 107 ? 0.557 -23.594 -5.023 1 85.56 107 THR B O 1
ATOM 3188 N N . ALA B 1 108 ? -0.695 -21.75 -4.605 1 91.69 108 ALA B N 1
ATOM 3189 C CA . ALA B 1 108 ? 0.009 -20.938 -5.586 1 91.69 108 ALA B CA 1
ATOM 3190 C C . ALA B 1 108 ? -0.105 -19.453 -5.242 1 91.69 108 ALA B C 1
ATOM 3192 O O . ALA B 1 108 ? -0.976 -19.047 -4.465 1 91.69 108 ALA B O 1
ATOM 3193 N N . ASN B 1 109 ? 0.879 -18.703 -5.844 1 92.25 109 ASN B N 1
ATOM 3194 C CA . ASN B 1 109 ? 0.914 -17.266 -5.672 1 92.25 109 ASN B CA 1
ATOM 3195 C C . ASN B 1 109 ? 0.809 -16.531 -7.012 1 92.25 109 ASN B C 1
ATOM 3197 O O . ASN B 1 109 ? 1.337 -17 -8.016 1 92.25 109 ASN B O 1
ATOM 3201 N N . ILE B 1 110 ? 0.047 -15.453 -7.039 1 95 110 ILE B N 1
ATOM 3202 C CA . ILE B 1 110 ? 0.04 -14.492 -8.133 1 95 110 ILE B CA 1
ATOM 3203 C C . ILE B 1 110 ? 0.519 -13.133 -7.621 1 95 110 ILE B C 1
ATOM 3205 O O . ILE B 1 110 ? -0.052 -12.578 -6.68 1 95 110 ILE B O 1
ATOM 3209 N N . VAL B 1 111 ? 1.567 -12.539 -8.266 1 92 111 VAL B N 1
ATOM 3210 C CA . VAL B 1 111 ? 2.105 -11.258 -7.836 1 92 111 VAL B CA 1
ATOM 3211 C C . VAL B 1 111 ? 1.5 -10.133 -8.672 1 92 111 VAL B C 1
ATOM 3213 O O . VAL B 1 111 ? 1.34 -10.273 -9.891 1 92 111 VAL B O 1
ATOM 3216 N N . VAL B 1 112 ? 1.063 -9.055 -8.031 1 93.88 112 VAL B N 1
ATOM 3217 C CA . VAL B 1 112 ? 0.56 -7.863 -8.703 1 93.88 112 VAL B CA 1
ATOM 3218 C C . VAL B 1 112 ? 1.551 -6.715 -8.531 1 93.88 112 VAL B C 1
ATOM 3220 O O . VAL B 1 112 ? 1.93 -6.379 -7.402 1 93.88 112 VAL B O 1
ATOM 3223 N N . THR B 1 113 ? 2.025 -6.152 -9.641 1 90.94 113 THR B N 1
ATOM 3224 C CA . THR B 1 113 ? 2.99 -5.059 -9.633 1 90.94 113 THR B CA 1
ATOM 3225 C C . THR B 1 113 ? 2.609 -3.992 -10.656 1 90.94 113 THR B C 1
ATOM 3227 O O . THR B 1 113 ? 1.516 -4.031 -11.219 1 90.94 113 THR B O 1
ATOM 3230 N N . THR B 1 114 ? 3.41 -2.941 -10.773 1 91.12 114 THR B N 1
ATOM 3231 C CA . THR B 1 114 ? 3.312 -1.905 -11.797 1 91.12 114 THR B CA 1
ATOM 3232 C C . THR B 1 114 ? 4.629 -1.771 -12.555 1 91.12 114 THR B C 1
ATOM 3234 O O . THR B 1 114 ? 5.645 -2.348 -12.156 1 91.12 114 THR B O 1
ATOM 3237 N N . PRO B 1 115 ? 4.648 -1.023 -13.672 1 88.69 115 PRO B N 1
ATOM 3238 C CA . PRO B 1 115 ? 5.863 -0.935 -14.492 1 88.69 115 PRO B CA 1
ATOM 3239 C C . PRO B 1 115 ? 6.988 -0.179 -13.789 1 88.69 115 PRO B C 1
ATOM 3241 O O . PRO B 1 115 ? 8.148 -0.279 -14.195 1 88.69 115 PRO B O 1
ATOM 3244 N N . GLN B 1 116 ? 6.773 0.443 -12.758 1 86.88 116 GLN B N 1
ATOM 3245 C CA . GLN B 1 116 ? 7.773 1.271 -12.094 1 86.88 116 GLN B CA 1
ATOM 3246 C C . GLN B 1 116 ? 8.836 0.41 -11.414 1 86.88 116 GLN B C 1
ATOM 3248 O O . GLN B 1 116 ? 8.516 -0.633 -10.836 1 86.88 116 GLN B O 1
ATOM 3253 N N . VAL B 1 117 ? 10.023 0.929 -11.422 1 80.69 117 VAL B N 1
ATOM 3254 C CA . VAL B 1 117 ? 11.148 0.27 -10.766 1 80.69 117 VAL B CA 1
ATOM 3255 C C . VAL B 1 117 ? 10.875 0.127 -9.273 1 80.69 117 VAL B C 1
ATOM 3257 O O . VAL B 1 117 ? 11.133 -0.926 -8.688 1 80.69 117 VAL B O 1
ATOM 3260 N N . LEU B 1 118 ? 10.297 1.064 -8.664 1 81.06 118 LEU B N 1
ATOM 3261 C CA . LEU B 1 118 ? 10 1.066 -7.238 1 81.06 118 LEU B CA 1
ATOM 3262 C C . LEU B 1 118 ? 9.07 -0.087 -6.875 1 81.06 118 LEU B C 1
ATOM 3264 O O . LEU B 1 118 ? 9.242 -0.726 -5.836 1 81.06 118 LEU B O 1
ATOM 3268 N N . ALA B 1 119 ? 8.133 -0.37 -7.734 1 84.31 119 ALA B N 1
ATOM 3269 C CA . ALA B 1 119 ? 7.176 -1.445 -7.492 1 84.31 119 ALA B CA 1
ATOM 3270 C C . ALA B 1 119 ? 7.836 -2.812 -7.641 1 84.31 119 ALA B C 1
ATOM 3272 O O . ALA B 1 119 ? 7.48 -3.762 -6.938 1 84.31 119 ALA B O 1
ATOM 3273 N N . HIS B 1 120 ? 8.828 -2.875 -8.477 1 77.75 120 HIS B N 1
ATOM 3274 C CA . HIS B 1 120 ? 9.523 -4.133 -8.703 1 77.75 120 HIS B CA 1
ATOM 3275 C C . HIS B 1 120 ? 10.383 -4.52 -7.508 1 77.75 120 HIS B C 1
ATOM 3277 O O . HIS B 1 120 ? 10.508 -5.703 -7.18 1 77.75 120 HIS B O 1
ATOM 3283 N N . VAL B 1 121 ? 10.883 -3.504 -6.883 1 75.12 121 VAL B N 1
ATOM 3284 C CA . VAL B 1 121 ? 11.688 -3.748 -5.691 1 75.12 121 VAL B CA 1
ATOM 3285 C C . VAL B 1 121 ? 10.82 -4.395 -4.609 1 75.12 121 VAL B C 1
ATOM 3287 O O . VAL B 1 121 ? 11.234 -5.379 -3.986 1 75.12 121 VAL B O 1
ATOM 3290 N N . ASP B 1 122 ? 9.641 -3.943 -4.457 1 77.88 122 ASP B N 1
ATOM 3291 C CA . ASP B 1 122 ? 8.711 -4.496 -3.477 1 77.88 122 ASP B CA 1
ATOM 3292 C C . ASP B 1 122 ? 8.258 -5.898 -3.877 1 77.88 122 ASP B C 1
ATOM 3294 O O . ASP B 1 122 ? 8.156 -6.789 -3.029 1 77.88 122 ASP B O 1
ATOM 3298 N N . ALA B 1 123 ? 7.977 -6.066 -5.148 1 81 123 ALA B N 1
ATOM 3299 C CA . ALA B 1 123 ? 7.527 -7.363 -5.652 1 81 123 ALA B CA 1
ATOM 3300 C C . ALA B 1 123 ? 8.594 -8.43 -5.438 1 81 123 ALA B C 1
ATOM 3302 O O . ALA B 1 123 ? 8.273 -9.578 -5.121 1 81 123 ALA B O 1
ATOM 3303 N N . ARG B 1 124 ? 9.75 -8.016 -5.5 1 77.81 124 ARG B N 1
ATOM 3304 C CA . ARG B 1 124 ? 10.859 -8.945 -5.312 1 77.81 124 ARG B CA 1
ATOM 3305 C C . ARG B 1 124 ? 10.891 -9.477 -3.881 1 77.81 124 ARG B C 1
ATOM 3307 O O . ARG B 1 124 ? 11.141 -10.664 -3.66 1 77.81 124 ARG B O 1
ATOM 3314 N N . LYS B 1 125 ? 10.68 -8.641 -2.98 1 76.44 125 LYS B N 1
ATOM 3315 C CA . LYS B 1 125 ? 10.625 -9.055 -1.583 1 76.44 125 LYS B CA 1
ATOM 3316 C C . LYS B 1 125 ? 9.5 -10.055 -1.351 1 76.44 125 LYS B C 1
ATOM 3318 O O . LYS B 1 125 ? 9.672 -11.047 -0.636 1 76.44 125 LYS B O 1
ATOM 3323 N N . GLY B 1 126 ? 8.445 -9.766 -1.968 1 82.56 126 GLY B N 1
ATOM 3324 C CA . GLY B 1 126 ? 7.328 -10.688 -1.888 1 82.56 126 GLY B CA 1
ATOM 3325 C C . GLY B 1 126 ? 7.633 -12.047 -2.496 1 82.56 126 GLY B C 1
ATOM 3326 O O . GLY B 1 126 ? 7.309 -13.078 -1.911 1 82.56 126 GLY B O 1
ATOM 3327 N N . LEU B 1 127 ? 8.258 -11.977 -3.629 1 79.81 127 LEU B N 1
ATOM 3328 C CA . LEU B 1 127 ? 8.625 -13.211 -4.309 1 79.81 127 LEU B CA 1
ATOM 3329 C C . LEU B 1 127 ? 9.586 -14.039 -3.461 1 79.81 127 LEU B C 1
ATOM 3331 O O . LEU B 1 127 ? 9.414 -15.25 -3.326 1 79.81 127 LEU B O 1
ATOM 3335 N N . ALA B 1 128 ? 10.477 -13.383 -2.836 1 74.44 128 ALA B N 1
ATOM 3336 C CA . ALA B 1 128 ? 11.438 -14.062 -1.979 1 74.44 128 ALA B CA 1
ATOM 3337 C C . ALA B 1 128 ? 10.75 -14.695 -0.771 1 74.44 128 ALA B C 1
ATOM 3339 O O . ALA B 1 128 ? 11.102 -15.797 -0.356 1 74.44 128 ALA B O 1
ATOM 3340 N N . MET B 1 129 ? 9.836 -14.008 -0.266 1 76.88 129 MET B N 1
ATOM 3341 C CA . MET B 1 129 ? 9.094 -14.516 0.883 1 76.88 129 MET B CA 1
ATOM 3342 C C . MET B 1 129 ? 8.336 -15.789 0.518 1 76.88 129 MET B C 1
ATOM 3344 O O . MET B 1 129 ? 8.406 -16.781 1.241 1 76.88 129 MET B O 1
ATOM 3348 N N . PHE B 1 130 ? 7.652 -15.797 -0.585 1 82.62 130 PHE B N 1
ATOM 3349 C CA . PHE B 1 130 ? 6.859 -16.953 -0.983 1 82.62 130 PHE B CA 1
ATOM 3350 C C . PHE B 1 130 ? 7.758 -18.125 -1.372 1 82.62 130 PHE B C 1
ATOM 3352 O O . PHE B 1 130 ? 7.406 -19.281 -1.149 1 82.62 130 PHE B O 1
ATOM 3359 N N . ASP B 1 131 ? 8.836 -17.734 -1.84 1 73.31 131 ASP B N 1
ATOM 3360 C CA . ASP B 1 131 ? 9.828 -18.766 -2.115 1 73.31 131 ASP B CA 1
ATOM 3361 C C . ASP B 1 131 ? 10.297 -19.438 -0.824 1 73.31 131 ASP B C 1
ATOM 3363 O O . ASP B 1 131 ? 10.375 -20.672 -0.749 1 73.31 131 ASP B O 1
ATOM 3367 N N . ALA B 1 132 ? 10.586 -18.656 0.123 1 67.44 132 ALA B N 1
ATOM 3368 C CA . ALA B 1 132 ? 11.031 -19.172 1.417 1 67.44 132 ALA B CA 1
ATOM 3369 C C . ALA B 1 132 ? 9.961 -20.031 2.064 1 67.44 132 ALA B C 1
ATOM 3371 O O . ALA B 1 132 ? 10.273 -20.953 2.834 1 67.44 132 ALA B O 1
ATOM 3372 N N . LEU B 1 133 ? 8.734 -19.844 1.668 1 68 133 LEU B N 1
ATOM 3373 C CA . LEU B 1 133 ? 7.609 -20.578 2.24 1 68 133 LEU B CA 1
ATOM 3374 C C . LEU B 1 133 ? 7.172 -21.703 1.316 1 68 133 LEU B C 1
ATOM 3376 O O . LEU B 1 133 ? 6.145 -22.344 1.558 1 68 133 LEU B O 1
ATOM 3380 N N . ALA B 1 134 ? 7.832 -21.875 0.257 1 71.69 134 ALA B N 1
ATOM 3381 C CA . ALA B 1 134 ? 7.637 -22.953 -0.706 1 71.69 134 ALA B CA 1
ATOM 3382 C C . ALA B 1 134 ? 6.262 -22.859 -1.367 1 71.69 134 ALA B C 1
ATOM 3384 O O . ALA B 1 134 ? 5.59 -23.875 -1.569 1 71.69 134 ALA B O 1
ATOM 3385 N N . VAL B 1 135 ? 5.871 -21.719 -1.614 1 79.88 135 VAL B N 1
ATOM 3386 C CA . VAL B 1 135 ? 4.66 -21.453 -2.387 1 79.88 135 VAL B CA 1
ATOM 3387 C C . VAL B 1 135 ? 5.031 -20.969 -3.783 1 79.88 135 VAL B C 1
ATOM 3389 O O . VAL B 1 135 ? 5.613 -19.891 -3.936 1 79.88 135 VAL B O 1
ATOM 3392 N N . PRO B 1 136 ? 4.68 -21.688 -4.812 1 83.81 136 PRO B N 1
ATOM 3393 C CA . PRO B 1 136 ? 5.086 -21.297 -6.164 1 83.81 136 PRO B CA 1
ATOM 3394 C C . PRO B 1 136 ? 4.32 -20.062 -6.676 1 83.81 136 PRO B C 1
ATOM 3396 O O . PRO B 1 136 ? 3.111 -19.953 -6.469 1 83.81 136 PRO B O 1
ATOM 3399 N N . THR B 1 137 ? 5.133 -19.219 -7.328 1 87.69 137 THR B N 1
ATOM 3400 C CA . THR B 1 137 ? 4.508 -18.109 -8.055 1 87.69 137 THR B CA 1
ATOM 3401 C C . THR B 1 137 ? 4.215 -18.516 -9.5 1 87.69 137 THR B C 1
ATOM 3403 O O . THR B 1 137 ? 5.137 -18.75 -10.273 1 87.69 137 THR B O 1
ATOM 3406 N N . VAL B 1 138 ? 2.896 -18.531 -9.859 1 89.81 138 VAL B N 1
ATOM 3407 C CA . VAL B 1 138 ? 2.539 -19.109 -11.148 1 89.81 138 VAL B CA 1
ATOM 3408 C C . VAL B 1 138 ? 2.189 -18 -12.133 1 89.81 138 VAL B C 1
ATOM 3410 O O . VAL B 1 138 ? 2.115 -18.234 -13.344 1 89.81 138 VAL B O 1
ATOM 3413 N N . GLY B 1 139 ? 1.972 -16.797 -11.602 1 91.88 139 GLY B N 1
ATOM 3414 C CA . GLY B 1 139 ? 1.566 -15.711 -12.477 1 91.88 139 GLY B CA 1
ATOM 3415 C C . GLY B 1 139 ? 1.922 -14.344 -11.93 1 91.88 139 GLY B C 1
ATOM 3416 O O . GLY B 1 139 ? 2.113 -14.18 -10.719 1 91.88 139 GLY B O 1
ATOM 3417 N N . ALA B 1 140 ? 2.002 -13.312 -12.914 1 91.31 140 ALA B N 1
ATOM 3418 C CA . ALA B 1 140 ? 2.24 -11.914 -12.586 1 91.31 140 ALA B CA 1
ATOM 3419 C C . ALA B 1 140 ? 1.299 -11 -13.359 1 91.31 140 ALA B C 1
ATOM 3421 O O . ALA B 1 140 ? 1.058 -11.211 -14.555 1 91.31 140 ALA B O 1
ATOM 3422 N N . VAL B 1 141 ? 0.746 -10.062 -12.648 1 93.75 141 VAL B N 1
ATOM 3423 C CA . VAL B 1 141 ? -0.109 -9.047 -13.258 1 93.75 141 VAL B CA 1
ATOM 3424 C C . VAL B 1 141 ? 0.612 -7.703 -13.266 1 93.75 141 VAL B C 1
ATOM 3426 O O . VAL B 1 141 ? 1.066 -7.227 -12.219 1 93.75 141 VAL B O 1
ATOM 3429 N N . ASN B 1 142 ? 0.771 -7.148 -14.477 1 92.5 142 ASN B N 1
ATOM 3430 C CA . ASN B 1 142 ? 1.272 -5.789 -14.633 1 92.5 142 ASN B CA 1
ATOM 3431 C C . ASN B 1 142 ? 0.134 -4.773 -14.68 1 92.5 142 ASN B C 1
ATOM 3433 O O . ASN B 1 142 ? -0.356 -4.438 -15.766 1 92.5 142 ASN B O 1
ATOM 3437 N N . ASN B 1 143 ? -0.164 -4.23 -13.477 1 93.62 143 ASN B N 1
ATOM 3438 C CA . ASN B 1 143 ? -1.268 -3.289 -13.328 1 93.62 143 ASN B CA 1
ATOM 3439 C C . ASN B 1 143 ? -0.873 -1.888 -13.781 1 93.62 143 ASN B C 1
ATOM 3441 O O . ASN B 1 143 ? 0.303 -1.521 -13.727 1 93.62 143 ASN B O 1
ATOM 3445 N N . MET B 1 144 ? -1.873 -1.195 -14.336 1 94.75 144 MET B N 1
ATOM 3446 C CA . MET B 1 144 ? -1.659 0.161 -14.828 1 94.75 144 MET B CA 1
ATOM 3447 C C . MET B 1 144 ? -0.505 0.201 -15.828 1 94.75 144 MET B C 1
ATOM 3449 O O . MET B 1 144 ? 0.34 1.096 -15.766 1 94.75 144 MET B O 1
ATOM 3453 N N . ALA B 1 145 ? -0.563 -0.703 -16.766 1 93.31 145 ALA B N 1
ATOM 3454 C CA . ALA B 1 145 ? 0.54 -0.921 -17.688 1 93.31 145 ALA B CA 1
ATOM 3455 C C . ALA B 1 145 ? 0.678 0.249 -18.656 1 93.31 145 ALA B C 1
ATOM 3457 O O . ALA B 1 145 ? 1.793 0.643 -19.016 1 93.31 145 ALA B O 1
ATOM 3458 N N . TYR B 1 146 ? -0.404 0.768 -19.109 1 94.31 146 TYR B N 1
ATOM 3459 C CA . TYR B 1 146 ? -0.466 1.893 -20.031 1 94.31 146 TYR B CA 1
ATOM 3460 C C . TYR B 1 146 ? -1.856 2.516 -20.047 1 94.31 146 TYR B C 1
ATOM 3462 O O . TYR B 1 146 ? -2.779 2.002 -19.406 1 94.31 146 TYR B O 1
ATOM 3470 N N . PHE B 1 147 ? -1.925 3.723 -20.719 1 96 147 PHE B N 1
ATOM 3471 C CA . PHE B 1 147 ? -3.188 4.43 -20.891 1 96 147 PHE B CA 1
ATOM 3472 C C . PHE B 1 147 ? -3.408 4.777 -22.359 1 96 147 PHE B C 1
ATOM 3474 O O . PHE B 1 147 ? -2.488 5.234 -23.047 1 96 147 PHE B O 1
ATOM 3481 N N . VAL B 1 148 ? -4.617 4.48 -22.812 1 96.31 148 VAL B N 1
ATOM 3482 C CA . VAL B 1 148 ? -4.996 4.875 -24.156 1 96.31 148 VAL B CA 1
ATOM 3483 C C . VAL B 1 148 ? -5.996 6.031 -24.109 1 96.31 148 VAL B C 1
ATOM 3485 O O . VAL B 1 148 ? -7.066 5.902 -23.5 1 96.31 148 VAL B O 1
ATOM 3488 N N . CYS B 1 149 ? -5.641 7.16 -24.75 1 96.56 149 CYS B N 1
ATOM 3489 C CA . CYS B 1 149 ? -6.484 8.352 -24.75 1 96.56 149 CYS B CA 1
ATOM 3490 C C . CYS B 1 149 ? -7.809 8.078 -25.469 1 96.56 149 CYS B C 1
ATOM 3492 O O . CYS B 1 149 ? -7.824 7.656 -26.625 1 96.56 149 CYS B O 1
ATOM 3494 N N . GLY B 1 150 ? -8.891 8.391 -24.797 1 92.5 150 GLY B N 1
ATOM 3495 C CA . GLY B 1 150 ? -10.211 8.172 -25.359 1 92.5 150 GLY B CA 1
ATOM 3496 C C . GLY B 1 150 ? -10.539 9.125 -26.5 1 92.5 150 GLY B C 1
ATOM 3497 O O . GLY B 1 150 ? -11.453 8.867 -27.281 1 92.5 150 GLY B O 1
ATOM 3498 N N . HIS B 1 151 ? -9.789 10.203 -26.562 1 94.31 151 HIS B N 1
ATOM 3499 C CA . HIS B 1 151 ? -10.055 11.242 -27.562 1 94.31 151 HIS B CA 1
ATOM 3500 C C . HIS B 1 151 ? -9.289 10.977 -28.859 1 94.31 151 HIS B C 1
ATOM 3502 O O . HIS B 1 151 ? -9.859 11.047 -29.938 1 94.31 151 HIS B O 1
ATOM 3508 N N . CYS B 1 152 ? -7.977 10.586 -28.812 1 97.31 152 CYS B N 1
ATOM 3509 C CA . CYS B 1 152 ? -7.164 10.461 -30.031 1 97.31 152 CYS B CA 1
ATOM 3510 C C . CYS B 1 152 ? -6.617 9.039 -30.172 1 97.31 152 CYS B C 1
ATOM 3512 O O . CYS B 1 152 ? -5.926 8.734 -31.141 1 97.31 152 CYS B O 1
ATOM 3514 N N . GLN B 1 153 ? -6.695 8.188 -29.219 1 95.44 153 GLN B N 1
ATOM 3515 C CA . GLN B 1 153 ? -6.34 6.777 -29.219 1 95.44 153 GLN B CA 1
ATOM 3516 C C . GLN B 1 153 ? -4.832 6.59 -29.062 1 95.44 153 GLN B C 1
ATOM 3518 O O . GLN B 1 153 ? -4.324 5.477 -29.203 1 95.44 153 GLN B O 1
ATOM 3523 N N . ALA B 1 154 ? -4.16 7.641 -28.703 1 96.25 154 ALA B N 1
ATOM 3524 C CA . ALA B 1 154 ? -2.73 7.516 -28.438 1 96.25 154 ALA B CA 1
ATOM 3525 C C . ALA B 1 154 ? -2.475 6.703 -27.172 1 96.25 154 ALA B C 1
ATOM 3527 O O . ALA B 1 154 ? -3.166 6.875 -26.172 1 96.25 154 ALA B O 1
ATOM 3528 N N . ARG B 1 155 ? -1.467 5.836 -27.312 1 95.12 155 ARG B N 1
ATOM 3529 C CA . ARG B 1 155 ? -1.034 5.055 -26.156 1 95.12 155 ARG B CA 1
ATOM 3530 C C . ARG B 1 155 ? 0.03 5.801 -25.359 1 95.12 155 ARG B C 1
ATOM 3532 O O . ARG B 1 155 ? 0.932 6.41 -25.922 1 95.12 155 ARG B O 1
ATOM 3539 N N . HIS B 1 156 ? -0.08 5.762 -24.016 1 94.81 156 HIS B N 1
ATOM 3540 C CA . HIS B 1 156 ? 0.869 6.402 -23.109 1 94.81 156 HIS B CA 1
ATOM 3541 C C . HIS B 1 156 ? 1.364 5.422 -22.047 1 94.81 156 HIS B C 1
ATOM 3543 O O . HIS B 1 156 ? 0.563 4.824 -21.328 1 94.81 156 HIS B O 1
ATOM 3549 N N . ASP B 1 157 ? 2.723 5.309 -21.938 1 92.62 157 ASP B N 1
ATOM 3550 C CA . ASP B 1 157 ? 3.324 4.535 -20.859 1 92.62 157 ASP B CA 1
ATOM 3551 C C . ASP B 1 157 ? 3.568 5.402 -19.625 1 92.62 157 ASP B C 1
ATOM 3553 O O . ASP B 1 157 ? 4.715 5.727 -19.297 1 92.62 157 ASP B O 1
ATOM 3557 N N . VAL B 1 158 ? 2.537 5.637 -18.859 1 91.44 158 VAL B N 1
ATOM 3558 C CA . VAL B 1 158 ? 2.51 6.719 -17.875 1 91.44 158 VAL B CA 1
ATOM 3559 C C . VAL B 1 158 ? 3.426 6.375 -16.703 1 91.44 158 VAL B C 1
ATOM 3561 O O . VAL B 1 158 ? 3.945 7.27 -16.031 1 91.44 158 VAL B O 1
ATOM 3564 N N . PHE B 1 159 ? 3.592 5.109 -16.312 1 91.25 159 PHE B N 1
ATOM 3565 C CA . PHE B 1 159 ? 4.434 4.73 -15.18 1 91.25 159 PHE B CA 1
ATOM 3566 C C . PHE B 1 159 ? 5.664 3.963 -15.656 1 91.25 159 PHE B C 1
ATOM 3568 O O . PHE B 1 159 ? 6.246 3.188 -14.898 1 91.25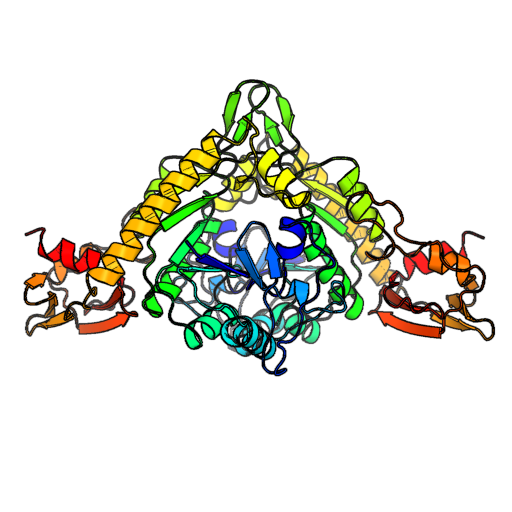 159 PHE B O 1
ATOM 3575 N N . GLY B 1 160 ? 5.91 4.184 -16.688 1 80.69 160 GLY B N 1
ATOM 3576 C CA . GLY B 1 160 ? 7.023 3.461 -17.297 1 80.69 160 GLY B CA 1
ATOM 3577 C C . GLY B 1 160 ? 6.578 2.293 -18.156 1 80.69 160 GLY B C 1
ATOM 3578 O O . GLY B 1 160 ? 5.391 1.979 -18.219 1 80.69 160 GLY B O 1
ATOM 3579 N N . GLY B 1 161 ? 7.344 1.777 -18.875 1 70.25 161 GLY B N 1
ATOM 3580 C CA . GLY B 1 161 ? 6.742 0.732 -19.688 1 70.25 161 GLY B CA 1
ATOM 3581 C C . GLY B 1 161 ? 7.715 0.091 -20.656 1 70.25 161 GLY B C 1
ATOM 3582 O O . GLY B 1 161 ? 8.922 0.336 -20.578 1 70.25 161 GLY B O 1
ATOM 3583 N N . GLY B 1 162 ? 7.203 -0.917 -21.344 1 57.5 162 GLY B N 1
ATOM 3584 C CA . GLY B 1 162 ? 7.723 -1.593 -22.531 1 57.5 162 GLY B CA 1
ATOM 3585 C C . GLY B 1 162 ? 8.516 -2.846 -22.203 1 57.5 162 GLY B C 1
ATOM 3586 O O . GLY B 1 162 ? 8.148 -3.59 -21.281 1 57.5 162 GLY B O 1
ATOM 3587 N N . ALA B 1 163 ? 9.469 -2.902 -22.844 1 56.59 163 ALA B N 1
ATOM 3588 C CA . ALA B 1 163 ? 10.391 -4.023 -22.984 1 56.59 163 ALA B CA 1
ATOM 3589 C C . ALA B 1 163 ? 11.164 -4.266 -21.688 1 56.59 163 ALA B C 1
ATOM 3591 O O . ALA B 1 163 ? 11.453 -5.41 -21.328 1 56.59 163 ALA B O 1
ATOM 3592 N N . GLN B 1 164 ? 11.086 -3.215 -20.781 1 63.12 164 GLN B N 1
ATOM 3593 C CA . GLN B 1 164 ? 11.906 -3.342 -19.578 1 63.12 164 GLN B CA 1
ATOM 3594 C C . GLN B 1 164 ? 11.164 -4.098 -18.484 1 63.12 164 GLN B C 1
ATOM 3596 O O . GLN B 1 164 ? 11.758 -4.898 -17.766 1 63.12 164 GLN B O 1
ATOM 3601 N N . HIS B 1 165 ? 9.898 -3.898 -18.5 1 67.44 165 HIS B N 1
ATOM 3602 C CA . HIS B 1 165 ? 9.102 -4.598 -17.5 1 67.44 165 HIS B CA 1
ATOM 3603 C C . HIS B 1 165 ? 9.086 -6.102 -17.75 1 67.44 165 HIS B C 1
ATOM 3605 O O . HIS B 1 165 ? 9.312 -6.891 -16.844 1 67.44 165 HIS B O 1
ATOM 3611 N N . ALA B 1 166 ? 8.836 -6.398 -18.953 1 65.25 166 ALA B N 1
ATOM 3612 C CA . ALA B 1 166 ? 8.797 -7.809 -19.328 1 65.25 166 ALA B CA 1
ATOM 3613 C C . ALA B 1 166 ? 10.133 -8.492 -19.016 1 65.25 166 ALA B C 1
ATOM 3615 O O . ALA B 1 166 ? 10.156 -9.617 -18.516 1 65.25 166 ALA B O 1
ATOM 3616 N N . ALA B 1 167 ? 11.094 -7.789 -19.188 1 63.59 167 ALA B N 1
ATOM 3617 C CA . ALA B 1 167 ? 12.43 -8.328 -18.938 1 63.59 167 ALA B CA 1
ATOM 3618 C C . ALA B 1 167 ? 12.656 -8.555 -17.453 1 63.59 167 ALA B C 1
ATOM 3620 O O . ALA B 1 167 ? 13.273 -9.547 -17.047 1 63.59 167 ALA B O 1
ATOM 3621 N N . ARG B 1 168 ? 12.055 -7.789 -16.719 1 65.88 168 ARG B N 1
ATOM 3622 C CA . ARG B 1 168 ? 12.234 -7.891 -15.273 1 65.88 168 ARG B CA 1
ATOM 3623 C C . ARG B 1 168 ? 11.461 -9.078 -14.711 1 65.88 168 ARG B C 1
ATOM 3625 O O . ARG B 1 168 ? 11.961 -9.805 -13.859 1 65.88 168 ARG B O 1
ATOM 3632 N N . LEU B 1 169 ? 10.297 -9.242 -15.203 1 66.44 169 LEU B N 1
ATOM 3633 C CA . LEU B 1 169 ? 9.484 -10.359 -14.734 1 66.44 169 LEU B CA 1
ATOM 3634 C C . LEU B 1 169 ? 10.062 -11.688 -15.203 1 66.44 169 LEU B C 1
ATOM 3636 O O . LEU B 1 169 ? 9.992 -12.688 -14.484 1 66.44 169 LEU B O 1
ATOM 3640 N N . ASP B 1 170 ? 10.609 -11.617 -16.391 1 64.19 170 ASP B N 1
ATOM 3641 C CA . ASP B 1 170 ? 11.227 -12.812 -16.953 1 64.19 170 ASP B CA 1
ATOM 3642 C C . ASP B 1 170 ? 12.375 -13.297 -16.062 1 64.19 170 ASP B C 1
ATOM 3644 O O . ASP B 1 170 ? 12.594 -14.5 -15.922 1 64.19 170 ASP B O 1
ATOM 3648 N N . ARG B 1 171 ? 12.852 -12.352 -15.43 1 62.19 171 ARG B N 1
ATOM 3649 C CA . ARG B 1 171 ? 14 -12.672 -14.586 1 62.19 171 ARG B CA 1
ATOM 3650 C C . ARG B 1 171 ? 13.578 -13.508 -13.383 1 62.19 171 ARG B C 1
ATOM 3652 O O . ARG B 1 171 ? 14.383 -14.258 -12.828 1 62.19 171 ARG B O 1
ATOM 3659 N N . TYR B 1 172 ? 12.336 -13.453 -13.078 1 66.88 172 TYR B N 1
ATOM 3660 C CA . TYR B 1 172 ? 11.859 -14.164 -11.898 1 66.88 172 TYR B CA 1
ATOM 3661 C C . TYR B 1 172 ? 11.305 -15.531 -12.281 1 66.88 172 TYR B C 1
ATOM 3663 O O . TYR B 1 172 ? 10.914 -16.312 -11.406 1 66.88 172 TYR B O 1
ATOM 3671 N N . GLY B 1 173 ? 11.297 -15.844 -13.516 1 70.44 173 GLY B N 1
ATOM 3672 C CA . GLY B 1 173 ? 10.852 -17.141 -13.977 1 70.44 173 GLY B CA 1
ATOM 3673 C C . GLY B 1 173 ? 9.359 -17.359 -13.805 1 70.44 173 GLY B C 1
ATOM 3674 O O . GLY B 1 173 ? 8.914 -18.484 -13.57 1 70.44 173 GLY B O 1
ATOM 3675 N N . ILE B 1 174 ? 8.68 -16.344 -13.852 1 79.25 174 ILE B N 1
ATOM 3676 C CA . ILE B 1 174 ? 7.23 -16.453 -13.719 1 79.25 174 ILE B CA 1
ATOM 3677 C C . ILE B 1 174 ? 6.613 -16.797 -15.078 1 79.25 174 ILE B C 1
ATOM 3679 O O . ILE B 1 174 ? 6.754 -16.047 -16.031 1 79.25 174 ILE B O 1
ATOM 3683 N N . PRO B 1 175 ? 5.902 -17.859 -15.164 1 81.38 175 PRO B N 1
ATOM 3684 C CA . PRO B 1 175 ? 5.512 -18.406 -16.469 1 81.38 175 PRO B CA 1
ATOM 3685 C C . PRO B 1 175 ? 4.383 -17.609 -17.109 1 81.38 175 PRO B C 1
ATOM 3687 O O . PRO B 1 175 ? 4.293 -17.531 -18.344 1 81.38 175 PRO B O 1
ATOM 3690 N N . LEU B 1 176 ? 3.438 -17.109 -16.359 1 88.56 176 LEU B N 1
ATOM 3691 C CA . LEU B 1 176 ? 2.279 -16.406 -16.906 1 88.56 176 LEU B CA 1
ATOM 3692 C C . LEU B 1 176 ? 2.316 -14.93 -16.547 1 88.56 176 LEU B C 1
ATOM 3694 O O . LEU B 1 176 ? 2.586 -14.57 -15.391 1 88.56 176 LEU B O 1
ATOM 3698 N N . THR B 1 177 ? 2.092 -14.078 -17.609 1 89.94 177 THR B N 1
ATOM 3699 C CA . THR B 1 177 ? 2.02 -12.641 -17.375 1 89.94 177 THR B CA 1
ATOM 3700 C C . THR B 1 177 ? 0.833 -12.023 -18.109 1 89.94 177 THR B C 1
ATOM 3702 O O . THR B 1 177 ? 0.385 -12.562 -19.125 1 89.94 177 THR B O 1
ATOM 3705 N N . VAL B 1 178 ? 0.233 -10.945 -17.578 1 93.25 178 VAL B N 1
ATOM 3706 C CA . VAL B 1 178 ? -0.827 -10.203 -18.25 1 93.25 178 VAL B CA 1
ATOM 3707 C C . VAL B 1 178 ? -0.694 -8.711 -17.922 1 93.25 178 VAL B C 1
ATOM 3709 O O . VAL B 1 178 ? -0.349 -8.344 -16.797 1 93.25 178 VAL B O 1
ATOM 3712 N N . ASP B 1 179 ? -0.946 -7.879 -18.969 1 92.69 179 ASP B N 1
ATOM 3713 C CA . ASP B 1 179 ? -0.987 -6.43 -18.781 1 92.69 179 ASP B CA 1
ATOM 3714 C C . ASP B 1 179 ? -2.422 -5.938 -18.609 1 92.69 179 ASP B C 1
ATOM 3716 O O . ASP B 1 179 ? -3.316 -6.348 -19.359 1 92.69 179 ASP B O 1
ATOM 3720 N N . ILE B 1 180 ? -2.594 -5.09 -17.609 1 95 180 ILE B N 1
ATOM 3721 C CA . ILE B 1 180 ? -3.875 -4.414 -17.438 1 95 180 ILE B CA 1
ATOM 3722 C C . ILE B 1 180 ? -3.693 -2.91 -17.641 1 95 180 ILE B C 1
ATOM 3724 O O . ILE B 1 180 ? -3.008 -2.252 -16.844 1 95 180 ILE B O 1
ATOM 3728 N N . PRO B 1 181 ? -4.297 -2.354 -18.703 1 95.62 181 PRO B N 1
ATOM 3729 C CA . PRO B 1 181 ? -4.223 -0.903 -18.891 1 95.62 181 PRO B CA 1
ATOM 3730 C C . PRO B 1 181 ? -5.074 -0.132 -17.875 1 95.62 181 PRO B C 1
ATOM 3732 O O . PRO B 1 181 ? -5.906 -0.726 -17.188 1 95.62 181 PRO B O 1
ATOM 3735 N N . ILE B 1 182 ? -4.773 1.162 -17.766 1 95.81 182 ILE B N 1
ATOM 3736 C CA . ILE B 1 182 ? -5.66 2.049 -17.016 1 95.81 182 ILE B CA 1
ATOM 3737 C C . ILE B 1 182 ? -6.949 2.273 -17.812 1 95.81 182 ILE B C 1
ATOM 3739 O O . ILE B 1 182 ? -6.922 2.832 -18.906 1 95.81 182 ILE B O 1
ATOM 3743 N N . VAL B 1 183 ? -8.055 1.786 -17.297 1 95.38 183 VAL B N 1
ATOM 3744 C CA . VAL B 1 183 ? -9.383 1.963 -17.859 1 95.38 183 VAL B CA 1
ATOM 3745 C C . VAL B 1 183 ? -10.305 2.635 -16.844 1 95.38 183 VAL B C 1
ATOM 3747 O O . VAL B 1 183 ? -10.672 2.025 -15.836 1 95.38 183 VAL B O 1
ATOM 3750 N N . PRO B 1 184 ? -10.742 3.834 -17.141 1 93.69 184 PRO B N 1
ATOM 3751 C CA . PRO B 1 184 ? -11.531 4.586 -16.156 1 93.69 184 PRO B CA 1
ATOM 3752 C C . PRO B 1 184 ? -12.773 3.828 -15.688 1 93.69 184 PRO B C 1
ATOM 3754 O O . PRO B 1 184 ? -13.125 3.889 -14.508 1 93.69 184 PRO B O 1
ATOM 3757 N N . ASP B 1 185 ? -13.32 3.02 -16.484 1 93.75 185 ASP B N 1
ATOM 3758 C CA . ASP B 1 185 ? -14.57 2.33 -16.172 1 93.75 185 ASP B CA 1
ATOM 3759 C C . ASP B 1 185 ? -14.336 1.197 -15.18 1 93.75 185 ASP B C 1
ATOM 3761 O O . ASP B 1 185 ? -15.258 0.77 -14.484 1 93.75 185 ASP B O 1
ATOM 3765 N N . ILE B 1 186 ? -13.164 0.696 -15.102 1 94.12 186 ILE B N 1
ATOM 3766 C CA . ILE B 1 186 ? -12.852 -0.314 -14.102 1 94.12 186 ILE B CA 1
ATOM 3767 C C . ILE B 1 186 ? -12.867 0.317 -12.711 1 94.12 186 ILE B C 1
ATOM 3769 O O . ILE B 1 186 ? -13.484 -0.214 -11.781 1 94.12 186 ILE B O 1
ATOM 3773 N N . ALA B 1 187 ? -12.203 1.511 -12.602 1 92.19 187 ALA B N 1
ATOM 3774 C CA . ALA B 1 187 ? -12.18 2.238 -11.336 1 92.19 187 ALA B CA 1
ATOM 3775 C C . ALA B 1 187 ? -13.586 2.672 -10.922 1 92.19 187 ALA B C 1
ATOM 3777 O O . ALA B 1 187 ? -13.969 2.531 -9.758 1 92.19 187 ALA B O 1
ATOM 3778 N N . ALA B 1 188 ? -14.336 3.123 -11.859 1 90.19 188 ALA B N 1
ATOM 3779 C CA . ALA B 1 188 ? -15.695 3.57 -11.586 1 90.19 188 ALA B CA 1
ATOM 3780 C C . ALA B 1 188 ? -16.562 2.412 -11.109 1 90.19 188 ALA B C 1
ATOM 3782 O O . ALA B 1 188 ? -17.359 2.568 -10.18 1 90.19 188 ALA B O 1
ATOM 3783 N N . GLY B 1 189 ? -16.422 1.276 -11.766 1 91.12 189 GLY B N 1
ATOM 3784 C CA . GLY B 1 189 ? -17.172 0.097 -11.359 1 91.12 189 GLY B CA 1
ATOM 3785 C C . GLY B 1 189 ? -16.875 -0.334 -9.93 1 91.12 189 GLY B C 1
ATOM 3786 O O . GLY B 1 189 ? -17.797 -0.668 -9.18 1 91.12 189 GLY B O 1
ATOM 3787 N N . ALA B 1 190 ? -15.609 -0.303 -9.539 1 90.56 190 ALA B N 1
ATOM 3788 C CA . ALA B 1 190 ? -15.211 -0.668 -8.188 1 90.56 190 ALA B CA 1
ATOM 3789 C C . ALA B 1 190 ? -15.805 0.289 -7.16 1 90.56 190 ALA B C 1
ATOM 3791 O O . ALA B 1 190 ? -16.297 -0.14 -6.113 1 90.56 190 ALA B O 1
ATOM 3792 N N . ASP B 1 191 ? -15.836 1.577 -7.504 1 87.06 191 ASP B N 1
ATOM 3793 C CA . ASP B 1 191 ? -16.359 2.604 -6.605 1 87.06 191 ASP B CA 1
ATOM 3794 C C . ASP B 1 191 ? -17.875 2.48 -6.449 1 87.06 191 ASP B C 1
ATOM 3796 O O . ASP B 1 191 ? -18.422 2.811 -5.395 1 87.06 191 ASP B O 1
ATOM 3800 N N . GLN B 1 192 ? -18.5 1.943 -7.461 1 87.44 192 GLN B N 1
ATOM 3801 C CA . GLN B 1 192 ? -19.953 1.88 -7.473 1 87.44 192 GLN B CA 1
ATOM 3802 C C . GLN B 1 192 ? -20.453 0.514 -7.008 1 87.44 192 GLN B C 1
ATOM 3804 O O . GLN B 1 192 ? -21.656 0.279 -6.93 1 87.44 192 GLN B O 1
ATOM 3809 N N . GLY B 1 193 ? -19.547 -0.342 -6.766 1 90.06 193 GLY B N 1
ATOM 3810 C CA . GLY B 1 193 ? -19.922 -1.663 -6.289 1 90.06 193 GLY B CA 1
ATOM 3811 C C . GLY B 1 193 ? -20.359 -2.6 -7.406 1 90.06 193 GLY B C 1
ATOM 3812 O O . GLY B 1 193 ? -21.172 -3.5 -7.188 1 90.06 193 GLY B O 1
ATOM 3813 N N . THR B 1 194 ? -19.906 -2.354 -8.602 1 91.19 194 THR B N 1
ATOM 3814 C CA . THR B 1 194 ? -20.188 -3.197 -9.758 1 91.19 194 THR B CA 1
ATOM 3815 C C . THR B 1 194 ? -18.891 -3.707 -10.375 1 91.19 194 THR B C 1
ATOM 3817 O O . THR B 1 194 ? -18.297 -3.031 -11.219 1 91.19 194 THR B O 1
ATOM 3820 N N . PRO B 1 195 ? -18.547 -4.953 -10.07 1 92.56 195 PRO B N 1
ATOM 3821 C CA . PRO B 1 195 ? -17.312 -5.496 -10.625 1 92.56 195 PRO B CA 1
ATOM 3822 C C . PRO B 1 195 ? -17.297 -5.496 -12.156 1 92.56 195 PRO B C 1
ATOM 3824 O O . PRO B 1 195 ? -18.297 -5.84 -12.781 1 92.56 195 PRO B O 1
ATOM 3827 N N . PHE B 1 196 ? -16.125 -5.152 -12.727 1 92.75 196 PHE B N 1
ATOM 3828 C CA . PHE B 1 196 ? -16.031 -5.043 -14.18 1 92.75 196 PHE B CA 1
ATOM 3829 C C . PHE B 1 196 ? -16.109 -6.414 -14.828 1 92.75 196 PHE B C 1
ATOM 3831 O O . PHE B 1 196 ? -16.438 -6.527 -16.016 1 92.75 196 PHE B O 1
ATOM 3838 N N . ALA B 1 197 ? -15.812 -7.43 -14.102 1 92.38 197 ALA B N 1
ATOM 3839 C CA . ALA B 1 197 ? -15.898 -8.797 -14.609 1 92.38 197 ALA B CA 1
ATOM 3840 C C . ALA B 1 197 ? -17.328 -9.133 -15.008 1 92.38 197 ALA B C 1
ATOM 3842 O O . ALA B 1 197 ? -17.562 -10.023 -15.836 1 92.38 197 ALA B O 1
ATOM 3843 N N . LEU B 1 198 ? -18.281 -8.43 -14.43 1 91.56 198 LEU B N 1
ATOM 3844 C CA . LEU B 1 198 ? -19.688 -8.703 -14.68 1 91.56 198 LEU B CA 1
ATOM 3845 C C . LEU B 1 198 ? -20.297 -7.652 -15.609 1 91.56 198 LEU B C 1
ATOM 3847 O O . LEU B 1 198 ? -21.469 -7.738 -15.977 1 91.56 198 LEU B O 1
ATOM 3851 N N . SER B 1 199 ? -19.469 -6.754 -15.984 1 89.06 199 SER B N 1
ATOM 3852 C CA . SER B 1 199 ? -19.953 -5.66 -16.812 1 89.06 199 SER B CA 1
ATOM 3853 C C . SER B 1 199 ? -20.047 -6.07 -18.281 1 89.06 199 SER B C 1
ATOM 3855 O O . SER B 1 199 ? -19.266 -6.902 -18.75 1 89.06 199 SER B O 1
ATOM 3857 N N . SER B 1 200 ? -21.031 -5.477 -19.031 1 88 200 SER B N 1
ATOM 3858 C CA . SER B 1 200 ? -21.141 -5.699 -20.469 1 88 200 SER B CA 1
ATOM 3859 C C . SER B 1 200 ? -20.641 -4.492 -21.25 1 88 200 SER B C 1
ATOM 3861 O O . SER B 1 200 ? -20.828 -4.43 -22.469 1 88 200 SER B O 1
ATOM 3863 N N . ASP B 1 201 ? -19.984 -3.627 -20.578 1 89.94 201 ASP B N 1
ATOM 3864 C CA . ASP B 1 201 ? -19.516 -2.408 -21.234 1 89.94 201 ASP B CA 1
ATOM 3865 C C . ASP B 1 201 ? -18.406 -2.719 -22.25 1 89.94 201 ASP B C 1
ATOM 3867 O O . ASP B 1 201 ? -17.5 -3.5 -21.969 1 89.94 201 ASP B O 1
ATOM 3871 N N . ALA B 1 202 ? -18.453 -2.051 -23.391 1 90.88 202 ALA B N 1
ATOM 3872 C CA . ALA B 1 202 ? -17.484 -2.256 -24.469 1 90.88 202 ALA B CA 1
ATOM 3873 C C . ALA B 1 202 ? -16.094 -1.755 -24.062 1 90.88 202 ALA B C 1
ATOM 3875 O O . ALA B 1 202 ? -15.086 -2.316 -24.469 1 90.88 202 ALA B O 1
ATOM 3876 N N . SER B 1 203 ? -16.047 -0.781 -23.25 1 90.19 203 SER B N 1
ATOM 3877 C CA . SER B 1 203 ? -14.797 -0.137 -22.844 1 90.19 203 SER B CA 1
ATOM 3878 C C . SER B 1 203 ? -13.93 -1.083 -22.031 1 90.19 203 SER B C 1
ATOM 3880 O O . SER B 1 203 ? -12.711 -0.915 -21.969 1 90.19 203 SER B O 1
ATOM 3882 N N . THR B 1 204 ? -14.562 -2.131 -21.469 1 93.62 204 THR B N 1
ATOM 3883 C CA . THR B 1 204 ? -13.805 -3.021 -20.594 1 93.62 204 THR B CA 1
ATOM 3884 C C . THR B 1 204 ? -13.688 -4.41 -21.219 1 93.62 204 THR B C 1
ATOM 3886 O O . THR B 1 204 ? -13.047 -5.297 -20.656 1 93.62 204 THR B O 1
ATOM 3889 N N . LYS B 1 205 ? -14.203 -4.656 -22.344 1 94.31 205 LYS B N 1
ATOM 3890 C CA . LYS B 1 205 ? -14.297 -5.988 -22.938 1 94.31 205 LYS B CA 1
ATOM 3891 C C . LYS B 1 205 ? -12.914 -6.578 -23.188 1 94.31 205 LYS B C 1
ATOM 3893 O O . LYS B 1 205 ? -12.656 -7.73 -22.828 1 94.31 205 LYS B O 1
ATOM 3898 N N . ALA B 1 206 ? -12.062 -5.812 -23.844 1 94.31 206 ALA B N 1
ATOM 3899 C CA . ALA B 1 206 ? -10.742 -6.316 -24.203 1 94.31 206 ALA B CA 1
ATOM 3900 C C . ALA B 1 206 ? -9.977 -6.762 -22.953 1 94.31 206 ALA B C 1
ATOM 3902 O O . ALA B 1 206 ? -9.367 -7.836 -22.938 1 94.31 206 ALA B O 1
ATOM 3903 N N . VAL B 1 207 ? -10.023 -5.992 -21.922 1 95.12 207 VAL B N 1
ATOM 3904 C CA . VAL B 1 207 ? -9.32 -6.309 -20.688 1 95.12 207 VAL B CA 1
ATOM 3905 C C . VAL B 1 207 ? -9.953 -7.539 -20.031 1 95.12 207 VAL B C 1
ATOM 3907 O O . VAL B 1 207 ? -9.242 -8.406 -19.516 1 95.12 207 VAL B O 1
ATOM 3910 N N . ARG B 1 208 ? -11.234 -7.617 -20.031 1 95.5 208 ARG B N 1
ATOM 3911 C CA . ARG B 1 208 ? -11.938 -8.773 -19.484 1 95.5 208 ARG B CA 1
ATOM 3912 C C . ARG B 1 208 ? -11.516 -10.055 -20.188 1 95.5 208 ARG B C 1
ATOM 3914 O O . ARG B 1 208 ? -11.258 -11.07 -19.547 1 95.5 208 ARG B O 1
ATOM 3921 N N . ASP B 1 209 ? -11.445 -9.969 -21.484 1 96.19 209 ASP B N 1
ATOM 3922 C CA . ASP B 1 209 ? -11.062 -11.141 -22.266 1 96.19 209 ASP B CA 1
ATOM 3923 C C . ASP B 1 209 ? -9.641 -11.586 -21.938 1 96.19 209 ASP B C 1
ATOM 3925 O O . ASP B 1 209 ? -9.383 -12.773 -21.734 1 96.19 209 ASP B O 1
ATOM 3929 N N . ASP B 1 210 ? -8.742 -10.648 -21.844 1 95.81 210 ASP B N 1
ATOM 3930 C CA . ASP B 1 210 ? -7.352 -10.953 -21.516 1 95.81 210 ASP B CA 1
ATOM 3931 C C . ASP B 1 210 ? -7.234 -11.57 -20.125 1 95.81 210 ASP B C 1
ATOM 3933 O O . ASP B 1 210 ? -6.52 -12.547 -19.922 1 95.81 210 ASP B O 1
ATOM 3937 N N . LEU B 1 211 ? -7.93 -11.047 -19.172 1 96.19 211 LEU B N 1
ATOM 3938 C CA . LEU B 1 211 ? -7.871 -11.531 -17.797 1 96.19 211 LEU B CA 1
ATOM 3939 C C . LEU B 1 211 ? -8.516 -12.914 -17.672 1 96.19 211 LEU B C 1
ATOM 3941 O O . LEU B 1 211 ? -8.047 -13.758 -16.906 1 96.19 211 LEU B O 1
ATOM 3945 N N . MET B 1 212 ? -9.555 -13.141 -18.422 1 96 212 MET B N 1
ATOM 3946 C CA . MET B 1 212 ? -10.188 -14.453 -18.422 1 96 212 MET B CA 1
ATOM 3947 C C . MET B 1 212 ? -9.242 -15.523 -18.953 1 96 212 MET B C 1
ATOM 3949 O O . MET B 1 212 ? -9.156 -16.625 -18.406 1 96 212 MET B O 1
ATOM 3953 N N . GLN B 1 213 ? -8.57 -15.172 -20.016 1 97.31 213 GLN B N 1
ATOM 3954 C CA . GLN B 1 213 ? -7.582 -16.109 -20.547 1 97.31 213 GLN B CA 1
ATOM 3955 C C . GLN B 1 213 ? -6.477 -16.375 -19.531 1 97.31 213 GLN B C 1
ATOM 3957 O O . GLN B 1 213 ? -6.082 -17.531 -19.328 1 97.31 213 GLN B O 1
ATOM 3962 N N . PHE B 1 214 ? -6 -15.375 -18.938 1 96.5 214 PHE B N 1
ATOM 3963 C CA . PHE B 1 214 ? -4.992 -15.508 -17.891 1 96.5 214 PHE B CA 1
ATOM 3964 C C . PHE B 1 214 ? -5.473 -16.438 -16.781 1 96.5 214 PHE B C 1
ATOM 3966 O O . PHE B 1 214 ? -4.734 -17.328 -16.359 1 96.5 214 PHE B O 1
ATOM 3973 N N . CYS B 1 215 ? -6.727 -16.281 -16.281 1 96.88 215 CYS B N 1
ATOM 3974 C CA . CYS B 1 215 ? -7.293 -17.109 -15.227 1 96.88 215 CYS B CA 1
ATOM 3975 C C . CYS B 1 215 ? -7.398 -18.562 -15.664 1 96.88 215 CYS B C 1
ATOM 3977 O O . CYS B 1 215 ? -7.152 -19.469 -14.875 1 96.88 215 CYS B O 1
ATOM 3979 N N . ARG B 1 216 ? -7.746 -18.766 -16.906 1 97.06 216 ARG B N 1
ATOM 3980 C CA . ARG B 1 216 ? -7.809 -20.109 -17.438 1 97.06 216 ARG B CA 1
ATOM 3981 C C . ARG B 1 216 ? -6.434 -20.781 -17.422 1 97.06 216 ARG B C 1
ATOM 3983 O O . ARG B 1 216 ? -6.297 -21.938 -17.031 1 97.06 216 ARG B O 1
ATOM 3990 N N . ASP B 1 217 ? -5.465 -20.031 -17.891 1 96.5 217 ASP B N 1
ATOM 3991 C CA . ASP B 1 217 ? -4.102 -20.547 -17.906 1 96.5 217 ASP B CA 1
ATOM 3992 C C . ASP B 1 217 ? -3.611 -20.875 -16.5 1 96.5 217 ASP B C 1
ATOM 3994 O O . ASP B 1 217 ? -2.953 -21.891 -16.281 1 96.5 217 ASP B O 1
ATOM 3998 N N . VAL B 1 218 ? -3.936 -20.062 -15.523 1 95.56 218 VAL B N 1
ATOM 3999 C CA . VAL B 1 218 ? -3.574 -20.281 -14.125 1 95.56 218 VAL B CA 1
ATOM 4000 C C . VAL B 1 218 ? -4.242 -21.547 -13.617 1 95.56 218 VAL B C 1
ATOM 4002 O O . VAL B 1 218 ? -3.6 -22.391 -12.977 1 95.56 218 VAL B O 1
ATOM 4005 N N . HIS B 1 219 ? -5.512 -21.688 -13.93 1 95.81 219 HIS B N 1
ATOM 4006 C CA . HIS B 1 219 ? -6.262 -22.859 -13.523 1 95.81 219 HIS B CA 1
ATOM 4007 C C . HIS B 1 219 ? -5.609 -24.141 -14.047 1 95.81 219 HIS B C 1
ATOM 4009 O O . HIS B 1 219 ? -5.422 -25.094 -13.297 1 95.81 219 HIS B O 1
ATOM 4015 N N . GLU B 1 220 ? -5.254 -24.125 -15.266 1 93.69 220 GLU B N 1
ATOM 4016 C CA . GLU B 1 220 ? -4.637 -25.297 -15.883 1 93.69 220 GLU B CA 1
ATOM 4017 C C . GLU B 1 220 ? -3.301 -25.625 -15.227 1 93.69 220 GLU B C 1
ATOM 4019 O O . GLU B 1 220 ? -3.012 -26.797 -14.953 1 93.69 220 GLU B O 1
ATOM 4024 N N . ARG B 1 221 ? -2.605 -24.625 -14.93 1 88.75 221 ARG B N 1
ATOM 4025 C CA . ARG B 1 221 ? -1.295 -24.828 -14.328 1 88.75 221 ARG B CA 1
ATOM 4026 C C . ARG B 1 221 ? -1.426 -25.359 -12.906 1 88.75 221 ARG B C 1
ATOM 4028 O O . ARG B 1 221 ? -0.683 -26.266 -12.5 1 88.75 221 ARG B O 1
ATOM 4035 N N . VAL B 1 222 ? -2.307 -24.812 -12.133 1 89.56 222 VAL B N 1
ATOM 4036 C CA . VAL B 1 222 ? -2.529 -25.234 -10.758 1 89.56 222 VAL B CA 1
ATOM 4037 C C . VAL B 1 222 ? -3.021 -26.688 -10.734 1 89.56 222 VAL B C 1
ATOM 4039 O O . VAL B 1 222 ? -2.553 -27.5 -9.93 1 89.56 222 VAL B O 1
ATOM 4042 N N . GLU B 1 223 ? -3.912 -27 -11.625 1 87.75 223 GLU B N 1
ATOM 4043 C CA . GLU B 1 223 ? -4.434 -28.359 -11.711 1 87.75 223 GLU B CA 1
ATOM 4044 C C . GLU B 1 223 ? -3.33 -29.359 -12.062 1 87.75 223 GLU B C 1
ATOM 4046 O O . GLU B 1 223 ? -3.266 -30.453 -11.492 1 87.75 223 GLU B O 1
ATOM 4051 N N . ALA B 1 224 ? -2.557 -28.969 -12.984 1 83 224 ALA B N 1
ATOM 4052 C CA . ALA B 1 224 ? -1.449 -29.828 -13.391 1 83 224 ALA B CA 1
ATOM 4053 C C . ALA B 1 224 ? -0.495 -30.094 -12.227 1 83 224 ALA B C 1
ATOM 4055 O O . ALA B 1 224 ? -0.014 -31.219 -12.055 1 83 224 ALA B O 1
ATOM 4056 N N . ARG B 1 225 ? -0.303 -29.125 -11.469 1 75.88 225 ARG B N 1
ATOM 4057 C CA . ARG B 1 225 ? 0.601 -29.25 -10.336 1 75.88 225 ARG B CA 1
ATOM 4058 C C . ARG B 1 225 ? -0.002 -30.141 -9.258 1 75.88 225 ARG B C 1
ATOM 4060 O O . ARG B 1 225 ? 0.714 -30.906 -8.602 1 75.88 225 ARG B O 1
ATOM 4067 N N . LEU B 1 226 ? -1.266 -29.938 -9.047 1 71.75 226 LEU B N 1
ATOM 4068 C CA . LEU B 1 226 ? -1.954 -30.734 -8.039 1 71.75 226 LEU B CA 1
ATOM 4069 C C . LEU B 1 226 ? -1.978 -32.219 -8.445 1 71.75 226 LEU B C 1
ATOM 4071 O O . LEU B 1 226 ? -1.899 -33.094 -7.586 1 71.75 226 LEU B O 1
ATOM 4075 N N . LEU B 1 227 ? -2.162 -32.406 -9.695 1 62.47 227 LEU B N 1
ATOM 4076 C CA . LEU B 1 227 ? -2.193 -33.781 -10.219 1 62.47 227 LEU B CA 1
ATOM 4077 C C . LEU B 1 227 ? -0.799 -34.375 -10.203 1 62.47 227 LEU B C 1
ATOM 4079 O O . LEU B 1 227 ? -0.648 -35.594 -9.945 1 62.47 227 LEU B O 1
ATOM 4083 N N . ASP B 1 228 ? 0.075 -33.5 -10.961 1 59.41 228 ASP B N 1
ATOM 4084 C CA . ASP B 1 228 ? 1.43 -34.062 -11.023 1 59.41 228 ASP B CA 1
ATOM 4085 C C . ASP B 1 228 ? 1.976 -34.344 -9.625 1 59.41 228 ASP B C 1
ATOM 4087 O O . ASP B 1 228 ? 2.918 -35.094 -9.469 1 59.41 228 ASP B O 1
ATOM 4091 N N . GLY B 1 229 ? 1.168 -34.312 -8.656 1 52.94 229 GLY B N 1
ATOM 4092 C CA . GLY B 1 229 ? 1.876 -34.594 -7.418 1 52.94 229 GLY B CA 1
ATOM 4093 C C . GLY B 1 229 ? 3.264 -33.969 -7.371 1 52.94 229 GLY B C 1
ATOM 4094 O O . GLY B 1 229 ? 4.23 -34.656 -7.004 1 52.94 229 GLY B O 1
ATOM 4095 N N . ASP B 1 230 ? 3.496 -33.031 -8.164 1 51.25 230 ASP B N 1
ATOM 4096 C CA . ASP B 1 230 ? 4.836 -32.656 -8.617 1 51.25 230 ASP B CA 1
ATOM 4097 C C . ASP B 1 230 ? 5.824 -32.656 -7.453 1 51.25 230 ASP B C 1
ATOM 4099 O O . ASP B 1 230 ? 5.727 -31.844 -6.539 1 51.25 230 ASP B O 1
ATOM 4103 N N . ALA B 1 231 ? 6.18 -33.875 -7.25 1 55.91 231 ALA B N 1
ATOM 4104 C CA . ALA B 1 231 ? 7.184 -34.219 -6.25 1 55.91 231 ALA B CA 1
ATOM 4105 C C . ALA B 1 231 ? 8.391 -33.281 -6.328 1 55.91 231 ALA B C 1
ATOM 4107 O O . ALA B 1 231 ? 8.852 -32.969 -7.422 1 55.91 231 ALA B O 1
ATOM 4108 N N . LYS B 1 232 ? 8.578 -32.594 -5.359 1 64.69 232 LYS B N 1
ATOM 4109 C CA . LYS B 1 232 ? 9.812 -31.859 -5.109 1 64.69 232 LYS B CA 1
ATOM 4110 C C . LYS B 1 232 ? 11.031 -32.656 -5.566 1 64.69 232 LYS B C 1
ATOM 4112 O O . LYS B 1 232 ? 11.242 -33.781 -5.125 1 64.69 232 LYS B O 1
ATOM 4117 N N . PRO B 1 233 ? 11.664 -32.094 -6.719 1 73.94 233 PRO B N 1
ATOM 4118 C CA . PRO B 1 233 ? 12.859 -32.875 -7.086 1 73.94 233 PRO B CA 1
ATOM 4119 C C . PRO B 1 233 ? 13.883 -32.938 -5.957 1 73.94 233 PRO B C 1
ATOM 4121 O O . PRO B 1 233 ? 13.922 -32.062 -5.094 1 73.94 233 PRO B O 1
ATOM 4124 N N . ALA B 1 234 ? 14.539 -34.062 -5.91 1 81.69 234 ALA B N 1
ATOM 4125 C CA . ALA B 1 234 ? 15.68 -34.156 -5.008 1 81.69 234 ALA B CA 1
ATOM 4126 C C . ALA B 1 234 ? 16.844 -33.281 -5.512 1 81.69 234 ALA B C 1
ATOM 4128 O O . ALA B 1 234 ? 17.359 -33.531 -6.609 1 81.69 234 ALA B O 1
ATOM 4129 N N . VAL B 1 235 ? 17.156 -32.156 -4.809 1 87.44 235 VAL B N 1
ATOM 4130 C CA . VAL B 1 235 ? 18.281 -31.312 -5.156 1 87.44 235 VAL B CA 1
ATOM 4131 C C . VAL B 1 235 ? 19.438 -31.547 -4.191 1 87.44 235 VAL B C 1
ATOM 4133 O O . VAL B 1 235 ? 19.281 -31.375 -2.979 1 87.44 235 VAL B O 1
ATOM 4136 N N . THR B 1 236 ? 20.547 -32.094 -4.723 1 91.81 236 THR B N 1
ATOM 4137 C CA . THR B 1 236 ? 21.734 -32.344 -3.922 1 91.81 236 THR B CA 1
ATOM 4138 C C . THR B 1 236 ? 22.984 -31.766 -4.594 1 91.81 236 THR B C 1
ATOM 4140 O O . THR B 1 236 ? 22.922 -31.344 -5.75 1 91.81 236 THR B O 1
ATOM 4143 N N . ILE B 1 237 ? 24.016 -31.578 -3.809 1 94.56 237 ILE B N 1
ATOM 4144 C CA . ILE B 1 237 ? 25.312 -31.172 -4.316 1 94.56 237 ILE B CA 1
ATOM 4145 C C . ILE B 1 237 ? 26.25 -32.375 -4.398 1 94.56 237 ILE B C 1
ATOM 4147 O O . ILE B 1 237 ? 26.375 -33.125 -3.43 1 94.56 237 ILE B O 1
ATOM 4151 N N . ASP B 1 238 ? 26.891 -32.562 -5.527 1 92.81 238 ASP B N 1
ATOM 4152 C CA . ASP B 1 238 ? 27.766 -33.719 -5.648 1 92.81 238 ASP B CA 1
ATOM 4153 C C . ASP B 1 238 ? 29.172 -33.406 -5.188 1 92.81 238 ASP B C 1
ATOM 4155 O O . ASP B 1 238 ? 29.453 -32.281 -4.77 1 92.81 238 ASP B O 1
ATOM 4159 N N . GLY B 1 239 ? 30.094 -34.375 -5.156 1 90.69 239 GLY B N 1
ATOM 4160 C CA . GLY B 1 239 ? 31.453 -34.281 -4.633 1 90.69 239 GLY B CA 1
ATOM 4161 C C . GLY B 1 239 ? 32.281 -33.219 -5.34 1 90.69 239 GLY B C 1
ATOM 4162 O O . GLY B 1 239 ? 33.219 -32.688 -4.77 1 90.69 239 GLY B O 1
ATOM 4163 N N . GLN B 1 240 ? 31.969 -32.844 -6.602 1 92.5 240 GLN B N 1
ATOM 4164 C CA . GLN B 1 240 ? 32.719 -31.844 -7.383 1 92.5 240 GLN B CA 1
ATOM 4165 C C . GLN B 1 240 ? 32.125 -30.453 -7.203 1 92.5 240 GLN B C 1
ATOM 4167 O O . GLN B 1 240 ? 32.625 -29.469 -7.754 1 92.5 240 GLN B O 1
ATOM 4172 N N . GLY B 1 241 ? 30.938 -30.391 -6.473 1 94.75 241 GLY B N 1
ATOM 4173 C CA . GLY B 1 241 ? 30.297 -29.109 -6.262 1 94.75 241 GLY B CA 1
ATOM 4174 C C . GLY B 1 241 ? 29.219 -28.797 -7.293 1 94.75 241 GLY B C 1
ATOM 4175 O O . GLY B 1 241 ? 28.75 -27.656 -7.371 1 94.75 241 GLY B O 1
ATOM 4176 N N . ASP B 1 242 ? 28.906 -29.781 -8.109 1 94.88 242 ASP B N 1
ATOM 4177 C CA . ASP B 1 242 ? 27.812 -29.609 -9.055 1 94.88 242 ASP B CA 1
ATOM 4178 C C . ASP B 1 242 ? 26.469 -29.906 -8.406 1 94.88 242 ASP B C 1
ATOM 4180 O O . ASP B 1 242 ? 26.406 -30.547 -7.363 1 94.88 242 ASP B O 1
ATOM 4184 N N . VAL B 1 243 ? 25.406 -29.375 -9.055 1 93.69 243 VAL B N 1
ATOM 4185 C CA . VAL B 1 243 ? 24.062 -29.562 -8.516 1 93.69 243 VAL B CA 1
ATOM 4186 C C . VAL B 1 243 ? 23.375 -30.719 -9.227 1 93.69 243 VAL B C 1
ATOM 4188 O O . VAL B 1 243 ? 23.406 -30.812 -10.461 1 93.69 243 VAL B O 1
ATOM 4191 N N . ARG B 1 244 ? 22.797 -31.688 -8.453 1 93.62 244 ARG B N 1
ATOM 4192 C CA . ARG B 1 244 ? 22.031 -32.812 -9 1 93.62 244 ARG B CA 1
ATOM 4193 C C . ARG B 1 244 ? 20.547 -32.625 -8.75 1 93.62 244 ARG B C 1
ATOM 4195 O O . ARG B 1 244 ? 20.125 -32.312 -7.637 1 93.62 244 ARG B O 1
ATOM 4202 N N . VAL B 1 245 ? 19.797 -32.781 -9.836 1 90.19 245 VAL B N 1
ATOM 4203 C CA . VAL B 1 245 ? 18.344 -32.688 -9.766 1 90.19 245 VAL B CA 1
ATOM 4204 C C . VAL B 1 245 ? 17.703 -33.969 -10.258 1 90.19 245 VAL B C 1
ATOM 4206 O O . VAL B 1 245 ? 17.781 -34.312 -11.445 1 90.19 245 VAL B O 1
ATOM 4209 N N . ASP B 1 246 ? 17.047 -34.656 -9.32 1 86.12 246 ASP B N 1
ATOM 4210 C CA . ASP B 1 246 ? 16.484 -35.969 -9.641 1 86.12 246 ASP B CA 1
ATOM 4211 C C . ASP B 1 246 ? 17.484 -36.844 -10.391 1 86.12 246 ASP B C 1
ATOM 4213 O O . ASP B 1 246 ? 17.141 -37.438 -11.422 1 86.12 246 ASP B O 1
ATOM 4217 N N . GLY B 1 247 ? 18.766 -36.781 -9.953 1 86.31 247 GLY B N 1
ATOM 4218 C CA . GLY B 1 247 ? 19.797 -37.625 -10.5 1 86.31 247 GLY B CA 1
ATOM 4219 C C . GLY B 1 247 ? 20.562 -37 -11.656 1 86.31 247 GLY B C 1
ATOM 4220 O O . GLY B 1 247 ? 21.656 -37.438 -12 1 86.31 247 GLY B O 1
ATOM 4221 N N . SER B 1 248 ? 20.016 -36 -12.281 1 90.81 248 SER B N 1
ATOM 4222 C CA . SER B 1 248 ? 20.688 -35.344 -13.391 1 90.81 248 SER B CA 1
ATOM 4223 C C . SER B 1 248 ? 21.578 -34.219 -12.891 1 90.81 248 SER B C 1
ATOM 4225 O O . SER B 1 248 ? 21.219 -33.469 -11.961 1 90.81 248 SER B O 1
ATOM 4227 N N . VAL B 1 249 ? 22.781 -34.094 -13.547 1 92.44 249 VAL B N 1
ATOM 4228 C CA . VAL B 1 249 ? 23.781 -33.156 -13.055 1 92.44 249 VAL B CA 1
ATOM 4229 C C . VAL B 1 249 ? 23.688 -31.844 -13.836 1 92.44 249 VAL B C 1
ATOM 4231 O O . VAL B 1 249 ? 23.547 -31.859 -15.062 1 92.44 249 VAL B O 1
ATOM 4234 N N . ILE B 1 250 ? 23.703 -30.719 -13.148 1 92.81 250 ILE B N 1
ATOM 4235 C CA . ILE B 1 250 ? 23.922 -29.375 -13.68 1 92.81 250 ILE B CA 1
ATOM 4236 C C . ILE B 1 250 ? 25.281 -28.859 -13.211 1 92.81 250 ILE B C 1
ATOM 4238 O O . ILE B 1 250 ? 25.531 -28.766 -12.008 1 92.81 250 ILE B O 1
ATOM 4242 N N . ARG B 1 251 ? 26.125 -28.5 -14.242 1 93.12 251 ARG B N 1
ATOM 4243 C CA . ARG B 1 251 ? 27.422 -27.938 -13.867 1 93.12 251 ARG B CA 1
ATOM 4244 C C . ARG B 1 251 ? 27.25 -26.656 -13.07 1 93.12 251 ARG B C 1
ATOM 4246 O O . ARG B 1 251 ? 26.422 -25.797 -13.422 1 93.12 251 ARG B O 1
ATOM 4253 N N . ALA B 1 252 ? 28.031 -26.5 -11.961 1 93.44 252 ALA B N 1
ATOM 4254 C CA . ALA B 1 252 ? 27.922 -25.359 -11.07 1 93.44 252 ALA B CA 1
ATOM 4255 C C . ALA B 1 252 ? 28.078 -24.047 -11.836 1 93.44 252 ALA B C 1
ATOM 4257 O O . ALA B 1 252 ? 27.281 -23.109 -11.664 1 93.44 252 ALA B O 1
ATOM 4258 N N . GLY B 1 253 ? 29.078 -24 -12.68 1 91.12 253 GLY B N 1
ATOM 4259 C CA . GLY B 1 253 ? 29.312 -22.797 -13.461 1 91.12 253 GLY B CA 1
ATOM 4260 C C . GLY B 1 253 ? 28.125 -22.391 -14.328 1 91.12 253 GLY B C 1
ATOM 4261 O O . GLY B 1 253 ? 27.766 -21.219 -14.398 1 91.12 253 GLY B O 1
ATOM 4262 N N . ASP B 1 254 ? 27.531 -23.359 -14.953 1 89.81 254 ASP B N 1
ATOM 4263 C CA . ASP B 1 254 ? 26.391 -23.094 -15.828 1 89.81 254 ASP B CA 1
ATOM 4264 C C . ASP B 1 254 ? 25.188 -22.578 -15.039 1 89.81 254 ASP B C 1
ATOM 4266 O O . ASP B 1 254 ? 24.547 -21.609 -15.453 1 89.81 254 ASP B O 1
ATOM 4270 N N . LEU B 1 255 ? 24.922 -23.172 -13.938 1 91.19 255 LEU B N 1
ATOM 4271 C CA . LEU B 1 255 ? 23.781 -22.75 -13.117 1 91.19 255 LEU B CA 1
ATOM 4272 C C . LEU B 1 255 ? 24.031 -21.375 -12.516 1 91.19 255 LEU B C 1
ATOM 4274 O O . LEU B 1 255 ? 23.125 -20.531 -12.492 1 91.19 255 LEU B O 1
ATOM 4278 N N . ARG B 1 256 ? 25.219 -21.078 -12.047 1 89.88 256 ARG B N 1
ATOM 4279 C CA . ARG B 1 256 ? 25.594 -19.797 -11.461 1 89.88 256 ARG B CA 1
ATOM 4280 C C . ARG B 1 256 ? 25.438 -18.672 -12.477 1 89.88 256 ARG B C 1
ATOM 4282 O O . ARG B 1 256 ? 24.984 -17.578 -12.133 1 89.88 256 ARG B O 1
ATOM 4289 N N . ARG B 1 257 ? 25.719 -18.938 -13.68 1 85.75 257 ARG B N 1
ATOM 4290 C CA . ARG B 1 257 ? 25.625 -17.938 -14.734 1 85.75 257 ARG B CA 1
ATOM 4291 C C . ARG B 1 257 ? 24.172 -17.641 -15.078 1 85.75 257 ARG B C 1
ATOM 4293 O O . ARG B 1 257 ? 23.859 -16.594 -15.656 1 85.75 257 ARG B O 1
ATOM 4300 N N . ARG B 1 258 ? 23.312 -18.5 -14.641 1 79.19 258 ARG B N 1
ATOM 4301 C CA . ARG B 1 258 ? 21.891 -18.328 -14.906 1 79.19 258 ARG B CA 1
ATOM 4302 C C . ARG B 1 258 ? 21.188 -17.578 -13.773 1 79.19 258 ARG B C 1
ATOM 4304 O O . ARG B 1 258 ? 19.984 -17.328 -13.828 1 79.19 258 ARG B O 1
ATOM 4311 N N . CYS B 1 259 ? 22.031 -17.297 -12.797 1 78.88 259 CYS B N 1
ATOM 4312 C CA . CYS B 1 259 ? 21.438 -16.578 -11.672 1 78.88 259 CYS B CA 1
ATOM 4313 C C . CYS B 1 259 ? 20.844 -15.242 -12.102 1 78.88 259 CYS B C 1
ATOM 4315 O O . CYS B 1 259 ? 21.5 -14.484 -12.828 1 78.88 259 CYS B O 1
ATOM 4317 N N . ARG B 1 260 ? 19.656 -14.984 -11.625 1 65.31 260 ARG B N 1
ATOM 4318 C CA . ARG B 1 260 ? 18.969 -13.773 -12.055 1 65.31 260 ARG B CA 1
ATOM 4319 C C . ARG B 1 260 ? 18.609 -12.891 -10.859 1 65.31 260 ARG B C 1
ATOM 4321 O O . ARG B 1 260 ? 17.625 -12.156 -10.898 1 65.31 260 ARG B O 1
ATOM 4328 N N . CYS B 1 261 ? 19.469 -13.078 -9.906 1 62.75 261 CYS B N 1
ATOM 4329 C CA . CYS B 1 261 ? 19.172 -12.281 -8.719 1 62.75 261 CYS B CA 1
ATOM 4330 C C . CYS B 1 261 ? 19.562 -10.828 -8.922 1 62.75 261 CYS B C 1
ATOM 4332 O O . CYS B 1 261 ? 20.188 -10.484 -9.922 1 62.75 261 CYS B O 1
ATOM 4334 N N . ALA B 1 262 ? 19.203 -9.969 -8.047 1 55.56 262 ALA B N 1
ATOM 4335 C CA . ALA B 1 262 ? 19.375 -8.523 -8.156 1 55.56 262 ALA B CA 1
ATOM 4336 C C . ALA B 1 262 ? 20.844 -8.148 -8.172 1 55.56 262 ALA B C 1
ATOM 4338 O O . ALA B 1 262 ? 21.219 -7.062 -8.633 1 55.56 262 ALA B O 1
ATOM 4339 N N . LEU B 1 263 ? 21.625 -9 -7.637 1 62.25 263 LEU B N 1
ATOM 4340 C CA . LEU B 1 263 ? 23.062 -8.742 -7.652 1 62.25 263 LEU B CA 1
ATOM 4341 C C . LEU B 1 263 ? 23.672 -9.133 -9 1 62.25 263 LEU B C 1
ATOM 4343 O O . LEU B 1 263 ? 24.766 -8.688 -9.344 1 62.25 263 LEU B O 1
ATOM 4347 N N . CYS B 1 264 ? 23 -9.898 -9.703 1 69.31 264 CYS B N 1
ATOM 4348 C CA . CYS B 1 264 ? 23.516 -10.414 -10.961 1 69.31 264 CYS B CA 1
ATOM 4349 C C . CYS B 1 264 ? 22.891 -9.695 -12.148 1 69.31 264 CYS B C 1
ATOM 4351 O O . CYS B 1 264 ? 23.5 -9.625 -13.219 1 69.31 264 CYS B O 1
ATOM 4353 N N . LEU B 1 265 ? 21.734 -9.18 -11.938 1 64.06 265 LEU B N 1
ATOM 4354 C CA . LEU B 1 265 ? 21.031 -8.508 -13.031 1 64.06 265 LEU B CA 1
ATOM 4355 C C . LEU B 1 265 ? 20.594 -7.113 -12.617 1 64.06 265 LEU B C 1
ATOM 4357 O O . LEU B 1 265 ? 20.094 -6.918 -11.508 1 64.06 265 LEU B O 1
ATOM 4361 N N . HIS B 1 266 ? 21.031 -6.234 -13.547 1 53.81 266 HIS B N 1
ATOM 4362 C CA . HIS B 1 266 ? 20.547 -4.883 -13.305 1 53.81 266 HIS B CA 1
ATOM 4363 C C . HIS B 1 266 ? 19.016 -4.832 -13.336 1 53.81 266 HIS B C 1
ATOM 4365 O O . HIS B 1 266 ? 18.391 -5.23 -14.32 1 53.81 266 HIS B O 1
ATOM 4371 N N . GLU B 1 267 ? 18.594 -4.336 -12.375 1 47.66 267 GLU B N 1
ATOM 4372 C CA . GLU B 1 267 ? 17.141 -4.355 -12.156 1 47.66 267 GLU B CA 1
ATOM 4373 C C . GLU B 1 267 ? 16.406 -3.623 -13.273 1 47.66 267 GLU B C 1
ATOM 4375 O O . GLU B 1 267 ? 15.328 -4.047 -13.688 1 47.66 267 GLU B O 1
ATOM 4380 N N . MET B 1 268 ? 17.078 -2.629 -13.797 1 45.19 268 MET B N 1
ATOM 4381 C CA . MET B 1 268 ? 16.422 -1.77 -14.773 1 45.19 268 MET B CA 1
ATOM 4382 C C . MET B 1 268 ? 16.672 -2.266 -16.203 1 45.19 268 MET B C 1
ATOM 4384 O O . MET B 1 268 ? 15.742 -2.338 -17 1 45.19 268 MET B O 1
ATOM 4388 N N . THR B 1 269 ? 17.812 -2.691 -16.391 1 52.94 269 THR B N 1
ATOM 4389 C CA . THR B 1 269 ? 18.188 -2.98 -17.766 1 52.94 269 THR B CA 1
ATOM 4390 C C . THR B 1 269 ? 18.156 -4.484 -18.031 1 52.94 269 THR B C 1
ATOM 4392 O O . THR B 1 269 ? 18.109 -4.918 -19.188 1 52.94 269 THR B O 1
ATOM 4395 N N . GLY B 1 270 ? 18.031 -5.164 -17 1 53.44 270 GLY B N 1
ATOM 4396 C CA . GLY B 1 270 ? 18.125 -6.605 -17.156 1 53.44 270 GLY B CA 1
ATOM 4397 C C . GLY B 1 270 ? 19.516 -7.066 -17.547 1 53.44 270 GLY B C 1
ATOM 4398 O O . GLY B 1 270 ? 19.734 -8.258 -17.781 1 53.44 270 GLY B O 1
ATOM 4399 N N . GLU B 1 271 ? 20.328 -6.145 -17.562 1 66.88 271 GLU B N 1
ATOM 4400 C CA . GLU B 1 271 ? 21.688 -6.496 -17.953 1 66.88 271 GLU B CA 1
ATOM 4401 C C . GLU B 1 271 ? 22.469 -7.094 -16.766 1 66.88 271 GLU B C 1
ATOM 4403 O O . GLU B 1 271 ? 22.188 -6.781 -15.617 1 66.88 271 GLU B O 1
ATOM 4408 N N . ARG B 1 272 ? 23.328 -8.016 -17.156 1 71.31 272 ARG B N 1
ATOM 4409 C CA . ARG B 1 272 ? 24.141 -8.648 -16.125 1 71.31 272 ARG B CA 1
ATOM 4410 C C . ARG B 1 272 ? 25.078 -7.633 -15.477 1 71.31 272 ARG B C 1
ATOM 4412 O O . ARG B 1 272 ? 25.672 -6.793 -16.156 1 71.31 272 ARG B O 1
ATOM 4419 N N . ILE B 1 273 ? 25.062 -7.676 -14.203 1 67.06 273 ILE B N 1
ATOM 4420 C CA . ILE B 1 273 ? 25.906 -6.801 -13.383 1 67.06 273 ILE B CA 1
ATOM 4421 C C . ILE B 1 273 ? 27.109 -7.578 -12.867 1 67.06 273 ILE B C 1
ATOM 4423 O O . ILE B 1 273 ? 26.984 -8.734 -12.461 1 67.06 273 ILE B O 1
ATOM 4427 N N . GLY B 1 274 ? 28.344 -6.859 -12.828 1 66.88 274 GLY B N 1
ATOM 4428 C CA . GLY B 1 274 ? 29.531 -7.418 -12.203 1 66.88 274 GLY B CA 1
ATOM 4429 C C . GLY B 1 274 ? 30.203 -8.484 -13.055 1 66.88 274 GLY B C 1
ATOM 4430 O O . GLY B 1 274 ? 29.797 -8.719 -14.195 1 66.88 274 GLY B O 1
ATOM 4431 N N . PRO B 1 275 ? 31.219 -9.047 -12.523 1 74.12 275 PRO B N 1
ATOM 4432 C CA . PRO B 1 275 ? 31.969 -10.07 -13.258 1 74.12 275 PRO B CA 1
ATOM 4433 C C . PRO B 1 275 ? 31.219 -11.391 -13.359 1 74.12 275 PRO B C 1
ATOM 4435 O O . PRO B 1 275 ? 30.359 -11.68 -12.516 1 74.12 275 PRO B O 1
ATOM 4438 N N . ALA B 1 276 ? 31.5 -12.008 -14.508 1 77.62 276 ALA B N 1
ATOM 4439 C CA . ALA B 1 276 ? 30.938 -13.344 -14.672 1 77.62 276 ALA B CA 1
ATOM 4440 C C . ALA B 1 276 ? 31.406 -14.281 -13.562 1 77.62 276 ALA B C 1
ATOM 4442 O O . ALA B 1 276 ? 32.5 -14.109 -13.016 1 77.62 276 ALA B O 1
ATOM 4443 N N . ALA B 1 277 ? 30.516 -15.211 -13.258 1 82.19 277 ALA B N 1
ATOM 4444 C CA . ALA B 1 277 ? 30.875 -16.219 -12.266 1 82.19 277 ALA B CA 1
ATOM 4445 C C . ALA B 1 277 ? 32.125 -16.984 -12.703 1 82.19 277 ALA B C 1
ATOM 4447 O O . ALA B 1 277 ? 32.281 -17.297 -13.883 1 82.19 277 ALA B O 1
ATOM 4448 N N . PRO B 1 278 ? 33.062 -17.203 -11.742 1 86.31 278 PRO B N 1
ATOM 4449 C CA . PRO B 1 278 ? 34.25 -17.984 -12.078 1 86.31 278 PRO B CA 1
ATOM 4450 C C . PRO B 1 278 ? 33.906 -19.359 -12.641 1 86.31 278 PRO B C 1
ATOM 4452 O O . PRO B 1 278 ? 32.938 -19.969 -12.242 1 86.31 278 PRO B O 1
ATOM 4455 N N . ASP B 1 279 ? 34.812 -19.828 -13.578 1 86.06 279 ASP B N 1
ATOM 4456 C CA . ASP B 1 279 ? 34.625 -21.109 -14.219 1 86.06 279 ASP B CA 1
ATOM 4457 C C . ASP B 1 279 ? 34.688 -22.25 -13.195 1 86.06 279 ASP B C 1
ATOM 4459 O O . ASP B 1 279 ? 34.062 -23.297 -13.367 1 86.06 279 ASP B O 1
ATOM 4463 N N . ASP B 1 280 ? 35.438 -21.969 -12.141 1 90.56 280 ASP B N 1
ATOM 4464 C CA . ASP B 1 280 ? 35.625 -23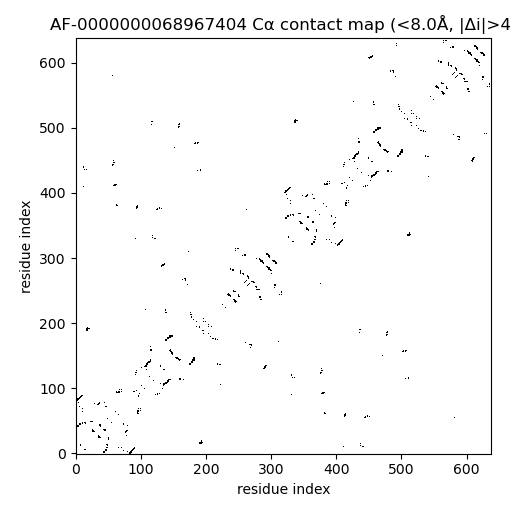.047 -11.156 1 90.56 280 ASP B CA 1
ATOM 4465 C C . ASP B 1 280 ? 34.719 -22.875 -9.961 1 90.56 280 ASP B C 1
ATOM 4467 O O . ASP B 1 280 ? 34.969 -23.438 -8.891 1 90.56 280 ASP B O 1
ATOM 4471 N N . VAL B 1 281 ? 33.656 -22.188 -10.125 1 94.62 281 VAL B N 1
ATOM 4472 C CA . VAL B 1 281 ? 32.719 -21.984 -9.023 1 94.62 281 VAL B CA 1
ATOM 4473 C C . VAL B 1 281 ? 32.062 -23.312 -8.648 1 94.62 281 VAL B C 1
ATOM 4475 O O . VAL B 1 281 ? 31.828 -24.172 -9.508 1 94.62 281 VAL B O 1
ATOM 4478 N N . ARG B 1 282 ? 31.766 -23.531 -7.332 1 95.25 282 ARG B N 1
ATOM 4479 C CA . ARG B 1 282 ? 31.125 -24.734 -6.809 1 95.25 282 ARG B CA 1
ATOM 4480 C C . ARG B 1 282 ? 29.922 -24.375 -5.934 1 95.25 282 ARG B C 1
ATOM 4482 O O . ARG B 1 282 ? 29.938 -23.344 -5.254 1 95.25 282 ARG B O 1
ATOM 4489 N N . ALA B 1 283 ? 28.906 -25.203 -5.996 1 95.25 283 ALA B N 1
ATOM 4490 C CA . ALA B 1 283 ? 27.844 -25.109 -4.996 1 95.25 283 ALA B CA 1
ATOM 4491 C C . ALA B 1 283 ? 28.312 -25.609 -3.641 1 95.25 283 ALA B C 1
ATOM 4493 O O . ALA B 1 283 ? 28.938 -26.688 -3.553 1 95.25 283 ALA B O 1
ATOM 4494 N N . VAL B 1 284 ? 28.094 -24.844 -2.613 1 93.31 284 VAL B N 1
ATOM 4495 C CA . VAL B 1 284 ? 28.609 -25.234 -1.304 1 93.31 284 VAL B CA 1
ATOM 4496 C C . VAL B 1 284 ? 27.453 -25.484 -0.348 1 93.31 284 VAL B C 1
ATOM 4498 O O . VAL B 1 284 ? 27.656 -25.969 0.77 1 93.31 284 VAL B O 1
ATOM 4501 N N . GLY B 1 285 ? 26.234 -25.172 -0.739 1 89.5 285 GLY B N 1
ATOM 4502 C CA . GLY B 1 285 ? 25.062 -25.406 0.077 1 89.5 285 GLY B CA 1
ATOM 4503 C C . GLY B 1 285 ? 23.766 -25.141 -0.669 1 89.5 285 GLY B C 1
ATOM 4504 O O . GLY B 1 285 ? 23.734 -24.391 -1.644 1 89.5 285 GLY B O 1
ATOM 4505 N N . THR B 1 286 ? 22.797 -25.922 -0.294 1 85.88 286 THR B N 1
ATOM 4506 C CA . THR B 1 286 ? 21.453 -25.656 -0.788 1 85.88 286 THR B CA 1
ATOM 4507 C C . THR B 1 286 ? 20.484 -25.5 0.371 1 85.88 286 THR B C 1
ATOM 4509 O O . THR B 1 286 ? 20.656 -26.094 1.433 1 85.88 286 THR B O 1
ATOM 4512 N N . VAL B 1 287 ? 19.625 -24.547 0.143 1 72.88 287 VAL B N 1
ATOM 4513 C CA . VAL B 1 287 ? 18.531 -24.328 1.094 1 72.88 287 VAL B CA 1
ATOM 4514 C C . VAL B 1 287 ? 17.203 -24.391 0.368 1 72.88 287 VAL B C 1
ATOM 4516 O O . VAL B 1 287 ? 16.984 -23.672 -0.609 1 72.88 287 VAL B O 1
ATOM 4519 N N . GLU B 1 288 ? 16.438 -25.344 0.844 1 66.19 288 GLU B N 1
ATOM 4520 C CA . GLU B 1 288 ? 15.102 -25.406 0.254 1 66.19 288 GLU B CA 1
ATOM 4521 C C . GLU B 1 288 ? 14.297 -24.156 0.565 1 66.19 288 GLU B C 1
ATOM 4523 O O . GLU B 1 288 ? 14.32 -23.656 1.695 1 66.19 288 GLU B O 1
ATOM 4528 N N . MET B 1 289 ? 13.992 -23.609 -0.661 1 58.44 289 MET B N 1
ATOM 4529 C CA . MET B 1 289 ? 13.133 -22.438 -0.562 1 58.44 289 MET B CA 1
ATOM 4530 C C . MET B 1 289 ? 11.672 -22.812 -0.792 1 58.44 289 MET B C 1
ATOM 4532 O O . MET B 1 289 ? 11.188 -22.766 -1.926 1 58.44 289 MET B O 1
ATOM 4536 N N . GLY B 1 290 ? 11.031 -23.266 0.203 1 49.94 290 GLY B N 1
ATOM 4537 C CA . GLY B 1 290 ? 9.672 -23.766 0.018 1 49.94 290 GLY B CA 1
ATOM 4538 C C . GLY B 1 290 ? 9.602 -25 -0.85 1 49.94 290 GLY B C 1
ATOM 4539 O O . GLY B 1 290 ? 10.469 -25.875 -0.773 1 49.94 290 GLY B O 1
ATOM 4540 N N . ASN B 1 291 ? 8.469 -25.25 -1.563 1 53.34 291 ASN B N 1
ATOM 4541 C CA . ASN B 1 291 ? 8.266 -26.438 -2.387 1 53.34 291 ASN B CA 1
ATOM 4542 C C . ASN B 1 291 ? 8.516 -26.156 -3.863 1 53.34 291 ASN B C 1
ATOM 4544 O O . ASN B 1 291 ? 8.141 -26.938 -4.73 1 53.34 291 ASN B O 1
ATOM 4548 N N . TYR B 1 292 ? 9.188 -24.969 -4.078 1 56.66 292 TYR B N 1
ATOM 4549 C CA . TYR B 1 292 ? 9.195 -24.641 -5.5 1 56.66 292 TYR B CA 1
ATOM 4550 C C . TYR B 1 292 ? 10.609 -24.297 -5.969 1 56.66 292 TYR B C 1
ATOM 4552 O O . TYR B 1 292 ? 10.867 -24.234 -7.172 1 56.66 292 TYR B O 1
ATOM 4560 N N . ALA B 1 293 ? 11.406 -23.922 -4.973 1 67.44 293 ALA B N 1
ATOM 4561 C CA . ALA B 1 293 ? 12.734 -23.484 -5.391 1 67.44 293 ALA B CA 1
ATOM 4562 C C . ALA B 1 293 ? 13.797 -23.922 -4.383 1 67.44 293 ALA B C 1
ATOM 4564 O O . ALA B 1 293 ? 13.469 -24.469 -3.326 1 67.44 293 ALA B O 1
ATOM 4565 N N . VAL B 1 294 ? 15.008 -23.844 -4.762 1 77.44 294 VAL B N 1
ATOM 4566 C CA . VAL B 1 294 ? 16.188 -24.078 -3.924 1 77.44 294 VAL B CA 1
ATOM 4567 C C . VAL B 1 294 ? 17.156 -22.906 -4.066 1 77.44 294 VAL B C 1
ATOM 4569 O O . VAL B 1 294 ? 17.375 -22.391 -5.172 1 77.44 294 VAL B O 1
ATOM 4572 N N . ALA B 1 295 ? 17.422 -22.359 -2.922 1 77.94 295 ALA B N 1
ATOM 4573 C CA . ALA B 1 295 ? 18.547 -21.438 -2.936 1 77.94 295 ALA B CA 1
ATOM 4574 C C . ALA B 1 295 ? 19.875 -22.188 -2.982 1 77.94 295 ALA B C 1
ATOM 4576 O O . ALA B 1 295 ? 20.031 -23.219 -2.314 1 77.94 295 ALA B O 1
ATOM 4577 N N . VAL B 1 296 ? 20.797 -21.734 -3.809 1 85.12 296 VAL B N 1
ATOM 4578 C CA . VAL B 1 296 ? 22.125 -22.344 -3.898 1 85.12 296 VAL B CA 1
ATOM 4579 C C . VAL B 1 296 ? 23.172 -21.344 -3.434 1 85.12 296 VAL B C 1
ATOM 4581 O O . VAL B 1 296 ? 23.172 -20.188 -3.846 1 85.12 296 VAL B O 1
ATOM 4584 N N . HIS B 1 297 ? 23.938 -21.797 -2.475 1 87.12 297 HIS B N 1
ATOM 4585 C CA . HIS B 1 297 ? 25.078 -21.016 -2.014 1 87.12 297 HIS B CA 1
ATOM 4586 C C . HIS B 1 297 ? 26.359 -21.422 -2.748 1 87.12 297 HIS B C 1
ATOM 4588 O O . HIS B 1 297 ? 26.594 -22.609 -2.961 1 87.12 297 HIS B O 1
ATOM 4594 N N . TRP B 1 298 ? 27.156 -20.391 -3.096 1 90.25 298 TRP B N 1
ATOM 4595 C CA . TRP B 1 298 ? 28.281 -20.656 -4 1 90.25 298 TRP B CA 1
ATOM 4596 C C . TRP B 1 298 ? 29.609 -20.375 -3.311 1 90.25 298 TRP B C 1
ATOM 4598 O O . TRP B 1 298 ? 29.672 -19.594 -2.354 1 90.25 298 TRP B O 1
ATOM 4608 N N . SER B 1 299 ? 30.672 -20.938 -3.832 1 92.81 299 SER B N 1
ATOM 4609 C CA . SER B 1 299 ? 32.031 -20.812 -3.287 1 92.81 299 SER B CA 1
ATOM 4610 C C . SER B 1 299 ? 32.594 -19.422 -3.512 1 92.81 299 SER B C 1
ATOM 4612 O O . SER B 1 299 ? 33.531 -19.016 -2.844 1 92.81 299 SER B O 1
ATOM 4614 N N . ASP B 1 300 ? 31.984 -18.656 -4.41 1 87.69 300 ASP B N 1
ATOM 4615 C CA . ASP B 1 300 ? 32.438 -17.297 -4.664 1 87.69 300 ASP B CA 1
ATOM 4616 C C . ASP B 1 300 ? 31.797 -16.297 -3.707 1 87.69 300 ASP B C 1
ATOM 4618 O O . ASP B 1 300 ? 31.953 -15.086 -3.852 1 87.69 300 ASP B O 1
ATOM 4622 N N . GLY B 1 301 ? 30.969 -16.812 -2.848 1 81.62 301 GLY B N 1
ATOM 4623 C CA . GLY B 1 301 ? 30.375 -15.961 -1.829 1 81.62 301 GLY B CA 1
ATOM 4624 C C . GLY B 1 301 ? 28.953 -15.539 -2.168 1 81.62 301 GLY B C 1
ATOM 4625 O O . GLY B 1 301 ? 28.281 -14.906 -1.35 1 81.62 301 GLY B O 1
ATOM 4626 N N . HIS B 1 302 ? 28.547 -15.867 -3.346 1 81.38 30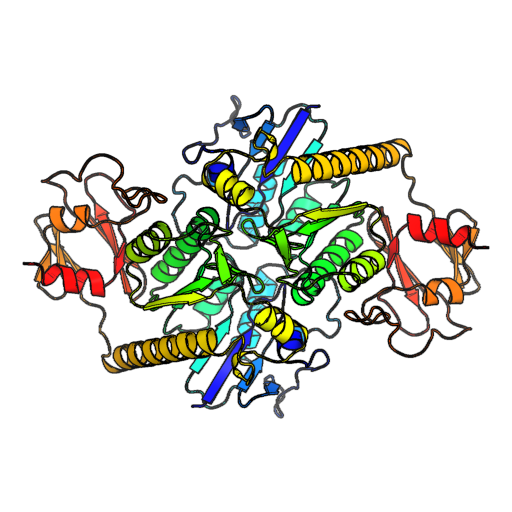2 HIS B N 1
ATOM 4627 C CA . HIS B 1 302 ? 27.188 -15.516 -3.762 1 81.38 302 HIS B CA 1
ATOM 4628 C C . HIS B 1 302 ? 26.156 -16.375 -3.051 1 81.38 302 HIS B C 1
ATOM 4630 O O . HIS B 1 302 ? 26.234 -17.609 -3.096 1 81.38 302 HIS B O 1
ATOM 4636 N N . ARG B 1 303 ? 25.094 -15.727 -2.453 1 71.06 303 ARG B N 1
ATOM 4637 C CA . ARG B 1 303 ? 24.156 -16.484 -1.634 1 71.06 303 ARG B CA 1
ATOM 4638 C C . ARG B 1 303 ? 22.719 -16.141 -1.985 1 71.06 303 ARG B C 1
ATOM 4640 O O . ARG B 1 303 ? 21.781 -16.562 -1.294 1 71.06 303 ARG B O 1
ATOM 4647 N N . SER B 1 304 ? 22.641 -15.453 -3.123 1 64.88 304 SER B N 1
ATOM 4648 C CA . SER B 1 304 ? 21.297 -14.945 -3.398 1 64.88 304 SER B CA 1
ATOM 4649 C C . SER B 1 304 ? 20.672 -15.68 -4.578 1 64.88 304 SER B C 1
ATOM 4651 O O . SER B 1 304 ? 19.609 -15.281 -5.066 1 64.88 304 SER B O 1
ATOM 4653 N N . SER B 1 305 ? 21.328 -16.781 -5.051 1 77.56 305 SER B N 1
ATOM 4654 C CA . SER B 1 305 ? 20.766 -17.531 -6.16 1 77.56 305 SER B CA 1
ATOM 4655 C C . SER B 1 305 ? 19.547 -18.344 -5.707 1 77.56 305 SER B C 1
ATOM 4657 O O . SER B 1 305 ? 19.641 -19.141 -4.777 1 77.56 305 SER B O 1
ATOM 4659 N N . ILE B 1 306 ? 18.438 -18.094 -6.402 1 72.19 306 ILE B N 1
ATOM 4660 C CA . ILE B 1 306 ? 17.234 -18.891 -6.184 1 72.19 306 ILE B CA 1
ATOM 4661 C C . ILE B 1 306 ? 16.734 -19.438 -7.52 1 72.19 306 ILE B C 1
ATOM 4663 O O . ILE B 1 306 ? 16.578 -18.688 -8.484 1 72.19 306 ILE B O 1
ATOM 4667 N N . TYR B 1 307 ? 16.688 -20.844 -7.562 1 78.06 307 TYR B N 1
ATOM 4668 C CA . TYR B 1 307 ? 16.203 -21.516 -8.773 1 78.06 307 TYR B CA 1
ATOM 4669 C C . TYR B 1 307 ? 14.906 -22.266 -8.5 1 78.06 307 TYR B C 1
ATOM 4671 O O . TYR B 1 307 ? 14.82 -23.062 -7.566 1 78.06 307 TYR B O 1
ATOM 4679 N N . THR B 1 308 ? 13.867 -21.984 -9.297 1 70.62 308 THR B N 1
ATOM 4680 C CA . THR B 1 308 ? 12.664 -22.797 -9.203 1 70.62 308 THR B CA 1
ATOM 4681 C C . THR B 1 308 ? 12.938 -24.219 -9.68 1 70.62 308 THR B C 1
ATOM 4683 O O . THR B 1 308 ? 13.867 -24.453 -10.453 1 70.62 308 THR B O 1
ATOM 4686 N N . TYR B 1 309 ? 12.172 -25.172 -9.156 1 73.81 309 TYR B N 1
ATOM 4687 C CA . TYR B 1 309 ? 12.359 -26.562 -9.562 1 73.81 309 TYR B CA 1
ATOM 4688 C C . TYR B 1 309 ? 12.148 -26.719 -11.07 1 73.81 309 TYR B C 1
ATOM 4690 O O . TYR B 1 309 ? 12.836 -27.516 -11.719 1 73.81 309 TYR B O 1
ATOM 4698 N N . ASP B 1 310 ? 11.32 -25.844 -11.617 1 69.06 310 ASP B N 1
ATOM 4699 C CA . ASP B 1 310 ? 11.109 -25.875 -13.062 1 69.06 310 ASP B CA 1
ATOM 4700 C C . ASP B 1 310 ? 12.367 -25.438 -13.812 1 69.06 310 ASP B C 1
ATOM 4702 O O . ASP B 1 310 ? 12.75 -26.062 -14.805 1 69.06 310 ASP B O 1
ATOM 4706 N N . VAL B 1 311 ? 12.922 -24.359 -13.305 1 73.5 311 VAL B N 1
ATOM 4707 C CA . VAL B 1 311 ? 14.156 -23.875 -13.898 1 73.5 311 VAL B CA 1
ATOM 4708 C C . VAL B 1 311 ? 15.25 -24.938 -13.766 1 73.5 311 VAL B C 1
ATOM 4710 O O . VAL B 1 311 ? 16.016 -25.172 -14.703 1 73.5 311 VAL B O 1
ATOM 4713 N N . LEU B 1 312 ? 15.281 -25.594 -12.664 1 83.62 312 LEU B N 1
ATOM 4714 C CA . LEU B 1 312 ? 16.281 -26.641 -12.445 1 83.62 312 LEU B CA 1
ATOM 4715 C C . LEU B 1 312 ? 16.047 -27.828 -13.383 1 83.62 312 LEU B C 1
ATOM 4717 O O . LEU B 1 312 ? 16.984 -28.344 -13.992 1 83.62 312 LEU B O 1
ATOM 4721 N N . ARG B 1 313 ? 14.797 -28.141 -13.484 1 79.62 313 ARG B N 1
ATOM 4722 C CA . ARG B 1 313 ? 14.469 -29.25 -14.383 1 79.62 313 ARG B CA 1
ATOM 4723 C C . ARG B 1 313 ? 14.805 -28.906 -15.828 1 79.62 313 ARG B C 1
ATOM 4725 O O . ARG B 1 313 ? 15.359 -29.719 -16.562 1 79.62 313 ARG B O 1
ATOM 4732 N N . SER B 1 314 ? 14.516 -27.688 -16.156 1 78.25 314 SER B N 1
ATOM 4733 C CA . SER B 1 314 ? 14.82 -27.25 -17.516 1 78.25 314 SER B CA 1
ATOM 4734 C C . SER B 1 314 ? 16.328 -27.203 -17.75 1 78.25 314 SER B C 1
ATOM 4736 O O . SER B 1 314 ? 16.781 -27.516 -18.859 1 78.25 314 SER B O 1
ATOM 4738 N N . ALA B 1 315 ? 17.016 -26.812 -16.75 1 82.62 315 ALA B N 1
ATOM 4739 C CA . ALA B 1 315 ? 18.453 -26.688 -16.859 1 82.62 315 ALA B CA 1
ATOM 4740 C C . ALA B 1 315 ? 19.125 -28.047 -17.031 1 82.62 315 ALA B C 1
ATOM 4742 O O . ALA B 1 315 ? 20.234 -28.141 -17.547 1 82.62 315 ALA B O 1
ATOM 4743 N N . THR B 1 316 ? 18.422 -29.062 -16.547 1 81.75 316 THR B N 1
ATOM 4744 C CA . THR B 1 316 ? 18.969 -30.406 -16.719 1 81.75 316 THR B CA 1
ATOM 4745 C C . THR B 1 316 ? 18.859 -30.859 -18.172 1 81.75 316 THR B C 1
ATOM 4747 O O . THR B 1 316 ? 19.578 -31.75 -18.609 1 81.75 316 THR B O 1
ATOM 4750 N N . LEU B 1 317 ? 17.922 -30.156 -18.828 1 68.56 317 LEU B N 1
ATOM 4751 C CA . LEU B 1 317 ? 17.656 -30.562 -20.219 1 68.56 317 LEU B CA 1
ATOM 4752 C C . LEU B 1 317 ? 18.594 -29.844 -21.172 1 68.56 317 LEU B C 1
ATOM 4754 O O . LEU B 1 317 ? 18.828 -30.312 -22.297 1 68.56 317 LEU B O 1
ATOM 4758 N N . ASP B 1 318 ? 18.922 -28.609 -20.859 1 57.84 318 ASP B N 1
ATOM 4759 C CA . ASP B 1 318 ? 19.781 -27.828 -21.75 1 57.84 318 ASP B CA 1
ATOM 4760 C C . ASP B 1 318 ? 21.172 -28.438 -21.828 1 57.84 318 ASP B C 1
ATOM 4762 O O . ASP B 1 318 ? 22.078 -27.859 -22.453 1 57.84 318 ASP B O 1
ATOM 4766 N N . ARG B 1 319 ? 21.266 -29.703 -22.031 1 47.88 319 ARG B N 1
ATOM 4767 C CA . ARG B 1 319 ? 22.547 -30.344 -22.312 1 47.88 319 ARG B CA 1
ATOM 4768 C C . ARG B 1 319 ? 22.953 -30.125 -23.766 1 47.88 319 ARG B C 1
ATOM 4770 O O . ARG B 1 319 ? 22.109 -30.094 -24.656 1 47.88 319 ARG B O 1
#

Secondary structure (DSSP, 8-state):
--EEEEE--TTS--HHHHTT-TT---EE-TTSSSEEPEEETTEEEEEGGGT-SSTTS-----HHHHHHHHHHHHHSB---S-SEEEEEPPSSSSHHHHHHHHHS----EEEEE-SSHHHHHHHHHHHHHHHHTT--EEEEEETT--EE-TTT--EE-BTB-THHHHHHHHTTT-SEEEE--B-HHHHHHHHHT--GGG---GGGHHHHHHHHHHHHHHHHHHHHHHHTTT----EEE-TTS-EEETTEEE-HHHHHHT--STTTB-TTT-PBPSSPPPTT--EEEEEEETTTEEEEEETTS---EEEEHHHHHHHHH--/--EEEEE--TTS--HHHHTT-TT---EE-TTSSSEEPEEETTEEEEEGGGT-SSTTS-----HHHHHHHHHHHHHSB---S-SEEEEEPPSSSSHHHHHHHHHS----EEEEE-SSHHHHHHHHHHHHHHHHTT--EEEEEETT--EE-TTT--EE-BTB-THHHHHHHHTTT-SEEEE--B-HHHHHHHHHT--GGG---GGGHHHHHHHHHHHHHHHHHHHHHHHTT-----EEE-TTS-EEETTEEE-HHHHHHT--STTTB-TTT-PBPSSPPPTT--EEEEEEETTTEEEEEETTS---EEEEHHHHHHHHH--